Protein AF-A0A1L8RHE0-F1 (afdb_monomer_lite)

Sequence (710 aa):
MKDEKCKYLRGGEMRKLKYPYFLNMERLIELADSINLETDYNLIDILEFHNILKFFINKNYPQELSEQQVKDAKAKICQIVPPFFKNETKEDIINDFKYILDPKNIESLEEIDKKIKGGSLNHDSEKNYILQYREDYLECFEKYNLAERLDEDSLGEVFQDIELPIHILLETNYFIKNYPQLMEKLFLKNPNNIELLLNNYTSDFTGNKRKYYIPENITKGEMYQLCLDYIDNDFSNGNYPKLIEQGIQGIKELNIDGKLKLKAKKKNEEIEKKLFYSEDGTFINSGFSQKIVVHTQKKDYDNEISKVKSLIETDWLIENNEPETLLNYLMHLEGFFTSNWISNLCSFPNYEASVLERFLGVKSQKHYETSYSFSIKNSLLLLSFQAFENFLKKELNTRIEDLINYFFTKYSEENFQVNWLSLDFTKQDEKINIQTKNLFTVEEHIRKQWNLLVEEKEVDKDLFMLENTPRINALKSFLDKKYIYANQHNSDIQTILNLLFSDQSGITYINESLSEENFVMLMLKNRINKSDIINFHHQDIDLLIDKDVISIDENGFLSVTTKQLARVAILSNIYKFGVIHYYHALDNSMILKIQQSEINEMITEDILTFENTLLSKPEADFFNYILNNSEYDNALGLRNEYLHGSVVDDNYRDYLYSLIILVVYVIKINDELTLNEEIQETNDEHTVNKDYRKKKKFKEFQEKNVEKSL

Foldseek 3Di:
DDPVLPPLPPDDDDDPDDDDCVPCLVVLVVLLVPQDLPDDDDPLNLLVLVVSLVCLVVVNHDPPDDPVSSVVSNVRSSNPNLVVLVVDAQVNVLVLCCCQQAPVLADDPVVVVVCVVVVNDPVDDVSVVSPRCLLSVVVSCQSNVVLVRDALVRVLVSCVVRVGDLQSVQLDCRCLVSRVVSSLCNCLVALLSLVLLVQQFFDDPPVPRGNGHHRPPQAQVSSAVSLLVLLVDPPHDLQVLVCLLLDGPPRDSYDSDPVSNVSSVVSNVVVCCVVQADPVGDGDPPVLDADAEEEADPVVVVVDPGPRYFYNPLVVCLVVVPLVSLLVCLLVGPQCAALQGAGSLFDFPLAQHAPVQQPPGTHGPLARDDGPSSVSSNVNSLVNLVVSQVSCCPSVVDGLVVSLQCLQPPVCCPPQVAHADGQDADDPPDFLLVRLLSLVVSVQSLQLQQQCCQPVVHRDPVVSVVDDRDAQQRAFAPDPQQKKAFQPVDPVLVLLLCQFQPQPHPQQCLDPVQHDSGPVCSLVVDWDALVSHDPVCNVSVVSCVVVLLWDADPRRTIGADPLSVLVSLVSNCCSRHRMGGLQRASHPVGDSVSNNVSSVVCVVVSRMDGGRHLHDPSRSSSCCLAQCCPRHSNRVNLNVCSPVPDPDDNDVSSSSVSSSNSSVSSSSVVVRSVVSVVVVVVVCVVPDDDDPDDPCPVVCVVVVVVVVPD

Radius of gyration: 32.58 Å; chains: 1; bounding box: 88×68×97 Å

Structure (mmCIF, N/CA/C/O backbone):
data_AF-A0A1L8RHE0-F1
#
_entry.id   AF-A0A1L8RHE0-F1
#
loop_
_atom_site.group_PDB
_atom_site.id
_atom_site.type_symbol
_atom_site.label_atom_id
_atom_site.label_alt_id
_atom_site.label_comp_id
_atom_site.label_asym_id
_atom_site.label_entity_id
_atom_site.label_seq_id
_atom_site.pdbx_PDB_ins_code
_atom_site.Cartn_x
_atom_site.Cartn_y
_atom_site.Cartn_z
_atom_site.occupancy
_atom_site.B_iso_or_equiv
_atom_site.auth_seq_id
_atom_site.auth_comp_id
_atom_site.auth_asym_id
_atom_site.auth_atom_id
_atom_site.pdbx_PDB_model_num
ATOM 1 N N . MET A 1 1 ? 3.285 -0.759 -59.230 1.00 24.33 1 MET A N 1
ATOM 2 C CA . MET A 1 1 ? 4.338 -1.741 -58.870 1.00 24.33 1 MET A CA 1
ATOM 3 C C . MET A 1 1 ? 5.440 -0.978 -58.155 1.00 24.33 1 MET A C 1
ATOM 5 O O . MET A 1 1 ? 5.969 -0.069 -58.761 1.00 24.33 1 MET A O 1
ATOM 9 N N . LYS A 1 2 ? 5.834 -1.200 -56.909 1.00 26.48 2 LYS A N 1
ATOM 10 C CA . LYS A 1 2 ? 5.413 -2.099 -55.839 1.00 26.48 2 LYS A CA 1
ATOM 11 C C . LYS A 1 2 ? 5.779 -1.346 -54.550 1.00 26.48 2 LYS A C 1
ATOM 13 O O . LYS A 1 2 ? 6.963 -1.206 -54.266 1.00 26.48 2 LYS A O 1
ATOM 18 N N . ASP A 1 3 ? 4.786 -0.965 -53.753 1.00 27.05 3 ASP A N 1
ATOM 19 C CA . ASP A 1 3 ? 4.945 -0.636 -52.321 1.00 27.05 3 ASP A CA 1
ATOM 20 C C . ASP A 1 3 ? 5.309 -1.885 -51.477 1.00 27.05 3 ASP A C 1
ATOM 22 O O . ASP A 1 3 ? 5.293 -1.877 -50.250 1.00 27.05 3 ASP A O 1
ATOM 26 N N . GLU A 1 4 ? 5.664 -3.001 -52.127 1.00 29.69 4 GLU A N 1
ATOM 27 C CA . GLU A 1 4 ? 6.039 -4.257 -51.473 1.00 29.69 4 GLU A CA 1
ATOM 28 C C . GLU A 1 4 ? 7.461 -4.257 -50.887 1.00 29.69 4 GLU A C 1
ATOM 30 O O . GLU A 1 4 ? 7.776 -5.158 -50.116 1.00 29.69 4 GLU A O 1
ATOM 35 N N . LYS A 1 5 ? 8.327 -3.274 -51.191 1.00 33.47 5 LYS A N 1
ATOM 36 C CA . LYS A 1 5 ? 9.724 -3.277 -50.699 1.00 33.47 5 LYS A CA 1
ATOM 37 C C . LYS A 1 5 ? 9.896 -2.817 -49.239 1.00 33.47 5 LYS A C 1
ATOM 39 O O . LYS A 1 5 ? 10.960 -3.029 -48.675 1.00 33.47 5 LYS A O 1
ATOM 44 N N . CYS A 1 6 ? 8.864 -2.255 -48.604 1.00 31.08 6 CYS A N 1
ATOM 45 C CA . CYS A 1 6 ? 8.900 -1.751 -47.219 1.00 31.08 6 CYS A CA 1
ATOM 46 C C . CYS A 1 6 ? 7.942 -2.503 -46.268 1.00 31.08 6 CYS A C 1
ATOM 48 O O . CYS A 1 6 ? 7.431 -1.929 -45.309 1.00 31.08 6 CYS A O 1
ATOM 50 N N . LYS A 1 7 ? 7.661 -3.791 -46.518 1.00 32.25 7 LYS A N 1
ATOM 51 C CA . LYS A 1 7 ? 6.795 -4.610 -45.640 1.00 32.25 7 LYS A CA 1
ATOM 52 C C . LYS A 1 7 ? 7.471 -5.083 -44.339 1.00 32.25 7 LYS A C 1
ATOM 54 O O . LYS A 1 7 ? 6.776 -5.549 -43.447 1.00 32.25 7 LYS A O 1
ATOM 59 N N . TYR A 1 8 ? 8.787 -4.919 -44.204 1.00 39.31 8 TYR A N 1
ATOM 60 C CA . TYR A 1 8 ? 9.615 -5.545 -43.160 1.00 39.31 8 TYR A CA 1
ATOM 61 C C . TYR A 1 8 ? 9.529 -4.924 -41.752 1.00 39.31 8 TYR A C 1
ATOM 63 O O . TYR A 1 8 ? 10.257 -5.349 -40.866 1.00 39.31 8 TYR A O 1
ATOM 71 N N . LEU A 1 9 ? 8.681 -3.912 -41.539 1.00 39.62 9 LEU A N 1
ATOM 72 C CA . LEU A 1 9 ? 8.539 -3.210 -40.250 1.00 39.62 9 LEU A CA 1
ATOM 73 C C . LEU A 1 9 ? 7.104 -3.241 -39.697 1.00 39.62 9 LEU A C 1
ATOM 75 O O . LEU A 1 9 ? 6.818 -2.626 -38.677 1.00 39.62 9 LEU A O 1
ATOM 79 N N . ARG A 1 10 ? 6.182 -3.960 -40.355 1.00 31.17 10 ARG A N 1
ATOM 80 C CA . ARG A 1 10 ? 4.794 -4.123 -39.892 1.00 31.17 10 ARG A CA 1
ATOM 81 C C . ARG A 1 10 ? 4.627 -5.482 -39.215 1.00 31.17 10 ARG A C 1
ATOM 83 O O . ARG A 1 10 ? 4.137 -6.414 -39.843 1.00 31.17 10 ARG A O 1
ATOM 90 N N . GLY A 1 11 ? 5.056 -5.608 -37.963 1.00 29.23 11 GLY A N 1
ATOM 91 C CA . GLY A 1 11 ? 4.859 -6.849 -37.211 1.00 29.23 11 GLY A CA 1
ATOM 92 C C . GLY A 1 11 ? 5.732 -6.977 -35.971 1.00 29.23 11 GLY A C 1
ATOM 93 O O . GLY A 1 11 ? 6.521 -7.906 -35.887 1.00 29.23 11 GLY A O 1
ATOM 94 N N . GLY A 1 12 ? 5.601 -6.053 -35.024 1.00 29.67 12 GLY A N 1
ATOM 95 C CA . GLY A 1 12 ? 6.196 -6.167 -33.694 1.00 29.67 12 GLY A CA 1
ATOM 96 C C . GLY A 1 12 ? 5.556 -5.138 -32.771 1.00 29.67 12 GLY A C 1
ATOM 97 O O . GLY A 1 12 ? 5.401 -3.983 -33.168 1.00 29.67 12 GLY A O 1
ATOM 98 N N . GLU A 1 13 ? 5.119 -5.556 -31.584 1.00 27.78 13 GLU A N 1
ATOM 99 C CA . GLU A 1 13 ? 4.679 -4.631 -30.536 1.00 27.78 13 GLU A CA 1
ATOM 100 C C . GLU A 1 13 ? 5.803 -3.629 -30.232 1.00 27.78 13 GLU A C 1
ATOM 102 O O . GLU A 1 13 ? 6.969 -4.001 -30.089 1.00 27.78 13 GLU A O 1
ATOM 107 N N . MET A 1 14 ? 5.449 -2.342 -30.187 1.00 32.75 14 MET A N 1
ATOM 108 C CA . MET A 1 14 ? 6.379 -1.228 -30.002 1.00 32.75 14 MET A CA 1
ATOM 109 C C . MET A 1 14 ? 7.181 -1.368 -28.701 1.00 32.75 14 MET A C 1
ATOM 111 O O . MET A 1 14 ? 6.630 -1.230 -27.609 1.00 32.75 14 MET A O 1
ATOM 115 N N . ARG A 1 15 ? 8.506 -1.513 -28.803 1.00 35.94 15 ARG A N 1
ATOM 116 C CA . ARG A 1 15 ? 9.408 -1.053 -27.739 1.00 35.94 15 ARG A CA 1
ATOM 117 C C . ARG A 1 15 ? 9.482 0.472 -27.823 1.00 35.94 15 ARG A C 1
ATOM 119 O O . ARG A 1 15 ? 9.688 1.010 -28.910 1.00 35.94 15 ARG A O 1
ATOM 126 N N . LYS A 1 16 ? 9.271 1.166 -26.696 1.00 36.31 16 LYS A N 1
ATOM 127 C CA . LYS A 1 16 ? 9.472 2.623 -26.567 1.00 36.31 16 LYS A CA 1
ATOM 128 C C . LYS A 1 16 ? 10.800 3.001 -27.240 1.00 36.31 16 LYS A C 1
ATOM 130 O O . LYS A 1 16 ? 11.808 2.371 -26.937 1.00 36.31 16 LYS A O 1
ATOM 135 N N . LEU A 1 17 ? 10.794 4.007 -28.120 1.00 39.38 17 LEU A N 1
ATOM 136 C CA . LEU A 1 17 ? 12.014 4.626 -28.653 1.00 39.38 17 LEU A CA 1
ATOM 137 C C . LEU A 1 17 ? 12.870 5.076 -27.456 1.00 39.38 17 LEU A C 1
ATOM 139 O O . LEU A 1 17 ? 12.534 6.048 -26.785 1.00 39.38 17 LEU A O 1
ATOM 143 N N . LYS A 1 18 ? 13.921 4.321 -27.139 1.00 40.81 18 LYS A N 1
ATOM 144 C CA . LYS A 1 18 ? 14.964 4.697 -26.182 1.00 40.81 18 LYS A CA 1
ATOM 145 C C . LYS A 1 18 ? 16.167 5.185 -27.001 1.00 40.81 18 LYS A C 1
ATOM 147 O O . LYS A 1 18 ? 16.342 4.698 -28.110 1.00 40.81 18 LYS A O 1
ATOM 152 N N . TYR A 1 19 ? 16.965 6.097 -26.438 1.00 49.84 19 TYR A N 1
ATOM 153 C CA . TYR A 1 19 ? 18.285 6.598 -26.895 1.00 49.84 19 TYR A CA 1
ATOM 154 C C . TYR A 1 19 ? 18.368 8.042 -27.461 1.00 49.84 19 TYR A C 1
ATOM 156 O O . TYR A 1 19 ? 17.397 8.572 -28.003 1.00 49.84 19 TYR A O 1
ATOM 164 N N . PRO A 1 20 ? 19.514 8.734 -27.226 1.00 39.88 20 PRO A N 1
ATOM 165 C CA . PRO A 1 20 ? 19.632 10.163 -26.916 1.00 39.88 20 PRO A CA 1
ATOM 166 C C . PRO A 1 20 ? 19.876 11.067 -28.133 1.00 39.88 20 PRO A C 1
ATOM 168 O O . PRO A 1 20 ? 20.165 12.252 -27.977 1.00 39.88 20 PRO A O 1
ATOM 171 N N . TYR A 1 21 ? 19.682 10.558 -29.352 1.00 45.72 21 TYR A N 1
ATOM 172 C CA . TYR A 1 21 ? 19.789 11.355 -30.584 1.00 45.72 21 TYR A CA 1
ATOM 173 C C . TYR A 1 21 ? 18.675 12.395 -30.755 1.00 45.72 21 TYR A C 1
ATOM 175 O O . TYR A 1 21 ? 18.727 13.197 -31.683 1.00 45.72 21 TYR A O 1
ATOM 183 N N . PHE A 1 22 ? 17.722 12.454 -29.818 1.00 45.88 22 PHE A N 1
ATOM 184 C CA . PHE A 1 22 ? 16.782 13.569 -29.680 1.00 45.88 22 PHE A CA 1
ATOM 185 C C . PHE A 1 22 ? 17.467 14.947 -29.642 1.00 45.88 22 PHE A C 1
ATOM 187 O O . PHE A 1 22 ? 16.815 15.945 -29.933 1.00 45.88 22 PHE A O 1
ATOM 194 N N . LEU A 1 23 ? 18.760 15.018 -29.300 1.00 45.78 23 LEU A N 1
ATOM 195 C CA . LEU A 1 23 ? 19.479 16.281 -29.129 1.00 45.78 23 LEU A CA 1
ATOM 196 C C . LEU A 1 23 ? 20.265 16.766 -30.357 1.00 45.78 23 LEU A C 1
ATOM 198 O O . LEU A 1 23 ? 20.752 17.891 -30.314 1.00 45.78 23 LEU A O 1
ATOM 202 N N . ASN A 1 24 ? 20.376 15.992 -31.448 1.00 56.81 24 ASN A N 1
ATOM 203 C CA . ASN A 1 24 ? 21.128 16.437 -32.629 1.00 56.81 24 ASN A CA 1
ATOM 204 C C . ASN A 1 24 ? 20.329 16.301 -33.934 1.00 56.81 24 ASN A C 1
ATOM 206 O O . ASN A 1 24 ? 20.645 15.507 -34.820 1.00 56.81 24 ASN A O 1
ATOM 210 N N . MET A 1 25 ? 19.264 17.100 -34.041 1.00 62.22 25 MET A N 1
ATOM 211 C CA . MET A 1 25 ? 18.423 17.198 -35.242 1.00 62.22 25 MET A CA 1
ATOM 212 C C . MET A 1 25 ? 19.225 17.578 -36.499 1.00 62.22 25 MET A C 1
ATOM 214 O O . MET A 1 25 ? 18.862 17.165 -37.599 1.00 62.22 25 MET A O 1
ATOM 218 N N . GLU A 1 26 ? 20.344 18.293 -36.344 1.00 65.44 26 GLU A N 1
ATOM 219 C CA . GLU A 1 26 ? 21.255 18.637 -37.443 1.00 65.44 26 GLU A CA 1
ATOM 220 C C . GLU A 1 26 ? 21.932 17.395 -38.037 1.00 65.44 26 GLU A C 1
ATOM 222 O O . GLU A 1 26 ? 21.985 17.251 -39.258 1.00 65.44 26 GLU A O 1
ATOM 227 N N . ARG A 1 27 ? 22.358 16.442 -37.195 1.00 69.94 27 ARG A N 1
ATOM 228 C CA . ARG A 1 27 ? 22.966 15.179 -37.644 1.00 69.94 27 ARG A CA 1
ATOM 229 C C . ARG A 1 27 ? 21.994 14.319 -38.453 1.00 69.94 27 ARG A C 1
ATOM 231 O O . ARG A 1 27 ? 22.391 13.677 -39.421 1.00 69.94 27 ARG A O 1
ATOM 238 N N . LEU A 1 28 ? 20.712 14.317 -38.084 1.00 70.00 28 LEU A N 1
ATOM 239 C CA . LEU A 1 28 ? 19.677 13.583 -38.817 1.00 70.00 28 LEU A CA 1
ATOM 240 C C . LEU A 1 28 ? 19.489 14.153 -40.231 1.00 70.00 28 LEU A C 1
ATOM 242 O O . LEU A 1 28 ? 19.372 13.388 -41.189 1.00 70.00 28 LEU A O 1
ATOM 246 N N . ILE A 1 29 ? 19.507 15.483 -40.367 1.00 70.69 29 ILE A N 1
ATOM 247 C CA . ILE A 1 29 ? 19.434 16.178 -41.660 1.00 70.69 29 ILE A CA 1
ATOM 248 C C . ILE A 1 29 ? 20.692 15.890 -42.494 1.00 70.69 29 ILE A C 1
ATOM 250 O O . ILE A 1 29 ? 20.580 15.481 -43.649 1.00 70.69 29 ILE A O 1
ATOM 254 N N . GLU A 1 30 ? 21.880 16.016 -41.894 1.00 76.44 30 GLU A N 1
ATOM 255 C CA . GLU A 1 30 ? 23.167 15.737 -42.545 1.00 76.44 30 GLU A CA 1
ATOM 256 C C . GLU A 1 30 ? 23.229 14.309 -43.109 1.00 76.44 30 GLU A C 1
ATOM 258 O O . GLU A 1 30 ? 23.607 14.091 -44.264 1.00 76.44 30 GLU A O 1
ATOM 263 N N . LEU A 1 31 ? 22.822 13.319 -42.313 1.00 73.25 31 LEU A N 1
ATOM 264 C CA . LEU A 1 31 ? 22.807 11.922 -42.734 1.00 73.25 31 LEU A CA 1
ATOM 265 C C . LEU A 1 31 ? 21.763 11.667 -43.824 1.00 73.25 31 LEU A C 1
ATOM 267 O O . LEU A 1 31 ? 22.050 10.951 -44.779 1.00 73.25 31 LEU A O 1
ATOM 271 N N . ALA A 1 32 ? 20.576 12.276 -43.741 1.00 74.50 32 ALA A N 1
ATOM 272 C CA . ALA A 1 32 ? 19.542 12.121 -44.765 1.00 74.50 32 ALA A CA 1
ATOM 273 C C . ALA A 1 32 ? 20.016 12.585 -46.157 1.00 74.50 32 ALA A C 1
ATOM 275 O O . ALA A 1 32 ? 19.705 11.937 -47.162 1.00 74.50 32 ALA A O 1
ATOM 276 N N . ASP A 1 33 ? 20.801 13.664 -46.210 1.00 78.81 33 ASP A N 1
ATOM 277 C CA . ASP A 1 33 ? 21.312 14.236 -47.457 1.00 78.81 33 ASP A CA 1
ATOM 278 C C . ASP A 1 33 ? 22.594 13.539 -47.964 1.00 78.81 33 ASP A C 1
ATOM 280 O O . ASP A 1 33 ? 22.835 13.496 -49.175 1.00 78.81 33 ASP A O 1
ATOM 284 N N . SER A 1 34 ? 23.396 12.939 -47.076 1.00 79.19 34 SER A N 1
ATOM 285 C CA . SER A 1 34 ? 24.711 12.357 -47.405 1.00 79.19 34 SER A CA 1
ATOM 286 C C . SER A 1 34 ? 24.711 10.866 -47.788 1.00 79.19 34 SER A C 1
ATOM 288 O O . SER A 1 34 ? 25.748 10.347 -48.209 1.00 79.19 34 SER A O 1
ATOM 290 N N . ILE A 1 35 ? 23.571 10.159 -47.722 1.00 83.06 35 ILE A N 1
ATOM 291 C CA . ILE A 1 35 ? 23.499 8.729 -48.091 1.00 83.06 35 ILE A CA 1
ATOM 292 C C . ILE A 1 35 ? 23.816 8.513 -49.583 1.00 83.06 35 ILE A C 1
ATOM 294 O O . ILE A 1 35 ? 23.108 9.007 -50.477 1.00 83.06 35 ILE A O 1
ATOM 298 N N . ASN A 1 36 ? 24.821 7.675 -49.852 1.00 81.62 36 ASN A N 1
ATOM 299 C CA . ASN A 1 36 ? 25.304 7.296 -51.177 1.00 81.62 36 ASN A CA 1
ATOM 300 C C . ASN A 1 36 ? 25.357 5.764 -51.325 1.00 81.62 36 ASN A C 1
ATOM 302 O O . ASN A 1 36 ? 25.903 5.075 -50.478 1.00 81.62 36 ASN A O 1
ATOM 306 N N . LEU A 1 37 ? 24.808 5.223 -52.416 1.00 83.56 37 LEU A N 1
ATOM 307 C CA . LEU A 1 37 ? 24.752 3.773 -52.658 1.00 83.56 37 LEU A CA 1
ATOM 308 C C . LEU A 1 37 ? 26.104 3.157 -53.060 1.00 83.56 37 LEU A C 1
ATOM 310 O O . LEU A 1 37 ? 26.222 1.937 -53.057 1.00 83.56 37 LEU A O 1
ATOM 314 N N . GLU A 1 38 ? 27.085 3.975 -53.444 1.00 79.19 38 GLU A N 1
ATOM 315 C CA . GLU A 1 38 ? 28.410 3.523 -53.903 1.00 79.19 38 GLU A CA 1
ATOM 316 C C . GLU A 1 38 ? 29.474 3.526 -52.791 1.00 79.19 38 GLU A C 1
ATOM 318 O O . GLU A 1 38 ? 30.617 3.148 -53.038 1.00 79.19 38 GLU A O 1
ATOM 323 N N . THR A 1 39 ? 29.119 3.967 -51.582 1.00 83.50 39 THR A N 1
ATOM 324 C CA . THR A 1 39 ? 30.029 4.023 -50.432 1.00 83.50 39 THR A CA 1
ATOM 325 C C . THR A 1 39 ? 29.974 2.720 -49.634 1.00 83.50 39 THR A C 1
ATOM 327 O O . THR A 1 39 ? 28.887 2.229 -49.329 1.00 83.50 39 THR A O 1
ATOM 330 N N . ASP A 1 40 ? 31.139 2.204 -49.237 1.00 79.81 40 ASP A N 1
ATOM 331 C CA . ASP A 1 40 ? 31.239 1.123 -48.253 1.00 79.81 40 ASP A CA 1
ATOM 332 C C . ASP A 1 40 ? 31.102 1.703 -46.839 1.00 79.81 40 ASP A C 1
ATOM 334 O O . ASP A 1 40 ? 31.919 2.515 -46.402 1.00 79.81 40 ASP A O 1
ATOM 338 N N . TYR A 1 41 ? 30.046 1.295 -46.141 1.00 84.38 41 TYR A N 1
ATOM 339 C CA . TYR A 1 41 ? 29.697 1.778 -44.806 1.00 84.38 41 TYR A CA 1
ATOM 340 C C . TYR A 1 41 ? 30.179 0.816 -43.722 1.00 84.38 41 TYR A C 1
ATOM 342 O O . TYR A 1 41 ? 30.102 -0.403 -43.889 1.00 84.38 41 TYR A O 1
ATOM 350 N N . ASN A 1 42 ? 30.657 1.364 -42.603 1.00 85.25 42 ASN A N 1
ATOM 351 C CA . ASN A 1 42 ? 31.010 0.558 -41.436 1.00 85.25 42 ASN A CA 1
ATOM 352 C C . ASN A 1 42 ? 29.751 0.188 -40.625 1.00 85.25 42 ASN A C 1
ATOM 354 O O . ASN A 1 42 ? 28.661 0.708 -40.859 1.00 85.25 42 ASN A O 1
ATOM 358 N N . LEU A 1 43 ? 29.896 -0.702 -39.641 1.00 85.12 43 LEU A N 1
ATOM 359 C CA . LEU A 1 43 ? 28.775 -1.176 -38.828 1.00 85.12 43 LEU A CA 1
ATOM 360 C C . LEU A 1 43 ? 28.009 -0.047 -38.112 1.00 85.12 43 LEU A C 1
ATOM 362 O O . LEU A 1 43 ? 26.784 -0.097 -38.040 1.00 85.12 43 LEU A O 1
ATOM 366 N N . ILE A 1 44 ? 28.697 0.981 -37.607 1.00 83.81 44 ILE A N 1
ATOM 367 C CA . ILE A 1 44 ? 28.050 2.107 -36.919 1.00 83.81 44 ILE A CA 1
ATOM 368 C C . ILE A 1 44 ? 27.201 2.917 -37.898 1.00 83.81 44 ILE A C 1
ATOM 370 O O . ILE A 1 44 ? 26.044 3.196 -37.594 1.00 83.81 44 ILE A O 1
ATOM 374 N N . ASP A 1 45 ? 27.716 3.201 -39.096 1.00 84.69 45 ASP A N 1
ATOM 375 C CA . ASP A 1 45 ? 26.955 3.887 -40.148 1.00 84.69 45 ASP A CA 1
ATOM 376 C C . ASP A 1 45 ? 25.673 3.104 -40.498 1.00 84.69 45 ASP A C 1
ATOM 378 O O . ASP A 1 45 ? 24.588 3.668 -40.657 1.00 84.69 45 ASP A O 1
ATOM 382 N N . ILE A 1 46 ? 25.771 1.771 -40.572 1.00 89.00 46 ILE A N 1
ATOM 383 C CA . ILE A 1 46 ? 24.633 0.887 -40.853 1.00 89.00 46 ILE A CA 1
ATOM 384 C C . ILE A 1 46 ? 23.582 0.944 -39.736 1.00 89.00 46 ILE A C 1
ATOM 386 O O . ILE A 1 46 ? 22.378 0.976 -40.024 1.00 89.00 46 ILE A O 1
ATOM 390 N N . LEU A 1 47 ? 24.009 0.976 -38.471 1.00 87.50 47 LEU A N 1
ATOM 391 C CA . LEU A 1 47 ? 23.111 1.079 -37.319 1.00 87.50 47 LEU A CA 1
ATOM 392 C C . LEU A 1 47 ? 22.475 2.476 -37.213 1.00 87.50 47 LEU A C 1
ATOM 394 O O . LEU A 1 47 ? 21.271 2.573 -36.959 1.00 87.50 47 LEU A O 1
ATOM 398 N N . GLU A 1 48 ? 23.219 3.544 -37.520 1.00 84.50 48 GLU A N 1
ATOM 399 C CA . GLU A 1 48 ? 22.691 4.909 -37.673 1.00 84.50 48 GLU A CA 1
ATOM 400 C C . GLU A 1 48 ? 21.580 4.956 -38.725 1.00 84.50 48 GLU A C 1
ATOM 402 O O . GLU A 1 48 ? 20.480 5.462 -38.472 1.00 84.50 48 GLU A O 1
ATOM 407 N N . PHE A 1 49 ? 21.813 4.352 -39.890 1.00 86.88 49 PHE A N 1
ATOM 408 C CA . PHE A 1 49 ? 20.812 4.280 -40.946 1.00 86.88 49 PHE A CA 1
ATOM 409 C C . PHE A 1 49 ? 19.575 3.467 -40.546 1.00 86.88 49 PHE A C 1
ATOM 411 O O . PHE A 1 49 ? 18.444 3.860 -40.863 1.00 86.88 49 PHE A O 1
ATOM 418 N N . HIS A 1 50 ? 19.750 2.349 -39.835 1.00 86.62 50 HIS A N 1
ATOM 419 C CA . HIS A 1 50 ? 18.625 1.578 -39.294 1.00 86.62 50 HIS A CA 1
ATOM 420 C C . HIS A 1 50 ? 17.793 2.413 -38.314 1.00 86.62 50 HIS A C 1
ATOM 422 O O . HIS A 1 50 ? 16.564 2.398 -38.399 1.00 86.62 50 HIS A O 1
ATOM 428 N N . ASN A 1 51 ? 18.429 3.211 -37.457 1.00 82.31 51 ASN A N 1
ATOM 429 C CA . ASN A 1 51 ? 17.733 4.107 -36.535 1.00 82.31 51 ASN A CA 1
ATOM 430 C C . ASN A 1 51 ? 16.980 5.227 -37.255 1.00 82.31 51 ASN A C 1
ATOM 432 O O . ASN A 1 51 ? 15.797 5.437 -36.979 1.00 82.31 51 ASN A O 1
ATOM 436 N N . ILE A 1 52 ? 17.600 5.878 -38.242 1.00 81.12 52 ILE A N 1
ATOM 437 C CA . ILE A 1 52 ? 16.950 6.898 -39.081 1.00 81.12 52 ILE A CA 1
ATOM 438 C C . ILE A 1 52 ? 15.683 6.347 -39.749 1.00 81.12 52 ILE A C 1
ATOM 440 O O . ILE A 1 52 ? 14.643 7.013 -39.771 1.00 81.12 52 ILE A O 1
ATOM 444 N N . LEU A 1 53 ? 15.715 5.101 -40.238 1.00 82.38 53 LEU A N 1
ATOM 445 C CA . LEU A 1 53 ? 14.521 4.461 -40.796 1.00 82.38 53 LEU A CA 1
ATOM 446 C C . LEU A 1 53 ? 13.367 4.381 -39.789 1.00 82.38 53 LEU A C 1
ATOM 448 O O . LEU A 1 53 ? 12.217 4.586 -40.193 1.00 82.38 53 LEU A O 1
ATOM 452 N N . LYS A 1 54 ? 13.643 4.103 -38.506 1.00 81.00 54 LYS A N 1
ATOM 453 C CA . LYS A 1 54 ? 12.615 4.076 -37.450 1.00 81.00 54 LYS A CA 1
ATOM 454 C C . LYS A 1 54 ? 11.951 5.455 -37.318 1.00 81.00 54 LYS A C 1
ATOM 456 O O . LYS A 1 54 ? 10.722 5.536 -37.306 1.00 81.00 54 LYS A O 1
ATOM 461 N N . PHE A 1 55 ? 12.734 6.538 -37.312 1.00 74.62 55 PHE A N 1
ATOM 462 C CA . PHE A 1 55 ? 12.222 7.916 -37.235 1.00 74.62 55 PHE A CA 1
ATOM 463 C C . PHE A 1 55 ? 11.354 8.296 -38.439 1.00 74.62 55 PHE A C 1
ATOM 465 O O . PHE A 1 55 ? 10.229 8.775 -38.272 1.00 74.62 55 PHE A O 1
ATOM 472 N N . PHE A 1 56 ? 11.828 8.012 -39.655 1.00 79.50 56 PHE A N 1
ATOM 473 C CA . PHE A 1 56 ? 11.088 8.305 -40.886 1.00 79.50 56 PHE A CA 1
ATOM 474 C C . PHE A 1 56 ? 9.766 7.546 -40.988 1.00 79.50 56 PHE A C 1
ATOM 476 O O . PHE A 1 56 ? 8.789 8.059 -41.530 1.00 79.50 56 PHE A O 1
ATOM 483 N N . ILE A 1 57 ? 9.707 6.318 -40.474 1.00 75.56 57 ILE A N 1
ATOM 484 C CA . ILE A 1 57 ? 8.478 5.518 -40.485 1.00 75.56 57 ILE A CA 1
ATOM 485 C C . ILE A 1 57 ? 7.456 6.040 -39.480 1.00 75.56 57 ILE A C 1
ATOM 487 O O . ILE A 1 57 ? 6.265 6.041 -39.788 1.00 75.56 57 ILE A O 1
ATOM 491 N N . ASN A 1 58 ? 7.923 6.532 -38.335 1.00 66.81 58 ASN A N 1
ATOM 492 C CA . ASN A 1 58 ? 7.069 7.044 -37.268 1.00 66.81 58 ASN A CA 1
ATOM 493 C C . ASN A 1 58 ? 6.680 8.519 -37.442 1.00 66.81 58 ASN A C 1
ATOM 495 O O . ASN A 1 58 ? 5.946 9.041 -36.612 1.00 66.81 58 ASN A O 1
ATOM 499 N N . LYS A 1 59 ? 7.132 9.182 -38.518 1.00 70.75 59 LYS A N 1
ATOM 500 C CA . LYS A 1 59 ? 6.915 10.619 -38.778 1.00 70.75 59 LYS A CA 1
ATOM 501 C C . LYS A 1 59 ? 7.436 11.547 -37.670 1.00 70.75 59 LYS A C 1
ATOM 503 O O . LYS A 1 59 ? 6.948 12.660 -37.517 1.00 70.75 59 LYS A O 1
ATOM 508 N N . ASN A 1 60 ? 8.449 11.099 -36.933 1.00 64.31 60 ASN A N 1
ATOM 509 C CA . ASN A 1 60 ? 9.089 11.860 -35.862 1.00 64.31 60 ASN A CA 1
ATOM 510 C C . ASN A 1 60 ? 10.381 12.495 -36.395 1.00 64.31 60 ASN A C 1
ATOM 512 O O . ASN A 1 60 ? 11.470 12.020 -36.084 1.00 64.31 60 ASN A O 1
ATOM 516 N N . TYR A 1 61 ? 10.264 13.508 -37.256 1.00 67.69 61 TYR A N 1
ATOM 517 C CA . TYR A 1 61 ? 11.405 14.222 -37.841 1.00 67.69 61 TYR A CA 1
ATOM 518 C C . TYR A 1 61 ? 11.132 15.738 -37.956 1.00 67.69 61 TYR A C 1
ATOM 520 O O . TYR A 1 61 ? 9.963 16.132 -37.980 1.00 67.69 61 TYR A O 1
ATOM 528 N N . PRO A 1 62 ? 12.185 16.582 -37.989 1.00 65.94 62 PRO A N 1
ATOM 529 C CA . PRO A 1 62 ? 12.065 18.041 -38.066 1.00 65.94 62 PRO A CA 1
ATOM 530 C C . PRO A 1 62 ? 11.236 18.532 -39.268 1.00 65.94 62 PRO A C 1
ATOM 532 O O . PRO A 1 62 ? 11.217 17.880 -40.315 1.00 65.94 62 PRO A O 1
ATOM 535 N N . GLN A 1 63 ? 10.592 19.703 -39.150 1.00 68.44 63 GLN A N 1
ATOM 536 C CA . GLN A 1 63 ? 9.844 20.323 -40.263 1.00 68.44 63 GLN A CA 1
ATOM 537 C C . GLN A 1 63 ? 10.761 20.742 -41.425 1.00 68.44 63 GLN A C 1
ATOM 539 O O . GLN A 1 63 ? 10.302 20.922 -42.551 1.00 68.44 63 GLN A O 1
ATOM 544 N N . GLU A 1 64 ? 12.054 20.877 -41.150 1.00 74.62 64 GLU A N 1
ATOM 545 C CA . GLU A 1 64 ? 13.122 21.231 -42.075 1.00 74.62 64 GLU A CA 1
ATOM 546 C C . GLU A 1 64 ? 13.375 20.144 -43.136 1.00 74.62 64 GLU A C 1
ATOM 548 O O . GLU A 1 64 ? 13.889 20.449 -44.211 1.00 74.62 64 GLU A O 1
ATOM 553 N N . LEU A 1 65 ? 12.986 18.887 -42.878 1.00 74.06 65 LEU A N 1
ATOM 554 C CA . LEU A 1 65 ? 13.087 17.793 -43.847 1.00 74.06 65 LEU A CA 1
ATOM 555 C C . LEU A 1 65 ? 11.838 17.712 -44.726 1.00 74.06 65 LEU A C 1
ATOM 557 O O . LEU A 1 65 ? 10.737 17.422 -44.256 1.00 74.06 65 LEU A O 1
ATOM 561 N N . SER A 1 66 ? 12.015 17.887 -46.038 1.00 80.25 66 SER A N 1
ATOM 562 C CA . SER A 1 66 ? 10.911 17.720 -46.986 1.00 80.25 66 SER A CA 1
ATOM 563 C C . SER A 1 66 ? 10.463 16.256 -47.096 1.00 80.25 66 SER A C 1
ATOM 565 O O . SER A 1 66 ? 11.268 15.324 -47.018 1.00 80.25 66 SER A O 1
ATOM 567 N N . GLU A 1 67 ? 9.173 16.028 -47.374 1.00 80.62 67 GLU A N 1
ATOM 568 C CA . GLU A 1 67 ? 8.637 14.672 -47.591 1.00 80.62 67 GLU A CA 1
ATOM 569 C C . GLU A 1 67 ? 9.378 13.913 -48.706 1.00 80.62 67 GLU A C 1
ATOM 571 O O . GLU A 1 67 ? 9.512 12.688 -48.653 1.00 80.62 67 GLU A O 1
ATOM 576 N N . GLN A 1 68 ? 9.885 14.638 -49.708 1.00 81.62 68 GLN A N 1
ATOM 577 C CA . GLN A 1 68 ? 10.651 14.062 -50.808 1.00 81.62 68 GLN A CA 1
ATOM 578 C C . GLN A 1 68 ? 12.047 13.607 -50.352 1.00 81.62 68 GLN A C 1
ATOM 580 O O . GLN A 1 68 ? 12.426 12.478 -50.661 1.00 81.62 68 GLN A O 1
ATOM 585 N N . GLN A 1 69 ? 12.765 14.413 -49.557 1.00 81.31 69 GLN A N 1
ATOM 586 C CA . GLN A 1 69 ? 14.054 14.015 -48.966 1.00 81.31 69 GLN A CA 1
ATOM 587 C C . GLN A 1 69 ? 13.908 12.767 -48.092 1.00 81.31 69 GLN A C 1
ATOM 589 O O . GLN A 1 69 ? 14.660 11.808 -48.250 1.00 81.31 69 GLN A O 1
ATOM 594 N N . VAL A 1 70 ? 12.883 12.726 -47.235 1.00 83.06 70 VAL A N 1
ATOM 595 C CA . VAL A 1 70 ? 12.596 11.559 -46.383 1.00 83.06 70 VAL A CA 1
ATOM 596 C C . VAL A 1 70 ? 12.329 10.311 -47.225 1.00 83.06 70 VAL A C 1
ATOM 598 O O . VAL A 1 70 ? 12.827 9.222 -46.925 1.00 83.06 70 VAL A O 1
ATOM 601 N N . LYS A 1 71 ? 11.554 10.448 -48.306 1.00 85.50 71 LYS A N 1
ATOM 602 C CA . LYS A 1 71 ? 11.235 9.339 -49.210 1.00 85.50 71 LYS A CA 1
ATOM 603 C C . LYS A 1 71 ? 12.475 8.808 -49.933 1.00 85.50 71 LYS A C 1
ATOM 605 O O . LYS A 1 71 ? 12.635 7.588 -50.024 1.00 85.50 71 LYS A O 1
ATOM 610 N N . ASP A 1 72 ? 13.342 9.696 -50.411 1.00 86.19 72 ASP A N 1
ATOM 611 C CA . ASP A 1 72 ? 14.562 9.331 -51.133 1.00 86.19 72 ASP A CA 1
ATOM 612 C C . ASP A 1 72 ? 15.601 8.699 -50.198 1.00 86.19 72 ASP A C 1
ATOM 614 O O . ASP A 1 72 ? 16.115 7.617 -50.499 1.00 86.19 72 ASP A O 1
ATOM 618 N N . ALA A 1 73 ? 15.840 9.293 -49.025 1.00 85.75 73 ALA A N 1
ATOM 619 C CA . ALA A 1 73 ? 16.720 8.737 -47.998 1.00 85.75 73 ALA A CA 1
ATOM 620 C C . ALA A 1 73 ? 16.247 7.342 -47.559 1.00 85.75 73 ALA A C 1
ATOM 622 O O . ALA A 1 73 ? 17.017 6.381 -47.585 1.00 85.75 73 ALA A O 1
ATOM 623 N N . LYS A 1 74 ? 14.948 7.174 -47.280 1.00 86.81 74 LYS A N 1
ATOM 624 C CA . LYS A 1 74 ? 14.357 5.867 -46.953 1.00 86.81 74 LYS A CA 1
ATOM 625 C C . LYS A 1 74 ? 14.589 4.828 -48.054 1.00 86.81 74 LYS A C 1
ATOM 627 O O . LYS A 1 74 ? 14.940 3.685 -47.758 1.00 86.81 74 LYS A O 1
ATOM 632 N N . ALA A 1 75 ? 14.402 5.204 -49.320 1.00 87.06 75 ALA A N 1
ATOM 633 C CA . ALA A 1 75 ? 14.605 4.302 -50.451 1.00 87.06 75 ALA A CA 1
ATOM 634 C C . ALA A 1 75 ? 16.070 3.863 -50.602 1.00 87.06 75 ALA A C 1
ATOM 636 O O . ALA A 1 75 ? 16.315 2.705 -50.957 1.00 87.06 75 ALA A O 1
ATOM 637 N N . LYS A 1 76 ? 17.027 4.758 -50.328 1.00 88.94 76 LYS A N 1
ATOM 638 C CA . LYS A 1 76 ? 18.460 4.440 -50.334 1.00 88.94 76 LYS A CA 1
ATOM 639 C C . LYS A 1 76 ? 18.845 3.542 -49.159 1.00 88.94 76 LYS A C 1
ATOM 641 O O . LYS A 1 76 ? 19.440 2.494 -49.379 1.00 88.94 76 LYS A O 1
ATOM 646 N N . ILE A 1 77 ? 18.422 3.869 -47.936 1.00 88.12 77 ILE A N 1
ATOM 647 C CA . ILE A 1 77 ? 18.753 3.062 -46.752 1.00 88.12 77 ILE A CA 1
ATOM 648 C C . ILE A 1 77 ? 18.218 1.627 -46.887 1.00 88.12 77 ILE A C 1
ATOM 650 O O . ILE A 1 77 ? 18.920 0.664 -46.580 1.00 88.12 77 ILE A O 1
ATOM 654 N N . CYS A 1 78 ? 17.002 1.445 -47.418 1.00 88.06 78 CYS A N 1
ATOM 655 C CA . CYS A 1 78 ? 16.442 0.112 -47.677 1.00 88.06 78 CYS A CA 1
ATOM 656 C C . CYS A 1 78 ? 17.225 -0.715 -48.716 1.00 88.06 78 CYS A C 1
ATOM 658 O O . CYS A 1 78 ? 16.970 -1.914 -48.841 1.00 88.06 78 CYS A O 1
ATOM 660 N N . GLN A 1 79 ? 18.139 -0.101 -49.470 1.00 88.94 79 GLN A N 1
ATOM 661 C CA . GLN A 1 79 ? 19.056 -0.786 -50.382 1.00 88.94 79 GLN A CA 1
ATOM 662 C C . GLN A 1 79 ? 20.426 -1.065 -49.752 1.00 88.94 79 GLN A C 1
ATOM 664 O O . GLN A 1 79 ? 21.135 -1.910 -50.280 1.00 88.94 79 GLN A O 1
ATOM 669 N N . ILE A 1 80 ? 20.774 -0.413 -48.638 1.00 89.50 80 ILE A N 1
ATOM 670 C CA . ILE A 1 80 ? 22.080 -0.539 -47.970 1.00 89.50 80 ILE A CA 1
ATOM 671 C C . ILE A 1 80 ? 22.005 -1.515 -46.789 1.00 89.50 80 ILE A C 1
ATOM 673 O O . ILE A 1 80 ? 22.728 -2.508 -46.753 1.00 89.50 80 ILE A O 1
ATOM 677 N N . VAL A 1 81 ? 21.090 -1.274 -45.843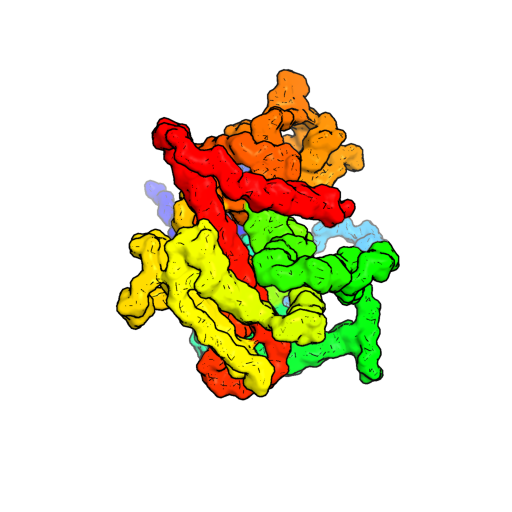 1.00 90.12 81 VAL A N 1
ATOM 678 C CA . VAL A 1 81 ? 21.072 -1.992 -44.554 1.00 90.12 81 VAL A CA 1
ATOM 679 C C . VAL A 1 81 ? 20.764 -3.489 -44.721 1.00 90.12 81 VAL A C 1
ATOM 681 O O . VAL A 1 81 ? 21.484 -4.303 -44.149 1.00 90.12 81 VAL A O 1
ATOM 684 N N . PRO A 1 82 ? 19.745 -3.923 -45.499 1.00 91.12 82 PRO A N 1
ATOM 685 C CA . PRO A 1 82 ? 19.457 -5.352 -45.602 1.00 91.12 82 PRO A CA 1
ATOM 686 C C . PRO A 1 82 ? 20.564 -6.175 -46.283 1.00 91.12 82 PRO A C 1
ATOM 688 O O . PRO A 1 82 ? 20.823 -7.277 -45.805 1.00 91.12 82 PRO A O 1
ATOM 691 N N . PRO A 1 83 ? 21.200 -5.725 -47.387 1.00 90.00 83 PRO A N 1
ATOM 692 C CA . PRO A 1 83 ? 22.328 -6.449 -47.971 1.00 90.00 83 PRO A CA 1
ATOM 693 C C . PRO A 1 83 ? 23.539 -6.577 -47.052 1.00 90.00 83 PRO A C 1
ATOM 695 O O . PRO A 1 83 ? 24.151 -7.638 -47.078 1.00 90.00 83 PRO A O 1
ATOM 698 N N . PHE A 1 84 ? 23.845 -5.558 -46.239 1.00 92.25 84 PHE A N 1
ATOM 699 C CA . PHE A 1 84 ? 24.948 -5.598 -45.274 1.00 92.25 84 PHE A CA 1
ATOM 700 C C . PHE A 1 84 ? 24.839 -6.832 -44.362 1.00 92.25 84 PHE A C 1
ATOM 702 O O . PHE A 1 84 ? 25.596 -7.787 -44.523 1.00 92.25 84 PHE A O 1
ATOM 709 N N . PHE A 1 85 ? 23.783 -6.905 -43.545 1.00 92.06 85 PHE A N 1
ATOM 710 C CA . PHE A 1 85 ? 23.564 -8.032 -42.627 1.00 92.06 85 PHE A CA 1
ATOM 711 C C . PHE A 1 85 ? 23.345 -9.369 -43.356 1.00 92.06 85 PHE A C 1
ATOM 713 O O . PHE A 1 85 ? 23.740 -10.442 -42.899 1.00 92.06 85 PHE A O 1
ATOM 720 N N . LYS A 1 86 ? 22.733 -9.358 -44.549 1.00 88.69 86 LYS A N 1
ATOM 721 C CA . LYS A 1 86 ? 22.551 -10.596 -45.327 1.00 88.69 86 LYS A CA 1
ATOM 722 C C . LYS A 1 86 ? 23.852 -11.171 -45.877 1.00 88.69 86 LYS A C 1
ATOM 724 O O . LYS A 1 86 ? 23.855 -12.368 -46.156 1.00 88.69 86 LYS A O 1
ATOM 729 N N . ASN A 1 87 ? 24.899 -10.372 -46.030 1.00 89.94 87 ASN A N 1
ATOM 730 C CA . ASN A 1 87 ? 26.179 -10.821 -46.568 1.00 89.94 87 ASN A CA 1
ATOM 731 C C . ASN A 1 87 ? 27.217 -11.130 -45.480 1.00 89.94 87 ASN A C 1
ATOM 733 O O . ASN A 1 87 ? 28.235 -11.731 -45.809 1.00 89.94 87 ASN A O 1
ATOM 737 N N . GLU A 1 88 ? 26.952 -10.779 -44.218 1.00 91.38 88 GLU A N 1
ATOM 738 C CA . GLU A 1 88 ? 27.844 -11.082 -43.093 1.00 91.38 88 GLU A CA 1
ATOM 739 C C . GLU A 1 88 ? 28.148 -12.578 -42.968 1.00 91.38 88 GLU A C 1
ATOM 741 O O . GLU A 1 88 ? 27.255 -13.438 -42.937 1.00 91.38 88 GLU A O 1
ATOM 746 N N . THR A 1 89 ? 29.434 -12.885 -42.859 1.00 92.25 89 THR A N 1
ATOM 747 C CA . THR A 1 89 ? 29.933 -14.220 -42.551 1.00 92.25 89 THR A CA 1
ATOM 748 C C . THR A 1 89 ? 29.905 -14.481 -41.044 1.00 92.25 89 THR A C 1
ATOM 750 O O . THR A 1 89 ? 29.691 -13.586 -40.229 1.00 92.25 89 THR A O 1
ATOM 753 N N . LYS A 1 90 ? 30.161 -15.733 -40.648 1.00 90.56 90 LYS A N 1
ATOM 754 C CA . LYS A 1 90 ? 30.330 -16.101 -39.235 1.00 90.56 90 LYS A CA 1
ATOM 755 C C . LYS A 1 90 ? 31.427 -15.273 -38.547 1.00 90.56 90 LYS A C 1
ATOM 757 O O . LYS A 1 90 ? 31.274 -14.915 -37.385 1.00 90.56 90 LYS A O 1
ATOM 762 N N . GLU A 1 91 ? 32.525 -14.994 -39.250 1.00 90.94 91 GLU A N 1
ATOM 763 C CA . GLU A 1 91 ? 33.653 -14.228 -38.710 1.00 90.94 91 GLU A CA 1
ATOM 764 C C . GLU A 1 91 ? 33.299 -12.746 -38.543 1.00 90.94 91 GLU A C 1
ATOM 766 O O . GLU A 1 91 ? 33.622 -12.168 -37.508 1.00 90.94 91 GLU A O 1
ATOM 771 N N . ASP A 1 92 ? 32.556 -12.172 -39.496 1.00 91.31 92 ASP A N 1
ATOM 772 C CA . ASP A 1 92 ? 32.057 -10.792 -39.404 1.00 91.31 92 ASP A CA 1
ATOM 773 C C . ASP A 1 92 ? 31.158 -10.624 -38.173 1.00 91.31 92 ASP A C 1
ATOM 775 O O . ASP A 1 92 ? 31.437 -9.789 -37.320 1.00 91.31 92 ASP A O 1
ATOM 779 N N . ILE A 1 93 ? 30.178 -11.519 -37.995 1.00 90.81 93 ILE A N 1
ATOM 780 C CA . ILE A 1 93 ? 29.271 -11.512 -36.836 1.00 90.81 93 ILE A CA 1
ATOM 781 C C . ILE A 1 93 ? 30.052 -11.581 -35.512 1.00 90.81 93 ILE A C 1
ATOM 783 O O . ILE A 1 93 ? 29.756 -10.853 -34.566 1.00 90.81 93 ILE A O 1
ATOM 787 N N . ILE A 1 94 ? 31.059 -12.457 -35.417 1.00 89.69 94 ILE A N 1
ATOM 788 C CA . ILE A 1 94 ? 31.895 -12.581 -34.212 1.00 89.69 94 ILE A CA 1
ATOM 789 C C . ILE A 1 94 ? 32.669 -11.285 -33.941 1.00 89.69 94 ILE A C 1
ATOM 791 O O . ILE A 1 94 ? 32.756 -10.847 -32.788 1.00 89.69 94 ILE A O 1
ATOM 795 N N . ASN A 1 95 ? 33.232 -10.675 -34.983 1.00 88.94 95 ASN A N 1
ATOM 796 C CA . ASN A 1 95 ? 33.960 -9.417 -34.867 1.00 88.94 95 ASN A CA 1
ATOM 797 C C . ASN A 1 95 ? 33.033 -8.276 -34.442 1.00 88.94 95 ASN A C 1
ATOM 799 O O . ASN A 1 95 ? 33.407 -7.501 -33.564 1.00 88.94 95 ASN A O 1
ATOM 803 N N . ASP A 1 96 ? 31.813 -8.228 -34.968 1.00 89.25 96 ASP A N 1
ATOM 804 C CA . ASP A 1 96 ? 30.799 -7.243 -34.597 1.00 89.25 96 ASP A CA 1
ATOM 805 C C . ASP A 1 96 ? 30.378 -7.384 -33.132 1.00 89.25 96 ASP A C 1
ATOM 807 O O . ASP A 1 96 ? 30.322 -6.391 -32.404 1.00 89.25 96 ASP A O 1
ATOM 811 N N . PHE A 1 97 ? 30.165 -8.617 -32.654 1.00 87.31 97 PHE A N 1
ATOM 812 C CA . PHE A 1 97 ? 29.915 -8.889 -31.237 1.00 87.31 97 PHE A CA 1
ATOM 813 C C . PHE A 1 97 ? 31.050 -8.362 -30.355 1.00 87.31 97 PHE A C 1
ATOM 815 O O . PHE A 1 97 ? 30.794 -7.671 -29.368 1.00 87.31 97 PHE A O 1
ATOM 822 N N . LYS A 1 98 ? 32.308 -8.649 -30.711 1.00 86.31 98 LYS A N 1
ATOM 823 C CA . LYS A 1 98 ? 33.477 -8.153 -29.969 1.00 86.31 98 LYS A CA 1
ATOM 824 C C . LYS A 1 98 ? 33.600 -6.634 -30.052 1.00 86.31 98 LYS A C 1
ATOM 826 O O . LYS A 1 98 ? 33.949 -6.002 -29.063 1.00 86.31 98 LYS A O 1
ATOM 831 N N . TYR A 1 99 ? 33.286 -6.033 -31.193 1.00 84.56 99 TYR A N 1
ATOM 832 C CA . TYR A 1 99 ? 33.369 -4.591 -31.389 1.00 84.56 99 TYR A CA 1
ATOM 833 C C . TYR A 1 99 ? 32.302 -3.839 -30.578 1.00 84.56 99 TYR A C 1
ATOM 835 O O . TYR A 1 99 ? 32.630 -2.912 -29.837 1.00 84.56 99 TYR A O 1
ATOM 843 N N . ILE A 1 100 ? 31.041 -4.276 -30.649 1.00 83.94 100 ILE A N 1
ATOM 844 C CA . ILE A 1 100 ? 29.897 -3.578 -30.046 1.00 83.94 100 ILE A CA 1
ATOM 845 C C . ILE A 1 100 ? 29.690 -3.938 -28.570 1.00 83.94 100 ILE A C 1
ATOM 847 O O . ILE A 1 100 ? 29.340 -3.072 -27.758 1.00 83.94 100 ILE A O 1
ATOM 851 N N . LEU A 1 101 ? 29.890 -5.203 -28.188 1.00 81.50 101 LEU A N 1
ATOM 852 C CA . LEU A 1 101 ? 29.515 -5.699 -26.861 1.00 81.50 101 LEU A CA 1
ATOM 853 C C . LEU A 1 101 ? 30.674 -5.818 -25.862 1.00 81.50 101 LEU A C 1
ATOM 855 O O . LEU A 1 101 ? 30.387 -5.903 -24.667 1.00 81.50 101 LEU A O 1
ATOM 859 N N . ASP A 1 102 ? 31.944 -5.751 -26.279 1.00 80.88 102 ASP A N 1
ATOM 860 C CA . ASP A 1 102 ? 33.074 -5.838 -25.340 1.00 80.88 102 ASP A CA 1
ATOM 861 C C . ASP A 1 102 ? 33.184 -4.569 -24.466 1.00 80.88 102 ASP A C 1
ATOM 863 O O . ASP A 1 102 ? 33.371 -3.463 -24.989 1.00 80.88 102 ASP A O 1
ATOM 867 N N . PRO A 1 103 ? 33.075 -4.679 -23.127 1.00 68.94 103 PRO A N 1
ATOM 868 C CA . PRO A 1 103 ? 33.286 -3.557 -22.215 1.00 68.94 103 PRO A CA 1
ATOM 869 C C . PRO A 1 103 ? 34.703 -2.965 -22.277 1.00 68.94 103 PRO A C 1
ATOM 871 O O . PRO A 1 103 ? 34.894 -1.815 -21.896 1.00 68.94 103 PRO A O 1
ATOM 874 N N . LYS A 1 104 ? 35.710 -3.704 -22.760 1.00 70.00 104 LYS A N 1
ATOM 875 C CA . LYS A 1 104 ? 37.094 -3.213 -22.916 1.00 70.00 104 LYS A CA 1
ATOM 876 C C . LYS A 1 104 ? 37.240 -2.187 -24.038 1.00 70.00 104 LYS A C 1
ATOM 878 O O . LYS A 1 104 ? 38.227 -1.454 -24.067 1.00 70.00 104 LYS A O 1
ATOM 883 N N . ASN A 1 105 ? 36.255 -2.087 -24.930 1.00 65.62 105 ASN A N 1
ATOM 884 C CA . ASN A 1 105 ? 36.214 -1.034 -25.945 1.00 65.62 105 ASN A CA 1
ATOM 885 C C . ASN A 1 105 ? 35.793 0.331 -25.362 1.00 65.62 105 ASN A C 1
ATOM 887 O O . ASN A 1 105 ? 35.726 1.312 -26.100 1.00 65.62 105 ASN A O 1
ATOM 891 N N . ILE A 1 106 ? 35.570 0.415 -24.044 1.00 58.09 106 ILE A N 1
ATOM 892 C CA . ILE A 1 106 ? 35.240 1.625 -23.281 1.00 58.09 106 ILE A CA 1
ATOM 893 C C . ILE A 1 106 ? 36.526 2.241 -22.698 1.00 58.09 106 ILE A C 1
ATOM 895 O O . ILE A 1 106 ? 37.439 1.531 -22.282 1.00 58.09 106 ILE A O 1
ATOM 899 N N . GLU A 1 107 ? 36.620 3.573 -22.653 1.00 55.72 107 GLU A N 1
ATOM 900 C CA . GLU A 1 107 ? 37.675 4.263 -21.891 1.00 55.72 107 GLU A CA 1
ATOM 901 C C . GLU A 1 107 ? 37.426 4.133 -20.380 1.00 55.72 107 GLU A C 1
ATOM 903 O O . GLU A 1 107 ? 36.297 4.298 -19.917 1.00 55.72 107 GLU A O 1
ATOM 908 N N . SER A 1 108 ? 38.462 3.839 -19.590 1.00 55.81 108 SER A N 1
ATOM 909 C CA . SER A 1 108 ? 38.288 3.648 -18.144 1.00 55.81 108 SER A CA 1
ATOM 910 C C . SER A 1 108 ? 37.851 4.946 -17.445 1.00 55.81 108 SER A C 1
ATOM 912 O O . SER A 1 108 ? 38.232 6.048 -17.847 1.00 55.81 108 SER A O 1
ATOM 914 N N . LEU A 1 109 ? 37.086 4.841 -16.350 1.00 48.25 109 LEU A N 1
ATOM 915 C CA . LEU A 1 109 ? 36.649 6.010 -15.565 1.00 48.25 109 LEU A CA 1
ATOM 916 C C . LEU A 1 109 ? 37.831 6.862 -15.058 1.00 48.25 109 LEU A C 1
ATOM 918 O O . LEU A 1 109 ? 37.709 8.080 -14.966 1.00 48.25 109 LEU A O 1
ATOM 922 N N . GLU A 1 110 ? 38.991 6.251 -14.790 1.00 50.56 110 GLU A N 1
ATOM 923 C CA . GLU A 1 110 ? 40.224 6.964 -14.419 1.00 50.56 110 GLU A CA 1
ATOM 924 C C . GLU A 1 110 ? 40.830 7.771 -15.579 1.00 50.56 110 GLU A C 1
ATOM 926 O O . GLU A 1 110 ? 41.407 8.839 -15.362 1.00 50.56 110 GLU A O 1
ATOM 931 N N . GLU A 1 111 ? 40.716 7.285 -16.816 1.00 56.12 111 GLU A N 1
ATOM 932 C CA . GLU A 1 111 ? 41.164 8.007 -18.012 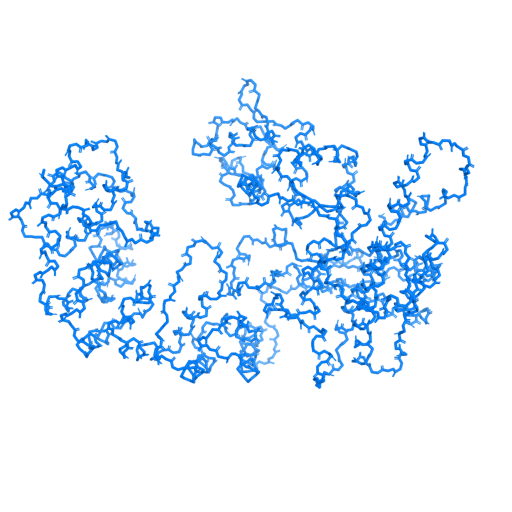1.00 56.12 111 GLU A CA 1
ATOM 933 C C . GLU A 1 111 ? 40.229 9.168 -18.344 1.00 56.12 111 GLU A C 1
ATOM 935 O O . GLU A 1 111 ? 40.702 10.249 -18.703 1.00 56.12 111 GLU A O 1
ATOM 940 N N . ILE A 1 112 ? 38.922 8.977 -18.145 1.00 53.50 112 ILE A N 1
ATOM 941 C CA . ILE A 1 112 ? 37.925 10.044 -18.247 1.00 53.50 112 ILE A CA 1
ATOM 942 C C . ILE A 1 112 ? 38.226 11.123 -17.198 1.00 53.50 112 ILE A C 1
ATOM 944 O O . ILE A 1 112 ? 38.410 12.278 -17.573 1.00 53.50 112 ILE A O 1
ATOM 948 N N . ASP A 1 113 ? 38.391 10.762 -15.918 1.00 49.81 113 ASP A N 1
ATOM 949 C CA . ASP A 1 113 ? 38.710 11.694 -14.820 1.00 49.81 113 ASP A CA 1
ATOM 950 C C . ASP A 1 113 ? 40.030 12.458 -15.051 1.00 49.81 113 ASP A C 1
ATOM 952 O O . ASP A 1 113 ? 40.102 13.673 -14.844 1.00 49.81 113 ASP A O 1
ATOM 956 N N . LYS A 1 114 ? 41.067 11.794 -15.585 1.00 57.34 114 LYS A N 1
ATOM 957 C CA . LYS A 1 114 ? 42.313 12.459 -16.013 1.00 57.34 114 LYS A CA 1
ATOM 958 C C . LYS A 1 114 ? 42.093 13.466 -17.142 1.00 57.34 114 LYS A C 1
ATOM 960 O O . LYS A 1 114 ? 42.706 14.533 -17.114 1.00 57.34 114 LYS A O 1
ATOM 965 N N . LYS A 1 115 ? 41.235 13.165 -18.122 1.00 56.34 115 LYS A N 1
ATOM 966 C CA . LYS A 1 115 ? 40.903 14.087 -19.223 1.00 56.34 115 LYS A CA 1
ATOM 967 C C . LYS A 1 115 ? 40.031 15.259 -18.765 1.00 56.34 115 LYS A C 1
ATOM 969 O O . LYS A 1 115 ? 40.247 16.371 -19.249 1.00 56.34 115 LYS A O 1
ATOM 974 N N . ILE A 1 116 ? 39.131 15.043 -17.796 1.00 52.44 116 ILE A N 1
ATOM 975 C CA . ILE A 1 116 ? 38.351 16.109 -17.139 1.00 52.44 116 ILE A CA 1
ATOM 976 C C . ILE A 1 116 ? 39.307 17.071 -16.428 1.00 52.44 116 ILE A C 1
ATOM 978 O O . ILE A 1 116 ? 39.283 18.276 -16.667 1.00 52.44 116 ILE A O 1
ATOM 982 N N . LYS A 1 117 ? 40.211 16.530 -15.602 1.00 57.69 117 LYS A N 1
ATOM 983 C CA . LYS A 1 117 ? 41.201 17.313 -14.845 1.00 57.69 117 LYS A CA 1
ATOM 984 C C . LYS A 1 117 ? 42.254 17.981 -15.736 1.00 57.69 117 LYS A C 1
ATOM 986 O O . LYS A 1 117 ? 42.817 18.999 -15.346 1.00 57.69 117 LYS A O 1
ATOM 991 N N . GLY A 1 118 ? 42.507 17.430 -16.923 1.00 57.59 118 GLY A N 1
ATOM 992 C CA . GLY A 1 118 ? 43.412 17.978 -17.936 1.00 57.59 118 GLY A CA 1
ATOM 993 C C . GLY A 1 118 ? 42.791 19.014 -18.883 1.00 57.59 118 GLY A C 1
ATOM 994 O O . GLY A 1 118 ? 43.500 19.508 -19.754 1.00 57.59 118 GLY A O 1
ATOM 995 N N . GLY A 1 119 ? 41.496 19.334 -18.751 1.00 45.00 119 GLY A N 1
ATOM 996 C CA . GLY A 1 119 ? 40.807 20.323 -19.593 1.00 45.00 119 GLY A CA 1
ATOM 997 C C . GLY A 1 119 ? 40.630 19.911 -21.061 1.00 45.00 119 GLY A C 1
ATOM 998 O O . GLY A 1 119 ? 40.464 20.777 -21.912 1.00 45.00 119 GLY A O 1
ATOM 999 N N . SER A 1 120 ? 40.680 18.608 -21.368 1.00 48.53 120 SER A N 1
ATOM 1000 C CA . SER A 1 120 ? 40.663 18.072 -22.742 1.00 48.53 120 SER A CA 1
ATOM 1001 C C . SER A 1 120 ? 39.422 17.222 -23.052 1.00 48.53 120 SER A C 1
ATOM 1003 O O . SER A 1 120 ? 39.477 16.328 -23.900 1.00 48.53 120 SER A O 1
ATOM 1005 N N . LEU A 1 121 ? 38.296 17.463 -22.379 1.00 40.94 121 LEU A N 1
ATOM 1006 C CA . LEU A 1 121 ? 37.022 16.873 -22.785 1.00 40.94 121 LEU A CA 1
ATOM 1007 C C . LEU A 1 121 ? 36.406 17.717 -23.908 1.00 40.94 121 LEU A C 1
ATOM 1009 O O . LEU A 1 121 ? 35.643 18.643 -23.651 1.00 40.94 121 LEU A O 1
ATOM 1013 N N . ASN A 1 122 ? 36.709 17.363 -25.155 1.00 42.53 122 ASN A N 1
ATOM 1014 C CA . ASN A 1 122 ? 35.676 17.454 -26.183 1.00 42.53 122 ASN A CA 1
ATOM 1015 C C . ASN A 1 122 ? 34.721 16.282 -25.930 1.00 42.53 122 ASN A C 1
ATOM 1017 O O . ASN A 1 122 ? 35.167 15.187 -25.588 1.00 42.53 122 ASN A O 1
ATOM 1021 N N . HIS A 1 123 ? 33.420 16.510 -26.065 1.00 42.59 123 HIS A N 1
ATOM 1022 C CA . HIS A 1 123 ? 32.364 15.554 -25.719 1.00 42.59 123 HIS A CA 1
ATOM 1023 C C . HIS A 1 123 ? 32.326 14.289 -26.619 1.00 42.59 123 HIS A C 1
ATOM 1025 O O . HIS A 1 123 ? 31.456 13.439 -26.435 1.00 42.59 123 HIS A O 1
ATOM 1031 N N . ASP A 1 124 ? 33.296 14.142 -27.529 1.00 44.72 124 ASP A N 1
ATOM 1032 C CA . ASP A 1 124 ? 33.398 13.117 -28.571 1.00 44.72 124 ASP A CA 1
ATOM 1033 C C . ASP A 1 124 ? 34.524 12.110 -28.281 1.00 44.72 124 ASP A C 1
ATOM 1035 O O . ASP A 1 124 ? 35.548 12.073 -28.967 1.00 44.72 124 ASP A O 1
ATOM 1039 N N . SER A 1 125 ? 34.375 11.261 -27.261 1.00 46.72 125 SER A N 1
ATOM 1040 C CA . SER A 1 125 ? 35.134 10.006 -27.260 1.00 46.72 125 SER A CA 1
ATOM 1041 C C . SER A 1 125 ? 34.339 8.958 -28.048 1.00 46.72 125 SER A C 1
ATOM 1043 O O . SER A 1 125 ? 33.320 8.460 -27.571 1.00 46.72 125 SER A O 1
ATOM 1045 N N . GLU A 1 126 ? 34.810 8.591 -29.250 1.00 48.09 126 GLU A N 1
ATOM 1046 C CA . GLU A 1 126 ? 34.226 7.541 -30.121 1.00 48.09 126 GLU A CA 1
ATOM 1047 C C . GLU A 1 126 ? 33.867 6.248 -29.354 1.00 48.09 126 GLU A C 1
ATOM 1049 O O . GLU A 1 126 ? 32.924 5.539 -29.694 1.00 48.09 126 GLU A O 1
ATOM 1054 N N . LYS A 1 127 ? 34.574 5.957 -28.258 1.00 46.66 127 LYS A N 1
ATOM 1055 C CA . LYS A 1 127 ? 34.374 4.770 -27.414 1.00 46.66 127 LYS A CA 1
ATOM 1056 C C . LYS A 1 127 ? 33.086 4.774 -26.578 1.00 46.66 127 LYS A C 1
ATOM 1058 O O . LYS A 1 127 ? 32.519 3.710 -26.351 1.00 46.66 127 LYS A O 1
ATOM 1063 N N . ASN A 1 128 ? 32.585 5.938 -26.149 1.00 51.09 128 ASN A N 1
ATOM 1064 C CA . ASN A 1 128 ? 31.282 6.033 -25.467 1.00 51.09 128 ASN A CA 1
ATOM 1065 C C . ASN A 1 128 ? 30.101 5.976 -26.456 1.00 51.09 128 ASN A C 1
ATOM 1067 O O . ASN A 1 128 ? 28.970 5.706 -26.049 1.00 51.09 128 ASN A O 1
ATOM 1071 N N . TYR A 1 129 ? 30.365 6.203 -27.747 1.00 60.59 129 TYR A N 1
ATOM 1072 C CA . TYR A 1 129 ? 29.379 6.193 -28.830 1.00 60.59 129 TYR A CA 1
ATOM 1073 C C . TYR A 1 129 ? 28.937 4.765 -29.192 1.00 60.59 129 TYR A C 1
ATOM 1075 O O . TYR A 1 129 ? 27.745 4.497 -29.320 1.00 60.59 129 TYR A O 1
ATOM 1083 N N . ILE A 1 130 ? 29.881 3.817 -29.253 1.00 65.50 130 ILE A N 1
ATOM 1084 C CA . ILE A 1 130 ? 29.643 2.423 -29.678 1.00 65.50 130 ILE A CA 1
ATOM 1085 C C . ILE A 1 130 ? 28.626 1.702 -28.774 1.00 65.50 130 ILE A C 1
ATOM 1087 O O . ILE A 1 130 ? 27.771 0.961 -29.256 1.00 65.50 130 ILE A O 1
ATOM 1091 N N . LEU A 1 131 ? 28.657 1.955 -27.460 1.00 64.25 131 LEU A N 1
ATOM 1092 C CA . LEU A 1 131 ? 27.745 1.319 -26.499 1.00 64.25 131 LEU A CA 1
ATOM 1093 C C . LEU A 1 131 ? 26.274 1.685 -26.713 1.00 64.25 131 LEU A C 1
ATOM 1095 O O . LEU A 1 131 ? 25.388 0.919 -26.335 1.00 64.25 131 LEU A O 1
ATOM 1099 N N . GLN A 1 132 ? 26.013 2.860 -27.288 1.00 69.75 132 GLN A N 1
ATOM 1100 C CA . GLN A 1 132 ? 24.652 3.334 -27.525 1.00 69.75 132 GLN A CA 1
ATOM 1101 C C . GLN A 1 132 ? 23.956 2.513 -28.616 1.00 69.75 132 GLN A C 1
ATOM 1103 O O . GLN A 1 132 ? 22.736 2.411 -28.601 1.00 69.75 132 GLN A O 1
ATOM 1108 N N . TYR A 1 133 ? 24.729 1.859 -29.489 1.00 78.38 133 TYR A N 1
ATOM 1109 C CA . TYR A 1 133 ? 24.233 1.025 -30.583 1.00 78.38 133 TYR A CA 1
ATOM 1110 C C . TYR A 1 133 ? 24.087 -0.456 -30.225 1.00 78.38 133 TYR A C 1
ATOM 1112 O O . TYR A 1 133 ? 23.716 -1.261 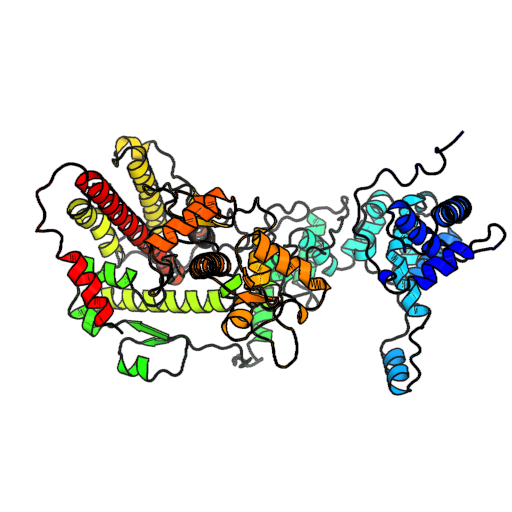-31.077 1.00 78.38 133 TYR A O 1
ATOM 1120 N N . ARG A 1 134 ? 24.360 -0.852 -28.974 1.00 81.75 134 ARG A N 1
ATOM 1121 C CA . ARG A 1 134 ? 24.266 -2.260 -28.550 1.00 81.75 134 ARG A CA 1
ATOM 1122 C C . ARG A 1 134 ? 22.873 -2.831 -28.762 1.00 81.75 134 ARG A C 1
ATOM 1124 O O . ARG A 1 134 ? 22.729 -3.905 -29.338 1.00 81.75 134 ARG A O 1
ATOM 1131 N N . GLU A 1 135 ? 21.855 -2.105 -28.313 1.00 82.56 135 GLU A N 1
ATOM 1132 C CA . GLU A 1 135 ? 20.464 -2.529 -28.479 1.00 82.56 135 GLU A CA 1
ATOM 1133 C C . GLU A 1 135 ? 20.060 -2.554 -29.958 1.00 82.56 135 GLU A C 1
ATOM 1135 O O . GLU A 1 135 ? 19.374 -3.480 -30.387 1.00 82.56 135 GLU A O 1
ATOM 1140 N N . ASP A 1 136 ? 20.547 -1.597 -30.753 1.00 86.56 136 ASP A N 1
ATOM 1141 C CA . ASP A 1 136 ? 20.265 -1.525 -32.188 1.00 86.56 136 ASP A CA 1
ATOM 1142 C C . ASP A 1 136 ? 20.904 -2.671 -32.970 1.00 86.56 136 ASP A C 1
ATOM 1144 O O . ASP A 1 136 ? 20.277 -3.224 -33.878 1.00 86.56 136 ASP A O 1
ATOM 1148 N N . TYR A 1 137 ? 22.128 -3.061 -32.604 1.00 90.62 137 TYR A N 1
ATOM 1149 C CA . TYR A 1 137 ? 22.787 -4.222 -33.185 1.00 90.62 137 TYR A CA 1
ATOM 1150 C C . TYR A 1 137 ? 22.026 -5.503 -32.863 1.00 90.62 137 TYR A C 1
ATOM 1152 O O . TYR A 1 137 ? 21.735 -6.274 -33.771 1.00 90.62 137 TYR A O 1
ATOM 1160 N N . LEU A 1 138 ? 21.633 -5.714 -31.602 1.00 90.06 138 LEU A N 1
ATOM 1161 C CA . LEU A 1 138 ? 20.859 -6.897 -31.212 1.00 90.06 138 LEU A CA 1
ATOM 1162 C C . LEU A 1 138 ? 19.487 -6.940 -31.899 1.00 90.06 138 LEU A C 1
ATOM 1164 O O . LEU A 1 138 ? 19.033 -8.012 -32.299 1.00 90.06 138 LEU A O 1
ATOM 1168 N N . GLU A 1 139 ? 18.847 -5.784 -32.099 1.00 89.31 139 GLU A N 1
ATOM 1169 C CA . GLU A 1 139 ? 17.621 -5.683 -32.895 1.00 89.31 139 GLU A CA 1
ATOM 1170 C C . GLU A 1 139 ? 17.865 -6.085 -34.357 1.00 89.31 139 GLU A C 1
ATOM 1172 O O . GLU A 1 139 ? 17.078 -6.843 -34.926 1.00 89.31 139 GLU A O 1
ATOM 1177 N N . CYS A 1 140 ? 18.954 -5.615 -34.976 1.00 91.06 140 CYS A N 1
ATOM 1178 C CA . CYS A 1 140 ? 19.322 -6.009 -36.337 1.00 91.06 140 CYS A CA 1
ATOM 1179 C C . CYS A 1 140 ? 19.661 -7.502 -36.426 1.00 91.06 140 CYS A C 1
ATOM 1181 O O . CYS A 1 140 ? 19.202 -8.177 -37.349 1.00 91.06 140 CYS A O 1
ATOM 1183 N N . PHE A 1 141 ? 20.386 -8.030 -35.442 1.00 92.12 141 PHE A N 1
ATOM 1184 C CA . PHE A 1 141 ? 20.754 -9.438 -35.338 1.00 92.12 141 PHE A CA 1
ATOM 1185 C C . PHE A 1 141 ? 19.523 -10.351 -35.359 1.00 92.12 141 PHE A C 1
ATOM 1187 O O . PHE A 1 141 ? 19.469 -11.318 -36.123 1.00 92.12 141 PHE A O 1
ATOM 1194 N N . GLU A 1 142 ? 18.501 -10.000 -34.574 1.00 91.94 142 GLU A N 1
ATOM 1195 C CA . GLU A 1 142 ? 17.203 -10.678 -34.564 1.00 91.94 142 GLU A CA 1
ATOM 1196 C C . GLU A 1 142 ? 16.446 -10.476 -35.886 1.00 91.94 142 GLU A C 1
ATOM 1198 O O . GLU A 1 142 ? 16.003 -11.437 -36.518 1.00 91.94 142 GLU A O 1
ATOM 1203 N N . LYS A 1 143 ? 16.339 -9.231 -36.361 1.00 90.25 143 LYS A N 1
ATOM 1204 C CA . LYS A 1 143 ? 15.580 -8.865 -37.567 1.00 90.25 143 LYS A CA 1
ATOM 1205 C C . LYS A 1 143 ? 16.084 -9.546 -38.841 1.00 90.25 143 LYS A C 1
ATOM 1207 O O . LYS A 1 143 ? 15.280 -9.849 -39.726 1.00 90.25 143 LYS A O 1
ATOM 1212 N N . TYR A 1 144 ? 17.394 -9.750 -38.959 1.00 91.38 144 TYR A N 1
ATOM 1213 C CA . TYR A 1 144 ? 18.026 -10.386 -40.119 1.00 91.38 144 TYR A CA 1
ATOM 1214 C C . TYR A 1 144 ? 18.342 -11.870 -39.907 1.00 91.38 144 TYR A C 1
ATOM 1216 O O . TYR A 1 144 ? 18.923 -12.492 -40.794 1.00 91.38 144 TYR A O 1
ATOM 1224 N N . ASN A 1 145 ? 17.888 -12.444 -38.789 1.00 90.38 145 ASN A N 1
ATOM 1225 C CA . ASN A 1 145 ? 18.010 -13.858 -38.449 1.00 90.38 145 ASN A CA 1
ATOM 1226 C C . ASN A 1 145 ? 19.456 -14.383 -38.496 1.00 90.38 145 ASN A C 1
ATOM 1228 O O . ASN A 1 145 ? 19.726 -15.486 -38.972 1.00 90.38 145 ASN A O 1
ATOM 1232 N N . LEU A 1 146 ? 20.408 -13.579 -38.010 1.00 92.00 146 LEU A N 1
ATOM 1233 C CA . LEU A 1 146 ? 21.840 -13.895 -38.090 1.00 92.00 146 LEU A CA 1
ATOM 1234 C C . LEU A 1 146 ? 22.238 -15.129 -37.268 1.00 92.00 146 LEU A C 1
ATOM 1236 O O . LEU A 1 146 ? 23.323 -15.678 -37.456 1.00 92.00 146 LEU A O 1
ATOM 1240 N N . ALA A 1 147 ? 21.338 -15.612 -36.407 1.00 89.75 147 ALA A N 1
ATOM 1241 C CA . ALA A 1 147 ? 21.570 -16.801 -35.602 1.00 89.75 147 ALA A CA 1
ATOM 1242 C C . ALA A 1 147 ? 21.720 -18.084 -36.434 1.00 89.75 147 ALA A C 1
ATOM 1244 O O . ALA A 1 147 ? 22.380 -19.015 -35.997 1.00 89.75 147 ALA A O 1
ATOM 1245 N N . GLU A 1 148 ? 21.197 -18.132 -37.664 1.00 89.31 148 GLU A N 1
ATOM 1246 C CA . GLU A 1 148 ? 21.366 -19.298 -38.548 1.00 89.31 148 GLU A CA 1
ATOM 1247 C C . GLU A 1 148 ? 22.826 -19.551 -38.966 1.00 89.31 148 GLU A C 1
ATOM 1249 O O . GLU A 1 148 ? 23.144 -20.615 -39.498 1.00 89.31 148 GLU A O 1
ATOM 1254 N N . ARG A 1 149 ? 23.718 -18.571 -38.772 1.00 90.50 149 ARG A N 1
ATOM 1255 C CA . ARG A 1 149 ? 25.116 -18.609 -39.235 1.00 90.50 149 ARG A CA 1
ATOM 1256 C C . ARG A 1 149 ? 26.126 -18.862 -38.123 1.00 90.50 149 ARG A C 1
ATOM 1258 O O . ARG A 1 149 ? 27.320 -18.965 -38.408 1.00 90.50 149 ARG A O 1
ATOM 1265 N N . LEU A 1 150 ? 25.667 -18.939 -36.879 1.00 90.25 150 LEU A N 1
ATOM 1266 C CA . LEU A 1 150 ? 26.520 -19.040 -35.708 1.00 90.25 150 LEU A CA 1
ATOM 1267 C C . LEU A 1 150 ? 26.006 -20.161 -34.807 1.00 90.25 150 LEU A C 1
ATOM 1269 O O . LEU A 1 150 ? 24.822 -20.236 -34.517 1.00 90.25 150 LEU A O 1
ATOM 1273 N N . ASP A 1 151 ? 26.894 -21.061 -34.399 1.00 90.00 151 ASP A N 1
ATOM 1274 C CA . ASP A 1 151 ? 26.579 -22.131 -33.451 1.00 90.00 151 ASP A CA 1
ATOM 1275 C C . ASP A 1 151 ? 26.775 -21.681 -31.992 1.00 90.00 151 ASP A C 1
ATOM 1277 O O . ASP A 1 151 ? 27.472 -20.700 -31.712 1.00 90.00 151 ASP A O 1
ATOM 1281 N N . GLU A 1 152 ? 26.158 -22.417 -31.061 1.00 92.56 152 GLU A N 1
ATOM 1282 C CA . GLU A 1 152 ? 26.201 -22.122 -29.621 1.00 92.56 152 GLU A CA 1
ATOM 1283 C C . GLU A 1 152 ? 27.622 -22.104 -29.049 1.00 92.56 152 GLU A C 1
ATOM 1285 O O . GLU A 1 152 ? 27.931 -21.239 -28.230 1.00 92.56 152 GLU A O 1
ATOM 1290 N N . ASP A 1 153 ? 28.490 -23.021 -29.487 1.00 89.69 153 ASP A N 1
ATOM 1291 C CA . ASP A 1 153 ? 29.865 -23.116 -28.986 1.00 89.69 153 ASP A CA 1
ATOM 1292 C C . ASP A 1 153 ? 30.661 -21.862 -29.360 1.00 89.69 153 ASP A C 1
ATOM 1294 O O . ASP A 1 153 ? 31.271 -21.221 -28.502 1.00 89.69 153 ASP A O 1
ATOM 1298 N N . SER A 1 154 ? 30.576 -21.450 -30.626 1.00 88.75 154 SER A N 1
ATOM 1299 C CA . SER A 1 154 ? 31.282 -20.272 -31.135 1.00 88.75 154 SER A CA 1
ATOM 1300 C C . SER A 1 154 ? 30.812 -18.983 -30.467 1.00 88.75 154 SER A C 1
ATOM 1302 O O . SER A 1 154 ? 31.626 -18.133 -30.115 1.00 88.75 154 SER A O 1
ATOM 1304 N N . LEU A 1 155 ? 29.501 -18.827 -30.264 1.00 88.38 155 LEU A N 1
ATOM 1305 C CA . LEU A 1 155 ? 28.964 -17.668 -29.552 1.00 88.38 155 LEU A CA 1
ATOM 1306 C C . LEU A 1 155 ? 29.333 -17.703 -28.058 1.00 88.38 155 LEU A C 1
ATOM 1308 O O . LEU A 1 155 ? 29.619 -16.664 -27.460 1.00 88.38 155 LEU A O 1
ATOM 1312 N N . GLY A 1 156 ? 29.374 -18.896 -27.462 1.00 87.19 156 GLY A N 1
ATOM 1313 C CA . GLY A 1 156 ? 29.777 -19.101 -26.076 1.00 87.19 156 GLY A CA 1
ATOM 1314 C C . GLY A 1 156 ? 31.223 -18.702 -25.796 1.00 87.19 156 GLY A C 1
ATOM 1315 O O . GLY A 1 156 ? 31.477 -18.065 -24.772 1.00 87.19 156 GLY A O 1
ATOM 1316 N N . GLU A 1 157 ? 32.151 -19.009 -26.707 1.00 86.81 157 GLU A N 1
ATOM 1317 C CA . GLU A 1 157 ? 33.544 -18.546 -26.630 1.00 86.81 157 GLU A CA 1
ATOM 1318 C C . GLU A 1 157 ? 33.621 -17.014 -26.640 1.00 86.81 157 GLU A C 1
ATOM 1320 O O . GLU A 1 157 ? 34.253 -16.418 -25.768 1.00 86.81 157 GLU A O 1
ATOM 1325 N N . VAL A 1 158 ? 32.891 -16.362 -27.553 1.00 87.12 158 VAL A N 1
ATOM 1326 C CA . VAL A 1 158 ? 32.853 -14.894 -27.638 1.00 87.12 158 VAL A CA 1
ATOM 1327 C C . VAL A 1 158 ? 32.345 -14.271 -26.341 1.00 87.12 158 VAL A C 1
ATOM 1329 O O . VAL A 1 158 ? 32.969 -13.351 -25.817 1.00 87.12 158 VAL A O 1
ATOM 1332 N N . PHE A 1 159 ? 31.237 -14.771 -25.791 1.00 85.56 159 PHE A N 1
ATOM 1333 C CA . PHE A 1 159 ? 30.664 -14.233 -24.555 1.00 85.56 159 PHE A CA 1
ATOM 1334 C C . PHE A 1 159 ? 31.531 -14.484 -23.322 1.00 85.56 159 PHE A C 1
ATOM 1336 O O . PHE A 1 159 ? 31.524 -13.672 -22.394 1.00 85.56 159 PHE A O 1
ATOM 1343 N N . GLN A 1 160 ? 32.291 -15.580 -23.306 1.00 82.62 160 GLN A N 1
ATOM 1344 C CA . GLN A 1 160 ? 33.266 -15.841 -22.256 1.00 82.62 160 GLN A CA 1
ATOM 1345 C C . GLN A 1 160 ? 34.458 -14.876 -22.334 1.00 82.62 160 GLN A C 1
ATOM 1347 O O . GLN A 1 160 ? 34.890 -14.398 -21.286 1.00 82.62 160 GLN A O 1
ATOM 1352 N N . ASP A 1 161 ? 34.943 -14.556 -23.536 1.00 83.75 161 ASP A N 1
ATOM 1353 C CA . ASP A 1 161 ? 36.074 -13.644 -23.757 1.00 83.75 161 ASP A CA 1
ATOM 1354 C C . ASP A 1 161 ? 35.773 -12.192 -23.341 1.00 83.75 161 ASP A C 1
ATOM 1356 O O . ASP A 1 161 ? 36.636 -11.501 -22.782 1.00 83.75 161 ASP A O 1
ATOM 1360 N N . ILE A 1 162 ? 34.554 -11.722 -23.631 1.00 82.81 162 ILE A N 1
ATOM 1361 C CA . ILE A 1 162 ? 34.144 -10.325 -23.409 1.00 82.81 162 ILE A CA 1
ATOM 1362 C C . ILE A 1 162 ? 33.443 -10.088 -22.062 1.00 82.81 162 ILE A C 1
ATOM 1364 O O . ILE A 1 162 ? 33.107 -8.952 -21.745 1.00 82.81 162 ILE A O 1
ATOM 1368 N N . GLU A 1 163 ? 33.193 -11.143 -21.278 1.00 80.25 163 GLU A N 1
ATOM 1369 C CA . GLU A 1 163 ? 32.471 -11.081 -19.994 1.00 80.25 163 GLU A CA 1
ATOM 1370 C C . GLU A 1 163 ? 31.110 -10.357 -20.085 1.00 80.25 163 GLU A C 1
ATOM 1372 O O . GLU A 1 163 ? 30.741 -9.557 -19.223 1.00 80.25 163 GLU A O 1
ATOM 1377 N N . LEU A 1 164 ? 30.342 -10.638 -21.145 1.00 79.62 164 LEU A N 1
ATOM 1378 C CA . LEU A 1 164 ? 29.081 -9.943 -21.410 1.00 79.62 164 LEU A CA 1
ATOM 1379 C C . LEU A 1 164 ? 28.055 -10.179 -20.286 1.00 79.62 164 LEU A C 1
ATOM 1381 O O . LEU A 1 164 ? 27.708 -11.333 -20.007 1.00 79.62 164 LEU A O 1
ATOM 1385 N N . PRO A 1 165 ? 27.478 -9.120 -19.687 1.00 82.19 165 PRO A N 1
ATOM 1386 C CA . PRO A 1 165 ? 26.360 -9.280 -18.770 1.00 82.19 165 PRO A CA 1
ATOM 1387 C C . PRO A 1 165 ? 25.139 -9.882 -19.478 1.00 82.19 165 PRO A C 1
ATOM 1389 O O . PRO A 1 165 ? 24.610 -9.301 -20.426 1.00 82.19 165 PRO A O 1
ATOM 1392 N N . ILE A 1 166 ? 24.645 -11.019 -18.980 1.00 89.75 166 ILE A N 1
ATOM 1393 C CA . ILE A 1 166 ? 23.564 -11.771 -19.638 1.00 89.75 166 ILE A CA 1
ATOM 1394 C C . ILE A 1 166 ? 22.264 -10.970 -19.787 1.00 89.75 166 ILE A C 1
ATOM 1396 O O . ILE A 1 166 ? 21.520 -11.203 -20.733 1.00 89.75 166 ILE A O 1
ATOM 1400 N N . HIS A 1 167 ? 21.993 -10.004 -18.898 1.00 88.19 167 HIS A N 1
ATOM 1401 C CA . HIS A 1 167 ? 20.750 -9.223 -18.919 1.00 88.19 167 HIS A CA 1
ATOM 1402 C C . HIS A 1 167 ? 20.485 -8.551 -20.273 1.00 88.19 167 HIS A C 1
ATOM 1404 O O . HIS A 1 167 ? 19.330 -8.465 -20.673 1.00 88.19 167 HIS A O 1
ATOM 1410 N N . ILE A 1 168 ? 21.545 -8.166 -20.997 1.00 86.06 168 ILE A N 1
ATOM 1411 C CA . ILE A 1 168 ? 21.480 -7.572 -22.339 1.00 86.06 168 ILE A CA 1
ATOM 1412 C C . ILE A 1 168 ? 20.806 -8.533 -23.336 1.00 86.06 168 ILE A C 1
ATOM 1414 O O . ILE A 1 168 ? 20.022 -8.119 -24.185 1.00 86.06 168 ILE A O 1
ATOM 1418 N N . LEU A 1 169 ? 21.083 -9.833 -23.215 1.00 89.69 169 LEU A N 1
ATOM 1419 C CA . LEU A 1 169 ? 20.552 -10.876 -24.095 1.00 89.69 169 LEU A CA 1
ATOM 1420 C C . LEU A 1 169 ? 19.148 -11.337 -23.687 1.00 89.69 169 LEU A C 1
ATOM 1422 O O . LEU A 1 169 ? 18.418 -11.883 -24.510 1.00 89.69 169 LEU A O 1
ATOM 1426 N N . LEU A 1 170 ? 18.760 -11.124 -22.425 1.00 91.88 170 LEU A N 1
ATOM 1427 C CA . LEU A 1 170 ? 17.457 -11.537 -21.895 1.00 91.88 170 LEU A CA 1
ATOM 1428 C C . LEU A 1 170 ? 16.338 -10.539 -22.204 1.00 91.88 170 LEU A C 1
ATOM 1430 O O . LEU A 1 170 ? 15.196 -10.771 -21.825 1.00 91.88 170 LEU A O 1
ATOM 1434 N N . GLU A 1 171 ? 16.609 -9.425 -22.878 1.00 86.62 171 GLU A N 1
ATOM 1435 C CA . GLU A 1 171 ? 15.563 -8.459 -23.237 1.00 86.62 171 GLU A CA 1
ATOM 1436 C C . GLU A 1 171 ? 14.681 -8.936 -24.394 1.00 86.62 171 GLU A C 1
ATOM 1438 O O . GLU A 1 171 ? 13.575 -8.429 -24.594 1.00 86.62 171 GLU A O 1
ATOM 1443 N N . THR A 1 172 ? 15.144 -9.923 -25.165 1.00 86.19 172 THR A N 1
ATOM 1444 C CA . THR A 1 172 ? 14.387 -10.588 -26.230 1.00 86.19 172 THR A CA 1
ATOM 1445 C C . THR A 1 172 ? 14.309 -12.087 -25.938 1.00 86.19 172 THR A C 1
ATOM 1447 O O . THR A 1 172 ? 15.171 -12.658 -25.275 1.00 86.19 172 THR A O 1
ATOM 1450 N N . ASN A 1 173 ? 13.281 -12.762 -26.457 1.00 89.94 173 ASN A N 1
ATOM 1451 C CA . ASN A 1 173 ? 13.210 -14.227 -26.388 1.00 89.94 173 ASN A CA 1
ATOM 1452 C C . ASN A 1 173 ? 14.023 -14.900 -27.517 1.00 89.94 173 ASN A C 1
ATOM 1454 O O . ASN A 1 173 ? 13.971 -16.113 -27.701 1.00 89.94 173 ASN A O 1
ATOM 1458 N N . TYR A 1 174 ? 14.723 -14.116 -28.340 1.00 93.12 174 TYR A N 1
ATOM 1459 C CA . TYR A 1 174 ? 15.361 -14.606 -29.556 1.00 93.12 174 TYR A CA 1
ATOM 1460 C C . TYR A 1 174 ? 16.596 -15.460 -29.251 1.00 93.12 174 TYR A C 1
ATOM 1462 O O . TYR A 1 174 ? 16.728 -16.557 -29.794 1.00 93.12 174 TYR A O 1
ATOM 1470 N N . PHE A 1 175 ? 17.460 -15.015 -28.332 1.00 92.25 175 PHE A N 1
ATOM 1471 C CA . PHE A 1 175 ? 18.643 -15.784 -27.929 1.00 92.25 175 PHE A CA 1
ATOM 1472 C C . PHE A 1 175 ? 18.273 -17.065 -27.176 1.00 92.25 175 PHE A C 1
ATOM 1474 O O . PHE A 1 175 ? 18.893 -18.096 -27.396 1.00 92.25 175 PHE A O 1
ATOM 1481 N N . ILE A 1 176 ? 17.218 -17.038 -26.357 1.00 92.62 176 ILE A N 1
ATOM 1482 C CA . ILE A 1 176 ? 16.734 -18.222 -25.627 1.00 92.62 176 ILE A CA 1
ATOM 1483 C C . ILE A 1 176 ? 16.231 -19.302 -26.589 1.00 92.62 176 ILE A C 1
ATOM 1485 O O . ILE A 1 176 ? 16.491 -20.482 -26.381 1.00 92.62 176 ILE A O 1
ATOM 1489 N N . LYS A 1 177 ? 15.531 -18.909 -27.659 1.00 93.44 177 LYS A N 1
ATOM 1490 C CA . LYS A 1 177 ? 15.013 -19.854 -28.656 1.00 93.44 177 LYS A CA 1
ATOM 1491 C C . LYS A 1 177 ? 16.097 -20.445 -29.551 1.00 93.44 177 LYS A C 1
ATOM 1493 O O . LYS A 1 177 ? 16.014 -21.624 -29.878 1.00 93.44 177 LYS A O 1
ATOM 1498 N N . ASN A 1 178 ? 17.057 -19.627 -29.982 1.00 94.00 178 ASN A N 1
ATOM 1499 C CA . ASN A 1 178 ? 18.084 -20.055 -30.934 1.00 94.00 178 ASN A CA 1
ATOM 1500 C C . ASN A 1 178 ? 19.307 -20.692 -30.261 1.00 94.00 178 ASN A C 1
ATOM 1502 O O . ASN A 1 178 ? 19.971 -21.504 -30.896 1.00 94.00 178 ASN A O 1
ATOM 1506 N N . TYR A 1 179 ? 19.584 -20.351 -28.998 1.00 94.38 179 TYR A N 1
ATOM 1507 C CA . TYR A 1 179 ? 20.758 -20.813 -28.250 1.00 94.38 179 TYR A CA 1
ATOM 1508 C C . TYR A 1 179 ? 20.412 -21.279 -26.822 1.00 94.38 179 TYR A C 1
ATOM 1510 O O . TYR A 1 179 ? 20.965 -20.760 -25.844 1.00 94.38 179 TYR A O 1
ATOM 1518 N N . PRO A 1 180 ? 19.455 -22.207 -26.647 1.00 94.69 180 PRO A N 1
ATOM 1519 C CA . PRO A 1 180 ? 18.928 -22.560 -25.332 1.00 94.69 180 PRO A CA 1
ATOM 1520 C C . PRO A 1 180 ? 19.995 -23.066 -24.349 1.00 94.69 180 PRO A C 1
ATOM 1522 O O . PRO A 1 180 ? 19.960 -22.666 -23.182 1.00 94.69 180 PRO A O 1
ATOM 1525 N N . GLN A 1 181 ? 20.951 -23.903 -24.775 1.00 94.94 181 GLN A N 1
ATOM 1526 C CA . GLN A 1 181 ? 21.924 -24.497 -23.840 1.00 94.94 181 GLN A CA 1
ATOM 1527 C C . GLN A 1 181 ? 22.946 -23.454 -23.377 1.00 94.94 181 GLN A C 1
ATOM 1529 O O . GLN A 1 181 ? 23.276 -23.375 -22.191 1.00 94.94 181 GLN A O 1
ATOM 1534 N N . LEU A 1 182 ? 23.398 -22.595 -24.292 1.00 94.00 182 LEU A N 1
ATOM 1535 C CA . LEU A 1 182 ? 24.250 -21.454 -23.986 1.00 94.00 182 LEU A CA 1
ATOM 1536 C C . LEU A 1 182 ? 23.566 -20.500 -23.001 1.00 94.00 182 LEU A C 1
ATOM 1538 O O . LEU A 1 182 ? 24.176 -20.115 -22.003 1.00 94.00 182 LEU A O 1
ATOM 1542 N N . MET A 1 183 ? 22.304 -20.137 -23.246 1.00 95.06 183 MET A N 1
ATOM 1543 C CA . MET A 1 183 ? 21.575 -19.204 -22.381 1.00 95.06 183 MET A CA 1
ATOM 1544 C C . MET A 1 183 ? 21.333 -19.773 -20.979 1.00 95.06 183 MET A C 1
ATOM 1546 O O . MET A 1 183 ? 21.510 -19.050 -19.999 1.00 95.06 183 MET A O 1
ATOM 1550 N N . GLU A 1 184 ? 21.006 -21.062 -20.862 1.00 95.56 184 GLU A N 1
ATOM 1551 C CA . GLU A 1 184 ? 20.939 -21.775 -19.579 1.00 95.56 184 GLU A CA 1
ATOM 1552 C C . GLU A 1 184 ? 22.280 -21.716 -18.837 1.00 95.56 184 GLU A C 1
ATOM 1554 O O . GLU A 1 184 ? 22.343 -21.257 -17.692 1.00 95.56 184 GLU A O 1
ATOM 1559 N N . LYS A 1 185 ? 23.373 -22.104 -19.506 1.00 93.69 185 LYS A N 1
ATOM 1560 C CA . LYS A 1 185 ? 24.722 -22.115 -18.926 1.00 93.69 185 LYS A CA 1
ATOM 1561 C C . LYS A 1 185 ? 25.141 -20.730 -18.437 1.00 93.69 185 LYS A C 1
ATOM 1563 O O . LYS A 1 185 ? 25.686 -20.605 -17.342 1.00 93.69 185 LYS A O 1
ATOM 1568 N N . LEU A 1 186 ? 24.905 -19.687 -19.234 1.00 93.31 186 LEU A N 1
ATOM 1569 C CA . LEU A 1 186 ? 25.236 -18.312 -18.862 1.00 93.31 186 LEU A CA 1
ATOM 1570 C C . LEU A 1 186 ? 24.385 -17.821 -17.689 1.00 93.31 186 LEU A C 1
ATOM 1572 O O . LEU A 1 186 ? 24.906 -17.124 -16.816 1.00 93.31 186 LEU A O 1
ATOM 1576 N N . PHE A 1 187 ? 23.099 -18.184 -17.649 1.00 95.25 187 PHE A N 1
ATOM 1577 C CA . PHE A 1 187 ? 22.197 -17.760 -16.582 1.00 95.25 187 PHE A CA 1
ATOM 1578 C C . PHE A 1 187 ? 22.594 -18.399 -15.249 1.00 95.25 187 PHE A C 1
ATOM 1580 O O . PHE A 1 187 ? 22.721 -17.696 -14.248 1.00 95.25 187 PHE A O 1
ATOM 1587 N N . LEU A 1 188 ? 22.882 -19.703 -15.242 1.00 95.38 188 LEU A N 1
ATOM 1588 C CA . LEU A 1 188 ? 23.270 -20.440 -14.037 1.00 95.38 188 LEU A CA 1
ATOM 1589 C C . LEU A 1 188 ? 24.703 -20.135 -13.558 1.00 95.38 188 LEU A C 1
ATOM 1591 O O . LEU A 1 188 ? 25.033 -20.412 -12.408 1.00 95.38 188 LEU A O 1
ATOM 1595 N N . LYS A 1 189 ? 25.559 -19.540 -14.403 1.00 92.44 189 LYS A N 1
ATOM 1596 C CA . LYS A 1 189 ? 26.963 -19.222 -14.070 1.00 92.44 189 LYS A CA 1
ATOM 1597 C C . LYS A 1 189 ? 27.110 -18.220 -12.919 1.00 92.44 189 LYS A C 1
ATOM 1599 O O . LYS A 1 189 ? 28.114 -18.262 -12.211 1.00 92.44 189 LYS A O 1
ATOM 1604 N N . ASN A 1 190 ? 26.166 -17.290 -12.766 1.00 91.69 190 ASN A N 1
ATOM 1605 C CA . ASN A 1 190 ? 26.224 -16.239 -11.751 1.00 91.69 190 ASN A CA 1
ATOM 1606 C C . ASN A 1 190 ? 24.937 -16.238 -10.909 1.00 91.69 190 ASN A C 1
ATOM 1608 O O . ASN A 1 190 ? 23.877 -15.927 -11.457 1.00 91.69 190 ASN A O 1
ATOM 1612 N N . PRO A 1 191 ? 25.015 -16.499 -9.589 1.00 94.31 191 PRO A N 1
ATOM 1613 C CA . PRO A 1 191 ? 23.856 -16.452 -8.699 1.00 94.31 191 PRO A CA 1
ATOM 1614 C C . PRO A 1 191 ? 23.074 -15.135 -8.758 1.00 94.31 191 PRO A C 1
ATOM 1616 O O . PRO A 1 191 ? 21.851 -15.148 -8.646 1.00 94.31 191 PRO A O 1
ATOM 1619 N N . ASN A 1 192 ? 23.742 -14.004 -9.019 1.00 93.81 192 ASN A N 1
ATOM 1620 C CA . ASN A 1 192 ? 23.096 -12.688 -9.112 1.00 93.81 192 ASN A CA 1
ATOM 1621 C C . ASN A 1 192 ? 22.101 -12.588 -10.278 1.00 93.81 192 ASN A C 1
ATOM 1623 O O . ASN A 1 192 ? 21.237 -11.716 -10.277 1.00 93.81 192 ASN A O 1
ATOM 1627 N N . ASN A 1 193 ? 22.156 -13.497 -11.256 1.00 94.19 193 ASN A N 1
ATOM 1628 C CA . ASN A 1 193 ? 21.177 -13.536 -12.341 1.00 94.19 193 ASN A CA 1
ATOM 1629 C C . ASN A 1 193 ? 19.759 -13.863 -11.844 1.00 94.19 193 ASN A C 1
ATOM 1631 O O . ASN A 1 193 ? 18.792 -13.535 -12.534 1.00 94.19 193 ASN A O 1
ATOM 1635 N N . ILE A 1 194 ? 19.603 -14.428 -10.637 1.00 94.69 194 ILE A N 1
ATOM 1636 C CA . ILE A 1 194 ? 18.280 -14.619 -10.027 1.00 94.69 194 ILE A CA 1
ATOM 1637 C C . ILE A 1 194 ? 17.537 -13.287 -9.861 1.00 94.69 194 ILE A C 1
ATOM 1639 O O . ILE A 1 194 ? 16.314 -13.250 -9.980 1.00 94.69 194 ILE A O 1
ATOM 1643 N N . GLU A 1 195 ? 18.259 -12.178 -9.664 1.00 94.44 195 GLU A N 1
ATOM 1644 C CA . GLU A 1 195 ? 17.673 -10.840 -9.562 1.00 94.44 195 GLU A CA 1
ATOM 1645 C C . GLU A 1 195 ? 16.892 -10.478 -10.829 1.00 94.44 195 GLU A C 1
ATOM 1647 O O . GLU A 1 195 ? 15.844 -9.851 -10.737 1.00 94.44 195 GLU A O 1
ATOM 1652 N N . LEU A 1 196 ? 17.333 -10.932 -12.008 1.00 93.94 196 LEU A N 1
ATOM 1653 C CA . LEU A 1 196 ? 16.650 -10.689 -13.283 1.00 93.94 196 LEU A CA 1
ATOM 1654 C C . LEU A 1 196 ? 15.291 -11.401 -13.336 1.00 93.94 196 LEU A C 1
ATOM 1656 O O . LEU A 1 196 ? 14.305 -10.812 -13.784 1.00 93.94 196 LEU A O 1
ATOM 1660 N N . LEU A 1 197 ? 15.223 -12.638 -12.826 1.00 94.56 197 LEU A N 1
ATOM 1661 C CA . LEU A 1 197 ? 13.967 -13.375 -12.668 1.00 94.56 197 LEU A CA 1
ATOM 1662 C C . LEU A 1 197 ? 13.054 -12.667 -11.667 1.00 94.56 197 LEU A C 1
ATOM 1664 O O . LEU A 1 197 ? 11.902 -12.381 -11.986 1.00 94.56 197 LEU A O 1
ATOM 1668 N N . LEU A 1 198 ? 13.557 -12.382 -10.465 1.00 93.31 198 LEU A N 1
ATOM 1669 C CA . LEU A 1 198 ? 12.763 -11.776 -9.396 1.00 93.31 198 LEU A CA 1
ATOM 1670 C C . LEU A 1 198 ? 12.263 -10.390 -9.798 1.00 93.31 198 LEU A C 1
ATOM 1672 O O . LEU A 1 198 ? 11.109 -10.056 -9.535 1.00 93.31 198 LEU A O 1
ATOM 1676 N N . ASN A 1 199 ? 13.083 -9.622 -10.519 1.00 91.00 199 ASN A N 1
ATOM 1677 C CA . ASN A 1 199 ? 12.696 -8.331 -11.051 1.00 91.00 199 ASN A CA 1
ATOM 1678 C C . ASN A 1 199 ? 11.467 -8.451 -11.955 1.00 91.00 199 ASN A C 1
ATOM 1680 O O . ASN A 1 199 ? 10.636 -7.570 -11.902 1.00 91.00 199 ASN A O 1
ATOM 1684 N N . ASN A 1 200 ? 11.216 -9.531 -12.698 1.00 91.75 200 ASN A N 1
ATOM 1685 C CA . ASN A 1 200 ? 9.964 -9.639 -13.470 1.00 91.75 200 ASN A CA 1
ATOM 1686 C C . ASN A 1 200 ? 8.685 -9.588 -12.611 1.00 91.75 200 ASN A C 1
ATOM 1688 O O . ASN A 1 200 ? 7.629 -9.207 -13.116 1.00 91.75 200 ASN A O 1
ATOM 1692 N N . TYR A 1 201 ? 8.787 -9.916 -11.322 1.00 91.19 201 TYR A N 1
ATOM 1693 C CA . TYR A 1 201 ? 7.672 -9.991 -10.376 1.00 91.19 201 TYR A CA 1
ATOM 1694 C C . TYR A 1 201 ? 7.587 -8.795 -9.413 1.00 91.19 201 TYR A C 1
ATOM 1696 O O . TYR A 1 201 ? 6.756 -8.782 -8.504 1.00 91.19 201 TYR A O 1
ATOM 1704 N N . THR A 1 202 ? 8.424 -7.775 -9.604 1.00 89.50 202 THR A N 1
ATOM 1705 C CA . THR A 1 202 ? 8.400 -6.544 -8.795 1.00 89.50 202 THR A CA 1
ATOM 1706 C C . THR A 1 202 ? 7.467 -5.483 -9.392 1.00 89.50 202 THR A C 1
ATOM 1708 O O . THR A 1 202 ? 7.005 -5.615 -10.531 1.00 89.50 202 THR A O 1
ATOM 1711 N N . SER A 1 203 ? 7.174 -4.415 -8.660 1.00 82.19 203 SER A N 1
ATOM 1712 C CA . SER A 1 203 ? 6.431 -3.265 -9.195 1.00 82.19 203 SER A CA 1
ATOM 1713 C C . SER A 1 203 ? 7.289 -2.436 -10.166 1.00 82.19 203 SER A C 1
ATOM 1715 O O . SER A 1 203 ? 8.505 -2.340 -9.999 1.00 82.19 203 SER A O 1
ATOM 1717 N N . ASP A 1 204 ? 6.682 -1.871 -11.218 1.00 76.56 204 ASP A N 1
ATOM 1718 C CA . ASP A 1 204 ? 7.343 -0.917 -12.129 1.00 76.56 204 ASP A CA 1
ATOM 1719 C C . ASP A 1 204 ? 6.992 0.518 -11.744 1.00 76.56 204 ASP A C 1
ATOM 1721 O O . ASP A 1 204 ? 6.075 1.129 -12.285 1.00 76.56 204 ASP A O 1
ATOM 1725 N N . PHE A 1 205 ? 7.745 1.055 -10.794 1.00 61.84 205 PHE A N 1
ATOM 1726 C CA . PHE A 1 205 ? 7.502 2.392 -10.272 1.00 61.84 205 PHE A CA 1
ATOM 1727 C C . PHE A 1 205 ? 7.864 3.528 -11.239 1.00 61.84 205 PHE A C 1
ATOM 1729 O O . PHE A 1 205 ? 7.334 4.627 -11.121 1.00 61.84 205 PHE A O 1
ATOM 1736 N N . THR A 1 206 ? 8.767 3.278 -12.191 1.00 58.72 206 THR A N 1
ATOM 1737 C CA . THR A 1 206 ? 9.275 4.310 -13.117 1.00 58.72 206 THR A CA 1
ATOM 1738 C C . THR A 1 206 ? 8.624 4.241 -14.498 1.00 58.72 206 THR A C 1
ATOM 1740 O O . THR A 1 206 ? 8.909 5.072 -15.359 1.00 58.72 206 THR A O 1
ATOM 1743 N N . GLY A 1 207 ? 7.790 3.224 -14.749 1.00 63.12 207 GLY A N 1
ATOM 1744 C CA . GLY A 1 207 ? 7.214 2.931 -16.065 1.00 63.12 207 GLY A CA 1
ATOM 1745 C C . GLY A 1 207 ? 8.254 2.548 -17.129 1.00 63.12 207 GLY A C 1
ATOM 1746 O O . GLY A 1 207 ? 7.949 2.549 -18.330 1.00 63.12 207 GLY A O 1
ATOM 1747 N N . ASN A 1 208 ? 9.497 2.297 -16.708 1.00 63.12 208 ASN A N 1
ATOM 1748 C CA . ASN A 1 208 ? 10.662 2.058 -17.562 1.00 63.12 208 ASN A CA 1
ATOM 1749 C C . ASN A 1 208 ? 11.319 0.704 -17.299 1.00 63.12 208 ASN A C 1
ATOM 1751 O O . ASN A 1 208 ? 12.366 0.398 -17.890 1.00 63.12 208 ASN A O 1
ATOM 1755 N N . LYS A 1 209 ? 10.717 -0.112 -16.434 1.00 76.62 209 LYS A N 1
ATOM 1756 C CA . LYS A 1 209 ? 11.251 -1.413 -16.076 1.00 76.62 209 LYS A CA 1
ATOM 1757 C C . LYS A 1 209 ? 11.349 -2.325 -17.289 1.00 76.62 209 LYS A C 1
ATOM 1759 O O . LYS A 1 209 ? 10.436 -2.446 -18.105 1.00 76.62 209 LYS A O 1
ATOM 1764 N N . ARG A 1 210 ? 12.494 -2.997 -17.387 1.00 75.75 210 ARG A N 1
ATOM 1765 C CA . ARG A 1 210 ? 12.754 -3.999 -18.417 1.00 75.75 210 ARG A CA 1
ATOM 1766 C C . ARG A 1 210 ? 12.216 -5.346 -17.943 1.00 75.75 210 ARG A C 1
ATOM 1768 O O . ARG A 1 210 ? 12.489 -5.763 -16.818 1.00 75.75 210 ARG A O 1
ATOM 1775 N N . LYS A 1 211 ? 11.439 -6.003 -18.804 1.00 85.75 211 LYS A N 1
ATOM 1776 C CA . LYS A 1 211 ? 11.046 -7.400 -18.622 1.00 85.75 211 LYS A CA 1
ATOM 1777 C C . LYS A 1 211 ? 12.129 -8.279 -19.234 1.00 85.75 211 LYS A C 1
ATOM 1779 O O . LYS A 1 211 ? 12.471 -8.089 -20.398 1.00 85.75 211 LYS A O 1
ATOM 1784 N N . TYR A 1 212 ? 12.613 -9.241 -18.463 1.00 92.44 212 TYR A N 1
ATOM 1785 C CA . TYR A 1 212 ? 13.599 -10.214 -18.913 1.00 92.44 212 TYR A CA 1
ATOM 1786 C C . TYR A 1 212 ? 12.912 -11.535 -19.266 1.00 92.44 212 TYR A C 1
ATOM 1788 O O . TYR A 1 212 ? 12.032 -12.006 -18.547 1.00 92.44 212 TYR A O 1
ATOM 1796 N N . TYR A 1 213 ? 13.298 -12.149 -20.373 1.00 93.62 213 TYR A N 1
ATOM 1797 C CA . TYR A 1 213 ? 12.925 -13.516 -20.705 1.00 93.62 213 TYR A CA 1
ATOM 1798 C C . TYR A 1 213 ? 13.873 -14.467 -19.974 1.00 93.62 213 TYR A C 1
ATOM 1800 O O . TYR A 1 213 ? 15.071 -14.218 -19.913 1.00 93.62 213 TYR A O 1
ATOM 1808 N N . ILE A 1 214 ? 13.339 -15.535 -19.386 1.00 95.00 214 ILE A N 1
ATOM 1809 C CA . ILE A 1 214 ? 14.117 -16.501 -18.600 1.00 95.00 214 ILE A CA 1
ATOM 1810 C C . ILE A 1 214 ? 14.204 -17.809 -19.397 1.00 95.00 214 ILE A C 1
ATOM 1812 O O . ILE A 1 214 ? 13.176 -18.213 -19.947 1.00 95.00 214 ILE A O 1
ATOM 1816 N N . PRO A 1 215 ? 15.382 -18.460 -19.501 1.00 95.06 215 PRO A N 1
ATOM 1817 C CA . PRO A 1 215 ? 15.525 -19.687 -20.283 1.00 95.06 215 PRO A CA 1
ATOM 1818 C C . PRO A 1 215 ? 14.575 -20.802 -19.816 1.00 95.06 215 PRO A C 1
ATOM 1820 O O . PRO A 1 215 ? 14.582 -21.189 -18.648 1.00 95.06 215 PRO A O 1
ATOM 1823 N N . GLU A 1 216 ? 13.751 -21.318 -20.734 1.00 92.44 216 GLU A N 1
ATOM 1824 C CA . GLU A 1 216 ? 12.685 -22.291 -20.428 1.00 92.44 216 GLU A CA 1
ATOM 1825 C C . GLU A 1 216 ? 13.214 -23.705 -20.127 1.00 92.44 216 GLU A C 1
ATOM 1827 O O . GLU A 1 216 ? 12.507 -24.522 -19.539 1.00 92.44 216 GLU A O 1
ATOM 1832 N N . ASN A 1 217 ? 14.455 -23.996 -20.523 1.00 95.06 217 ASN A N 1
ATOM 1833 C CA . ASN A 1 217 ? 15.149 -25.255 -20.264 1.00 95.06 217 ASN A CA 1
ATOM 1834 C C . ASN A 1 217 ? 15.740 -25.363 -18.851 1.00 95.06 217 ASN A C 1
ATOM 1836 O O . ASN A 1 217 ? 16.081 -26.473 -18.451 1.00 95.06 217 ASN A O 1
ATOM 1840 N N . ILE A 1 218 ? 15.796 -24.272 -18.073 1.00 96.81 218 ILE A N 1
ATOM 1841 C CA . ILE A 1 218 ? 16.212 -24.336 -16.666 1.00 96.81 218 ILE A CA 1
ATOM 1842 C C . ILE A 1 218 ? 15.111 -25.013 -15.848 1.00 96.81 218 ILE A C 1
ATOM 1844 O O . ILE A 1 218 ? 13.965 -24.557 -15.786 1.00 96.81 218 ILE A O 1
ATOM 1848 N N . THR A 1 219 ? 15.457 -26.096 -15.161 1.00 96.19 219 THR A N 1
ATOM 1849 C CA . THR A 1 219 ? 14.514 -26.791 -14.290 1.00 96.19 219 THR A CA 1
ATOM 1850 C C . THR A 1 219 ? 14.243 -25.997 -13.012 1.00 96.19 219 THR A C 1
ATOM 1852 O O . THR A 1 219 ? 15.075 -25.236 -12.514 1.00 96.19 219 THR A O 1
ATOM 1855 N N . LYS A 1 220 ? 13.089 -26.246 -12.378 1.00 95.38 220 LYS A N 1
ATOM 1856 C CA . LYS A 1 220 ? 12.784 -25.654 -11.063 1.00 95.38 220 LYS A CA 1
ATOM 1857 C C . LYS A 1 220 ? 13.824 -26.008 -9.996 1.00 95.38 220 LYS A C 1
ATOM 1859 O O . LYS A 1 220 ? 14.006 -25.233 -9.065 1.00 95.38 220 LYS A O 1
ATOM 1864 N N . GLY A 1 221 ? 14.469 -27.173 -10.106 1.00 96.75 221 GLY A N 1
ATOM 1865 C CA . GLY A 1 221 ? 15.519 -27.606 -9.182 1.00 96.75 221 GLY A CA 1
ATOM 1866 C C . GLY A 1 221 ? 16.799 -26.787 -9.338 1.00 96.75 221 GLY A C 1
ATOM 1867 O O . GLY A 1 221 ? 17.348 -26.328 -8.340 1.00 96.75 221 GLY A O 1
ATOM 1868 N N . GLU A 1 222 ? 17.227 -26.537 -10.575 1.00 97.50 222 GLU A N 1
ATOM 1869 C CA . GLU A 1 222 ? 18.378 -25.673 -10.872 1.00 97.50 222 GLU A CA 1
ATOM 1870 C C . GLU A 1 222 ? 18.109 -24.228 -10.461 1.00 97.50 222 GLU A C 1
ATOM 1872 O O . GLU A 1 222 ? 18.945 -23.615 -9.803 1.00 97.50 222 GLU A O 1
ATOM 1877 N N . MET A 1 223 ? 16.910 -23.710 -10.747 1.00 97.25 223 MET A N 1
ATOM 1878 C CA . MET A 1 223 ? 16.510 -22.369 -10.311 1.00 97.25 223 MET A CA 1
ATOM 1879 C C . MET A 1 223 ? 16.477 -22.249 -8.781 1.00 97.25 223 MET A C 1
ATOM 1881 O O . MET A 1 223 ? 16.877 -21.232 -8.213 1.00 97.25 223 MET A O 1
ATOM 1885 N N . TYR A 1 224 ? 16.021 -23.302 -8.096 1.00 97.56 224 TYR A N 1
ATOM 1886 C CA . TYR A 1 224 ? 16.026 -23.368 -6.637 1.00 97.56 224 TYR A CA 1
ATOM 1887 C C . TYR A 1 224 ? 17.451 -23.360 -6.077 1.00 97.56 224 TYR A C 1
ATOM 1889 O O . TYR A 1 224 ? 17.723 -22.622 -5.131 1.00 97.56 224 TYR A O 1
ATOM 1897 N N . GLN A 1 225 ? 18.372 -24.119 -6.678 1.00 97.31 225 GLN A N 1
ATOM 1898 C CA . GLN A 1 225 ? 19.778 -24.116 -6.275 1.00 97.31 225 GLN A CA 1
ATOM 1899 C C . GLN A 1 225 ? 20.443 -22.757 -6.532 1.00 97.31 225 GLN A C 1
ATOM 1901 O O . GLN A 1 225 ? 21.082 -22.228 -5.629 1.00 97.31 225 GLN A O 1
ATOM 1906 N N . LEU A 1 226 ? 20.208 -22.138 -7.694 1.00 97.19 226 LEU A N 1
ATOM 1907 C CA . LEU A 1 226 ? 20.717 -20.798 -8.005 1.00 97.19 226 LEU A CA 1
ATOM 1908 C C . LEU A 1 226 ? 20.267 -19.764 -6.961 1.00 97.19 226 LEU A C 1
ATOM 1910 O O . LEU A 1 226 ? 21.052 -18.932 -6.513 1.00 97.19 226 LEU A O 1
ATOM 1914 N N . CYS A 1 227 ? 19.003 -19.839 -6.537 1.00 97.06 227 CYS A N 1
ATOM 1915 C CA . CYS A 1 227 ? 18.461 -18.968 -5.498 1.00 97.06 227 CYS A CA 1
ATOM 1916 C C . CYS A 1 227 ? 19.097 -19.236 -4.120 1.00 97.06 227 CYS A C 1
ATOM 1918 O O . CYS A 1 227 ? 19.379 -18.298 -3.374 1.00 97.06 227 CYS A O 1
ATOM 1920 N N . LEU A 1 228 ? 19.378 -20.499 -3.777 1.00 96.75 228 LEU A N 1
ATOM 1921 C CA . LEU A 1 228 ? 20.115 -20.833 -2.554 1.00 96.75 228 LEU A CA 1
ATOM 1922 C C . LEU A 1 228 ? 21.533 -20.258 -2.560 1.00 96.75 228 LEU A C 1
ATOM 1924 O O . LEU A 1 228 ? 21.951 -19.733 -1.525 1.00 96.75 228 LEU A O 1
ATOM 1928 N N . ASP A 1 229 ? 22.233 -20.371 -3.689 1.00 96.19 229 ASP A N 1
ATOM 1929 C CA . ASP A 1 229 ? 23.595 -19.864 -3.872 1.00 96.19 229 ASP A CA 1
ATOM 1930 C C . ASP A 1 229 ? 23.611 -18.330 -3.805 1.00 96.19 229 ASP A C 1
ATOM 1932 O O . ASP A 1 229 ? 24.511 -17.731 -3.218 1.00 96.19 229 ASP A O 1
ATOM 1936 N N . TYR A 1 230 ? 22.568 -17.685 -4.334 1.00 96.00 230 TYR A N 1
ATOM 1937 C CA . TYR A 1 230 ? 22.384 -16.239 -4.251 1.00 96.00 230 TYR A CA 1
ATOM 1938 C C . TYR A 1 230 ? 22.215 -15.744 -2.811 1.00 96.00 230 TYR A C 1
ATOM 1940 O O . TYR A 1 230 ? 22.830 -14.748 -2.434 1.00 96.00 230 TYR A O 1
ATOM 1948 N N . ILE A 1 231 ? 21.408 -16.436 -1.998 1.00 95.06 231 ILE A N 1
ATOM 1949 C CA . ILE A 1 231 ? 21.195 -16.075 -0.587 1.00 95.06 231 ILE A CA 1
ATOM 1950 C C . ILE A 1 231 ? 22.495 -16.221 0.221 1.00 95.06 231 ILE A C 1
ATOM 1952 O O . ILE A 1 231 ? 22.758 -15.408 1.107 1.00 95.06 231 ILE A O 1
ATOM 1956 N N . ASP A 1 232 ? 23.313 -17.234 -0.076 1.00 93.19 232 ASP A N 1
ATOM 1957 C CA . ASP A 1 232 ? 24.584 -17.453 0.629 1.00 93.19 232 ASP A CA 1
ATOM 1958 C C . ASP A 1 232 ? 25.670 -16.452 0.218 1.00 93.19 232 ASP A C 1
ATOM 1960 O O . ASP A 1 232 ? 26.550 -16.141 1.020 1.00 93.19 232 ASP A O 1
ATOM 1964 N N . ASN A 1 233 ? 25.601 -15.911 -0.997 1.00 90.69 233 ASN A N 1
ATOM 1965 C CA . ASN A 1 233 ? 26.590 -14.977 -1.519 1.00 90.69 233 ASN A CA 1
ATOM 1966 C C . ASN A 1 233 ? 26.564 -13.624 -0.773 1.00 90.69 233 ASN A C 1
ATOM 1968 O O . ASN A 1 233 ? 25.545 -12.940 -0.691 1.00 90.69 233 ASN A O 1
ATOM 1972 N N . ASP A 1 234 ? 27.717 -13.215 -0.238 1.00 84.31 234 ASP A N 1
ATOM 1973 C CA . ASP A 1 234 ? 27.884 -11.954 0.498 1.00 84.31 234 ASP A CA 1
ATOM 1974 C C . ASP A 1 234 ? 27.905 -10.705 -0.397 1.00 84.31 234 ASP A C 1
ATOM 1976 O O . ASP A 1 234 ? 27.713 -9.599 0.102 1.00 84.31 234 ASP A O 1
ATOM 1980 N N . PHE A 1 235 ? 28.106 -10.868 -1.707 1.00 83.00 235 PHE A N 1
ATOM 1981 C CA . PHE A 1 235 ? 28.093 -9.772 -2.684 1.00 83.00 235 PHE A CA 1
ATOM 1982 C C . PHE A 1 235 ? 26.719 -9.555 -3.340 1.00 83.00 235 PHE A C 1
ATOM 1984 O O . PHE A 1 235 ? 26.594 -8.734 -4.250 1.00 83.00 235 PHE A O 1
ATOM 1991 N N . SER A 1 236 ? 25.699 -10.303 -2.916 1.00 84.69 236 SER A N 1
ATOM 1992 C CA . SER A 1 236 ? 24.329 -10.188 -3.419 1.00 84.69 236 SER A CA 1
ATOM 1993 C C . SER A 1 236 ? 23.641 -8.911 -2.934 1.00 84.69 236 SER A C 1
ATOM 1995 O O . SER A 1 236 ? 23.895 -8.419 -1.832 1.00 84.69 236 SER A O 1
ATOM 1997 N N . ASN A 1 237 ? 22.706 -8.387 -3.727 1.00 86.19 237 ASN A N 1
ATOM 1998 C CA . ASN A 1 237 ? 21.881 -7.254 -3.321 1.00 86.19 237 ASN A CA 1
ATOM 1999 C C . ASN A 1 237 ? 20.933 -7.643 -2.170 1.00 86.19 237 ASN A C 1
ATOM 2001 O O . ASN A 1 237 ? 20.016 -8.441 -2.348 1.00 86.19 237 ASN A O 1
ATOM 2005 N N . GLY A 1 238 ? 21.101 -7.020 -1.000 1.00 82.88 238 GLY A N 1
ATOM 2006 C CA . GLY A 1 238 ? 20.324 -7.326 0.209 1.00 82.88 238 GLY A CA 1
ATOM 2007 C C . GLY A 1 238 ? 18.807 -7.105 0.109 1.00 82.88 238 GLY A C 1
ATOM 2008 O O . GLY A 1 238 ? 18.069 -7.586 0.964 1.00 82.88 238 GLY A O 1
ATOM 2009 N N . ASN A 1 239 ? 18.307 -6.443 -0.940 1.00 86.06 239 ASN A N 1
ATOM 2010 C CA . ASN A 1 239 ? 16.871 -6.206 -1.107 1.00 86.06 239 ASN A CA 1
ATOM 2011 C C . ASN A 1 239 ? 16.095 -7.443 -1.599 1.00 86.06 239 ASN A C 1
ATOM 2013 O O . ASN A 1 239 ? 14.951 -7.655 -1.197 1.00 86.06 239 ASN A O 1
ATOM 2017 N N . TYR A 1 240 ? 16.690 -8.283 -2.452 1.00 91.12 240 TYR A N 1
ATOM 2018 C CA . TYR A 1 240 ? 15.999 -9.461 -2.993 1.00 91.12 240 TYR A CA 1
ATOM 2019 C C . TYR A 1 240 ? 15.832 -10.606 -1.983 1.00 91.12 240 TYR A C 1
ATOM 2021 O O . TYR A 1 240 ? 14.783 -11.250 -2.014 1.00 91.12 240 TYR A O 1
ATOM 2029 N N . PRO A 1 241 ? 16.767 -10.861 -1.044 1.00 92.50 241 PRO A N 1
ATOM 2030 C CA . PRO A 1 241 ? 16.510 -11.767 0.068 1.00 92.50 241 PRO A CA 1
ATOM 2031 C C . PRO A 1 241 ? 15.253 -11.389 0.860 1.00 92.50 241 PRO A C 1
ATOM 2033 O O . PRO A 1 241 ? 14.498 -12.276 1.251 1.00 92.50 241 PRO A O 1
ATOM 2036 N N . LYS A 1 242 ? 14.942 -10.096 1.043 1.00 89.94 242 LYS A N 1
ATOM 2037 C CA . LYS A 1 242 ? 13.680 -9.685 1.685 1.00 89.94 242 LYS A CA 1
ATOM 2038 C C . LYS A 1 242 ? 12.444 -10.059 0.869 1.00 89.94 242 LYS A C 1
ATOM 2040 O O . LYS A 1 242 ? 11.467 -10.548 1.434 1.00 89.94 242 LYS A O 1
ATOM 2045 N N . LEU A 1 243 ? 12.516 -9.915 -0.451 1.00 91.94 243 LEU A N 1
ATOM 2046 C CA . LEU A 1 243 ? 11.465 -10.357 -1.368 1.00 91.94 243 LEU A CA 1
ATOM 2047 C C . LEU A 1 243 ? 11.255 -11.884 -1.303 1.00 91.94 243 LEU A C 1
ATOM 2049 O O . LEU A 1 243 ? 10.123 -12.362 -1.286 1.00 91.94 243 LEU A O 1
ATOM 2053 N N . ILE A 1 244 ? 12.342 -12.659 -1.216 1.00 94.31 244 ILE A N 1
ATOM 2054 C CA . ILE A 1 244 ? 12.287 -14.124 -1.089 1.00 94.31 244 ILE A CA 1
ATOM 2055 C C . ILE A 1 244 ? 11.697 -14.541 0.266 1.00 94.31 244 ILE A C 1
ATOM 2057 O O . ILE A 1 244 ? 10.884 -15.462 0.307 1.00 94.31 244 ILE A O 1
ATOM 2061 N N . GLU A 1 245 ? 12.077 -13.873 1.360 1.00 93.06 245 GLU A N 1
ATOM 2062 C CA . GLU A 1 245 ? 11.534 -14.105 2.708 1.00 93.06 245 GLU A CA 1
ATOM 2063 C C . GLU A 1 245 ? 10.006 -13.947 2.734 1.00 93.06 245 GLU A C 1
ATOM 2065 O O . GLU A 1 245 ? 9.302 -14.835 3.220 1.00 93.06 245 GLU A O 1
ATOM 2070 N N . GLN A 1 246 ? 9.498 -12.843 2.179 1.00 89.94 246 GLN A N 1
ATOM 2071 C CA . GLN A 1 246 ? 8.061 -12.567 2.064 1.00 89.94 246 GLN A CA 1
ATOM 2072 C C . GLN A 1 246 ? 7.379 -13.616 1.172 1.00 89.94 246 GLN A C 1
ATOM 2074 O O . GLN A 1 246 ? 6.342 -14.195 1.513 1.00 89.94 246 GLN A O 1
ATOM 2079 N N . GLY A 1 247 ? 8.049 -13.987 0.084 1.00 90.69 247 GLY A N 1
ATOM 2080 C CA . GLY A 1 247 ? 7.512 -14.828 -0.971 1.00 90.69 247 GLY A CA 1
ATOM 2081 C C . GLY A 1 247 ? 6.907 -13.987 -2.086 1.00 90.69 247 GLY A C 1
ATOM 2082 O O . GLY A 1 247 ? 6.716 -12.786 -1.956 1.00 90.69 247 GLY A O 1
ATOM 2083 N N . ILE A 1 248 ? 6.642 -14.636 -3.216 1.00 92.25 248 ILE A N 1
ATOM 2084 C CA . ILE A 1 248 ? 6.140 -13.975 -4.419 1.00 92.25 248 ILE A CA 1
ATOM 2085 C C . ILE A 1 248 ? 5.020 -14.839 -4.975 1.00 92.25 248 ILE A C 1
ATOM 2087 O O . ILE A 1 248 ? 5.265 -15.950 -5.454 1.00 92.25 248 ILE A O 1
ATOM 2091 N N . GLN A 1 249 ? 3.780 -14.368 -4.905 1.00 87.75 249 GLN A N 1
ATOM 2092 C CA . GLN A 1 249 ? 2.665 -15.093 -5.497 1.00 87.75 249 GLN A CA 1
ATOM 2093 C C . GLN A 1 249 ? 2.749 -15.102 -7.029 1.00 87.75 249 GLN A C 1
ATOM 2095 O O . GLN A 1 249 ? 3.000 -14.089 -7.675 1.00 87.75 249 GLN A O 1
ATOM 2100 N N . GLY A 1 250 ? 2.471 -16.261 -7.630 1.00 88.00 250 GLY A N 1
ATOM 2101 C CA . GLY A 1 250 ? 2.383 -16.412 -9.086 1.00 88.00 250 GLY A CA 1
ATOM 2102 C C . GLY A 1 250 ? 3.710 -16.668 -9.806 1.00 88.00 250 GLY A C 1
ATOM 2103 O O . GLY A 1 250 ? 3.678 -16.870 -11.021 1.00 88.00 250 GLY A O 1
ATOM 2104 N N . ILE A 1 251 ? 4.842 -16.727 -9.092 1.00 92.31 251 ILE A N 1
ATOM 2105 C CA . ILE A 1 251 ? 6.128 -17.130 -9.675 1.00 92.31 251 ILE A CA 1
ATOM 2106 C C . ILE A 1 251 ? 6.068 -18.575 -10.186 1.00 92.31 251 ILE A C 1
ATOM 2108 O O . ILE A 1 251 ? 5.630 -19.489 -9.482 1.00 92.31 251 ILE A O 1
ATOM 2112 N N . LYS A 1 252 ? 6.463 -18.788 -11.446 1.00 92.75 252 LYS A N 1
ATOM 2113 C CA . LYS A 1 252 ? 6.322 -20.090 -12.122 1.00 92.75 252 LYS A CA 1
ATOM 2114 C C . LYS A 1 252 ? 7.629 -20.872 -12.161 1.00 92.75 252 LYS A C 1
ATOM 2116 O O . LYS A 1 252 ? 7.603 -22.101 -12.050 1.00 92.75 252 LYS A O 1
ATOM 2121 N N . GLU A 1 253 ? 8.736 -20.157 -12.311 1.00 94.62 253 GLU A N 1
ATOM 2122 C CA . GLU A 1 253 ? 10.090 -20.662 -12.546 1.00 94.62 253 GLU A CA 1
ATOM 2123 C C . GLU A 1 253 ? 10.741 -21.204 -11.265 1.00 94.62 253 GLU A C 1
ATOM 2125 O O . GLU A 1 253 ? 11.560 -22.117 -11.320 1.00 94.62 253 GLU A O 1
ATOM 2130 N N . LEU A 1 254 ? 10.339 -20.688 -10.101 1.00 94.44 254 LEU A N 1
ATOM 2131 C CA . LEU A 1 254 ? 10.915 -21.013 -8.797 1.00 94.44 254 LEU A CA 1
ATOM 2132 C C . LEU A 1 254 ? 9.812 -21.396 -7.804 1.00 94.44 254 LEU A C 1
ATOM 2134 O O . LEU A 1 254 ? 8.767 -20.757 -7.758 1.00 94.44 254 LEU A O 1
ATOM 2138 N N . ASN A 1 255 ? 10.044 -22.420 -6.981 1.00 93.25 255 ASN A N 1
ATOM 2139 C CA . ASN A 1 255 ? 9.177 -22.717 -5.841 1.00 93.25 255 ASN A CA 1
ATOM 2140 C C . ASN A 1 255 ? 9.749 -22.075 -4.570 1.00 93.25 255 ASN A C 1
ATOM 2142 O O . ASN A 1 255 ? 10.754 -22.552 -4.047 1.00 93.25 255 ASN A O 1
ATOM 2146 N N . ILE A 1 256 ? 9.115 -21.012 -4.073 1.00 93.44 256 ILE A N 1
ATOM 2147 C CA . ILE A 1 256 ? 9.520 -20.352 -2.825 1.00 93.44 256 ILE A CA 1
ATOM 2148 C C . ILE A 1 256 ? 8.809 -21.031 -1.650 1.00 93.44 256 ILE A C 1
ATOM 2150 O O . ILE A 1 256 ? 7.717 -20.636 -1.241 1.00 93.44 256 ILE A O 1
ATOM 2154 N N . ASP A 1 257 ? 9.429 -22.088 -1.129 1.00 93.12 257 ASP A N 1
ATOM 2155 C CA . ASP A 1 257 ? 8.914 -22.856 0.003 1.00 93.12 257 ASP A CA 1
ATOM 2156 C C . ASP A 1 257 ? 9.398 -22.313 1.364 1.00 93.12 257 ASP A C 1
ATOM 2158 O O . ASP A 1 257 ? 10.192 -21.373 1.457 1.00 93.12 257 ASP A O 1
ATOM 2162 N N . GLY A 1 258 ? 8.927 -22.924 2.455 1.00 91.44 258 GLY A N 1
ATOM 2163 C CA . GLY A 1 258 ? 9.314 -22.522 3.810 1.00 91.44 258 GLY A CA 1
ATOM 2164 C C . GLY A 1 258 ? 10.816 -22.649 4.106 1.00 91.44 258 GLY A C 1
ATOM 2165 O O . GLY A 1 258 ? 11.328 -21.896 4.932 1.00 91.44 258 GLY A O 1
ATOM 2166 N N . LYS A 1 259 ? 11.547 -23.552 3.432 1.00 94.44 259 LYS A N 1
ATOM 2167 C CA . LYS A 1 259 ? 13.000 -23.695 3.627 1.00 94.44 259 LYS A CA 1
ATOM 2168 C C . LYS A 1 259 ? 13.733 -22.508 3.020 1.00 94.44 259 LYS A C 1
ATOM 2170 O O . LYS A 1 259 ? 14.614 -21.946 3.671 1.00 94.44 259 LYS A O 1
ATOM 2175 N N . LEU A 1 260 ? 13.351 -22.119 1.805 1.00 95.50 260 LEU A N 1
ATOM 2176 C CA . LEU A 1 260 ? 13.935 -20.972 1.122 1.00 95.50 260 LEU A CA 1
ATOM 2177 C C . LEU A 1 260 ? 13.630 -19.667 1.871 1.00 95.50 260 LEU A C 1
ATOM 2179 O O . LEU A 1 260 ? 14.550 -18.894 2.139 1.00 95.50 260 LEU A O 1
ATOM 2183 N N . LYS A 1 261 ? 12.377 -19.479 2.314 1.00 94.81 261 LYS A N 1
ATOM 2184 C CA . LYS A 1 261 ? 11.974 -18.328 3.142 1.00 94.81 261 LYS A CA 1
ATOM 2185 C C . LYS A 1 261 ? 12.773 -18.236 4.440 1.00 94.81 261 LYS A C 1
ATOM 2187 O O . LYS A 1 261 ? 13.272 -17.168 4.776 1.00 94.81 261 LYS A O 1
ATOM 2192 N N . LEU A 1 262 ? 12.945 -19.354 5.152 1.00 94.56 262 LEU A N 1
ATOM 2193 C CA . LEU A 1 262 ? 13.720 -19.385 6.396 1.00 94.56 262 LEU A CA 1
ATOM 2194 C C . LEU A 1 262 ? 15.192 -19.023 6.165 1.00 94.56 262 LEU A C 1
ATOM 2196 O O . LEU A 1 262 ? 15.791 -18.329 6.986 1.00 94.56 262 LEU A O 1
ATOM 2200 N N . LYS A 1 263 ? 15.785 -19.490 5.062 1.00 95.81 263 LYS A N 1
ATOM 2201 C CA . LYS A 1 263 ? 17.171 -19.166 4.714 1.00 95.81 263 LYS A CA 1
ATOM 2202 C C . LYS A 1 263 ? 17.330 -17.677 4.397 1.00 95.81 263 LYS A C 1
ATOM 2204 O O . LYS A 1 263 ? 18.228 -17.036 4.934 1.00 95.81 263 LYS A O 1
ATOM 2209 N N . ALA A 1 264 ? 16.416 -17.126 3.601 1.00 95.38 264 ALA A N 1
ATOM 2210 C CA . ALA A 1 264 ? 16.380 -15.703 3.284 1.00 95.38 264 ALA A CA 1
ATOM 2211 C C . ALA A 1 264 ? 16.178 -14.834 4.539 1.00 95.38 264 ALA A C 1
ATOM 2213 O O . ALA A 1 264 ? 16.911 -13.867 4.730 1.00 95.38 264 ALA A O 1
ATOM 2214 N N . LYS A 1 265 ? 15.275 -15.236 5.449 1.00 94.06 265 LYS A N 1
ATOM 2215 C CA . LYS A 1 265 ? 15.066 -14.578 6.749 1.00 94.06 265 LYS A CA 1
ATOM 2216 C C . LYS A 1 265 ? 16.363 -14.476 7.553 1.00 94.06 265 LYS A C 1
ATOM 2218 O O . LYS A 1 265 ? 16.729 -13.393 7.992 1.00 94.06 265 LYS A O 1
ATOM 2223 N N . LYS A 1 266 ? 17.086 -15.591 7.708 1.00 94.62 266 LYS A N 1
ATOM 2224 C CA . LYS A 1 266 ? 18.365 -15.613 8.438 1.00 94.62 266 LYS A CA 1
ATOM 2225 C C . LYS A 1 266 ? 19.402 -14.689 7.800 1.00 94.62 266 LYS A C 1
ATOM 2227 O O . LYS A 1 266 ? 20.066 -13.949 8.517 1.00 94.62 266 LYS A O 1
ATOM 2232 N N . LYS A 1 267 ? 19.496 -14.677 6.465 1.00 93.88 267 LYS A N 1
ATOM 2233 C CA . LYS A 1 267 ? 20.393 -13.761 5.746 1.00 93.88 267 LYS A CA 1
ATOM 2234 C C . LYS A 1 267 ? 20.024 -12.294 5.988 1.00 93.88 267 LYS A C 1
ATOM 2236 O O . LYS A 1 267 ? 20.913 -11.481 6.216 1.00 93.88 267 LYS A O 1
ATOM 2241 N N . ASN A 1 268 ? 18.734 -11.954 5.995 1.00 90.88 268 ASN A N 1
ATOM 2242 C CA . ASN A 1 268 ? 18.279 -10.595 6.305 1.00 90.88 268 ASN A CA 1
ATOM 2243 C C . ASN A 1 268 ? 18.622 -10.184 7.739 1.00 90.88 268 ASN A C 1
ATOM 2245 O O . ASN A 1 268 ? 19.142 -9.092 7.937 1.00 90.88 268 ASN A O 1
ATOM 2249 N N . GLU A 1 269 ? 18.409 -11.063 8.722 1.00 90.88 269 GLU A N 1
ATOM 2250 C CA . GLU A 1 269 ? 18.797 -10.811 10.118 1.00 90.88 269 GLU A CA 1
ATOM 2251 C C . GLU A 1 269 ? 20.316 -10.601 10.264 1.00 90.88 269 GLU A C 1
ATOM 2253 O O . GLU A 1 269 ? 20.762 -9.783 11.067 1.00 90.88 269 GLU A O 1
ATOM 2258 N N . GLU A 1 270 ? 21.134 -11.322 9.490 1.00 89.69 270 GLU A N 1
ATOM 2259 C CA . GLU A 1 270 ? 22.586 -11.118 9.442 1.00 89.69 270 GLU A CA 1
ATOM 2260 C C . GLU A 1 270 ? 22.966 -9.766 8.824 1.00 89.69 270 GLU A C 1
ATOM 2262 O O . GLU A 1 270 ? 23.840 -9.078 9.357 1.00 89.69 270 GLU A O 1
ATOM 2267 N N . ILE A 1 271 ? 22.318 -9.373 7.722 1.00 87.00 271 ILE A N 1
ATOM 2268 C CA . ILE A 1 271 ? 22.519 -8.068 7.073 1.00 87.00 271 ILE A CA 1
ATOM 2269 C C . ILE A 1 271 ? 22.128 -6.938 8.034 1.00 87.00 271 ILE A C 1
ATOM 2271 O O . ILE A 1 271 ? 22.911 -6.015 8.243 1.00 87.00 271 ILE A O 1
ATOM 2275 N N . GLU A 1 272 ? 20.958 -7.034 8.666 1.00 84.25 272 GLU A N 1
ATOM 2276 C CA . GLU A 1 272 ? 20.461 -6.053 9.633 1.00 84.25 272 GLU A CA 1
ATOM 2277 C C . GLU A 1 272 ? 21.421 -5.906 10.819 1.00 84.25 272 GLU A C 1
ATOM 2279 O O . GLU A 1 272 ? 21.809 -4.792 11.173 1.00 84.25 272 GLU A O 1
ATOM 2284 N N . LYS A 1 273 ? 21.897 -7.026 11.379 1.00 85.38 273 LYS A N 1
ATOM 2285 C CA . LYS A 1 273 ? 22.890 -7.003 12.460 1.00 85.38 273 LYS A CA 1
ATOM 2286 C C . LYS A 1 273 ? 24.163 -6.268 12.057 1.00 85.38 273 LYS A C 1
ATOM 2288 O O . LYS A 1 273 ? 24.625 -5.434 12.822 1.00 85.38 273 LYS A O 1
ATOM 2293 N N . LYS A 1 274 ? 24.698 -6.525 10.860 1.00 84.38 274 LYS A N 1
ATOM 2294 C CA . LYS A 1 274 ? 25.905 -5.845 10.354 1.00 84.38 274 LYS A CA 1
ATOM 2295 C C . LYS A 1 274 ? 25.694 -4.346 10.108 1.00 84.38 274 LYS A C 1
ATOM 2297 O O . LYS A 1 274 ? 26.651 -3.585 10.201 1.00 84.38 274 LYS A O 1
ATOM 2302 N N . LEU A 1 275 ? 24.476 -3.928 9.759 1.00 82.25 275 LEU A N 1
ATOM 2303 C CA . LEU A 1 275 ? 24.151 -2.526 9.472 1.00 82.25 275 LEU A CA 1
ATOM 2304 C C . LEU A 1 275 ? 23.906 -1.701 10.738 1.00 82.25 275 LEU A C 1
ATOM 2306 O O . LEU A 1 275 ? 24.312 -0.542 10.800 1.00 82.25 275 LEU A O 1
ATOM 2310 N N . PHE A 1 276 ? 23.230 -2.282 11.730 1.00 80.50 276 PHE A N 1
ATOM 2311 C CA . PHE A 1 276 ? 22.742 -1.545 12.899 1.00 80.50 276 PHE A CA 1
ATOM 2312 C C . PHE A 1 276 ? 23.487 -1.853 14.193 1.00 80.50 276 PHE A C 1
ATOM 2314 O O . PHE A 1 276 ? 23.278 -1.153 15.182 1.00 80.50 276 PHE A O 1
ATOM 2321 N N . TYR A 1 277 ? 24.360 -2.858 14.210 1.00 82.88 277 TYR A N 1
ATOM 2322 C CA . TYR A 1 277 ? 25.121 -3.231 15.394 1.00 82.88 277 TYR A CA 1
ATOM 2323 C C . TYR A 1 277 ? 26.604 -3.380 15.063 1.00 82.88 277 TYR A C 1
ATOM 2325 O O . TYR A 1 277 ? 26.986 -3.916 14.025 1.00 82.88 277 TYR A O 1
ATOM 2333 N N . SER A 1 278 ? 27.458 -2.905 15.963 1.00 78.38 278 SER A N 1
ATOM 2334 C CA . SER A 1 278 ? 28.893 -3.177 15.909 1.00 78.38 278 SER A CA 1
ATOM 2335 C C . SER A 1 278 ? 29.200 -4.607 16.360 1.00 78.38 278 SER A C 1
ATOM 2337 O O . SER A 1 278 ? 28.348 -5.308 16.907 1.00 78.38 278 SER A O 1
ATOM 2339 N N . GLU A 1 279 ? 30.445 -5.049 16.156 1.00 78.62 279 GLU A N 1
ATOM 2340 C CA . GLU A 1 279 ? 30.893 -6.406 16.513 1.00 78.62 279 GLU A CA 1
ATOM 2341 C C . GLU A 1 279 ? 30.716 -6.746 18.005 1.00 78.62 279 GLU A C 1
ATOM 2343 O O . GLU A 1 279 ? 30.557 -7.913 18.357 1.00 78.62 279 GLU A O 1
ATOM 2348 N N . ASP A 1 280 ? 30.702 -5.741 18.885 1.00 82.12 280 ASP A N 1
ATOM 2349 C CA . ASP A 1 280 ? 30.453 -5.882 20.326 1.00 82.12 280 ASP A CA 1
ATOM 2350 C C . ASP A 1 280 ? 28.957 -5.854 20.708 1.00 82.12 280 ASP A C 1
ATOM 2352 O O . ASP A 1 280 ? 28.612 -5.936 21.887 1.00 82.12 280 ASP A O 1
ATOM 2356 N N . GLY A 1 281 ? 28.063 -5.761 19.719 1.00 76.75 281 GLY A N 1
ATOM 2357 C CA . GLY A 1 281 ? 26.614 -5.745 19.899 1.00 76.75 281 GLY A CA 1
ATOM 2358 C C . GLY A 1 281 ? 26.038 -4.385 20.292 1.00 76.75 281 GLY A C 1
ATOM 2359 O O . GLY A 1 281 ? 24.851 -4.315 20.618 1.00 76.75 281 GLY A O 1
ATOM 2360 N N . THR A 1 282 ? 26.827 -3.303 20.275 1.00 77.69 282 THR A N 1
ATOM 2361 C CA . THR A 1 282 ? 26.283 -1.961 20.525 1.00 77.69 282 THR A CA 1
ATOM 2362 C C . THR A 1 282 ? 25.543 -1.430 19.298 1.00 77.69 282 THR A C 1
ATOM 2364 O O . THR A 1 282 ? 25.965 -1.619 18.159 1.00 77.69 282 THR A O 1
ATOM 2367 N N . PHE A 1 283 ? 24.384 -0.801 19.522 1.00 76.00 283 PHE A N 1
ATOM 2368 C CA . PHE A 1 283 ? 23.590 -0.223 18.440 1.00 76.00 283 PHE A CA 1
ATOM 2369 C C . PHE A 1 283 ? 24.326 0.980 17.846 1.00 76.00 283 PHE A C 1
ATOM 2371 O O . PHE A 1 283 ? 24.638 1.947 18.549 1.00 76.00 283 PHE A O 1
ATOM 2378 N N . ILE A 1 284 ? 24.576 0.934 16.543 1.00 73.94 284 ILE A N 1
ATOM 2379 C CA . ILE A 1 284 ? 25.185 2.027 15.799 1.00 73.94 284 ILE A CA 1
ATOM 2380 C C . ILE A 1 284 ? 24.101 3.081 15.599 1.00 73.94 284 ILE A C 1
ATOM 2382 O O . ILE A 1 284 ? 23.151 2.882 14.844 1.00 73.94 284 ILE A O 1
ATOM 2386 N N . ASN A 1 285 ? 24.234 4.220 16.282 1.00 62.44 285 ASN A N 1
ATOM 2387 C CA . ASN A 1 285 ? 23.319 5.338 16.088 1.00 62.44 285 ASN A CA 1
ATOM 2388 C C . ASN A 1 285 ? 23.474 5.891 14.663 1.00 62.44 285 ASN A C 1
ATOM 2390 O O . ASN A 1 285 ? 24.359 6.697 14.387 1.00 62.44 285 ASN A O 1
ATOM 2394 N N . SER A 1 286 ? 22.609 5.440 13.760 1.00 57.44 286 SER A N 1
ATOM 2395 C CA . SER A 1 286 ? 22.646 5.753 12.331 1.00 57.44 286 SER A CA 1
ATOM 2396 C C . SER A 1 286 ? 21.912 7.050 11.967 1.00 57.44 286 SER A C 1
ATOM 2398 O O . SER A 1 286 ? 21.753 7.350 10.790 1.00 57.44 286 SER A O 1
ATOM 2400 N N . GLY A 1 287 ? 21.432 7.822 12.952 1.00 60.06 287 GLY A N 1
ATOM 2401 C CA . GLY A 1 287 ? 20.607 9.014 12.716 1.00 60.06 287 GLY A CA 1
ATOM 2402 C C . GLY A 1 287 ? 19.150 8.715 12.329 1.00 60.06 287 GLY A C 1
ATOM 2403 O O . GLY A 1 287 ? 18.344 9.637 12.280 1.00 60.06 287 GLY A O 1
ATOM 2404 N N . PHE A 1 288 ? 18.790 7.440 12.135 1.00 59.84 288 PHE A N 1
ATOM 2405 C CA . PHE A 1 288 ? 17.430 6.972 11.824 1.00 59.84 288 PHE A CA 1
ATOM 2406 C C . PHE A 1 288 ? 16.646 6.475 13.053 1.00 59.84 288 PHE A C 1
ATOM 2408 O O . PHE A 1 288 ? 15.586 5.874 12.910 1.00 59.84 288 PHE A O 1
ATOM 2415 N N . SER A 1 289 ? 17.155 6.680 14.273 1.00 67.06 289 SER A N 1
ATOM 2416 C CA . SER A 1 289 ? 16.467 6.241 15.493 1.00 67.06 289 SER A CA 1
ATOM 2417 C C . SER A 1 289 ? 15.459 7.289 15.975 1.00 67.06 289 SER A C 1
ATOM 2419 O O . SER A 1 289 ? 15.775 8.475 16.081 1.00 67.06 289 SER A O 1
ATOM 2421 N N . GLN A 1 290 ? 14.238 6.854 16.298 1.00 74.06 290 GLN A N 1
ATOM 2422 C CA . GLN A 1 290 ? 13.191 7.727 16.827 1.00 74.06 290 GLN A CA 1
ATOM 2423 C C . GLN A 1 290 ? 12.612 7.171 18.126 1.00 74.06 290 GLN A C 1
ATOM 2425 O O . GLN A 1 290 ? 12.202 6.016 18.210 1.00 74.06 290 GLN A O 1
ATOM 2430 N N . LYS A 1 291 ? 12.587 8.014 19.162 1.00 84.06 291 LYS A N 1
ATOM 2431 C CA . LYS A 1 291 ? 12.027 7.679 20.474 1.00 84.06 291 LYS A CA 1
ATOM 2432 C C . LYS A 1 291 ? 10.503 7.802 20.424 1.00 84.06 291 LYS A C 1
ATOM 2434 O O . LYS A 1 291 ? 9.995 8.906 20.237 1.00 84.06 291 LYS A O 1
ATOM 2439 N N . ILE A 1 292 ? 9.794 6.698 20.637 1.00 85.94 292 ILE A N 1
ATOM 2440 C CA . ILE A 1 292 ? 8.330 6.661 20.772 1.00 85.94 292 ILE A CA 1
ATOM 2441 C C . ILE A 1 292 ? 7.988 6.570 22.258 1.00 85.94 292 ILE A C 1
ATOM 2443 O O . ILE A 1 292 ? 8.558 5.732 22.959 1.00 85.94 292 ILE A O 1
ATOM 2447 N N . VAL A 1 293 ? 7.102 7.437 22.756 1.00 88.12 293 VAL A N 1
ATOM 2448 C CA . VAL A 1 293 ? 6.769 7.482 24.190 1.00 88.12 293 VAL A CA 1
ATOM 2449 C C . VAL A 1 293 ? 5.276 7.652 24.410 1.00 88.12 293 VAL A C 1
ATOM 2451 O O . VAL A 1 293 ? 4.652 8.524 23.817 1.00 88.12 293 VAL A O 1
ATOM 2454 N N . VAL A 1 294 ? 4.714 6.864 25.320 1.00 89.38 294 VAL A N 1
ATOM 2455 C CA . VAL A 1 294 ? 3.351 7.062 25.812 1.00 89.38 294 VAL A CA 1
ATOM 2456 C C . VAL A 1 294 ? 3.438 7.448 27.277 1.00 89.38 294 VAL A C 1
ATOM 2458 O O . VAL A 1 294 ? 4.026 6.723 28.079 1.00 89.38 294 VAL A O 1
ATOM 2461 N N . HIS A 1 295 ? 2.881 8.605 27.608 1.00 91.19 295 HIS A N 1
ATOM 2462 C CA . HIS A 1 295 ? 2.821 9.117 28.972 1.00 91.19 295 HIS A CA 1
ATOM 2463 C C . HIS A 1 295 ? 1.432 8.884 29.551 1.00 91.19 295 HIS A C 1
ATOM 2465 O O . HIS A 1 295 ? 0.449 8.873 28.816 1.00 91.19 295 HIS A O 1
ATOM 2471 N N . THR A 1 296 ? 1.341 8.719 30.869 1.00 88.50 296 THR A N 1
ATOM 2472 C CA . THR A 1 296 ? 0.051 8.665 31.580 1.00 88.50 296 THR A CA 1
ATOM 2473 C C . THR A 1 296 ? -0.245 9.930 32.382 1.00 88.50 296 THR A C 1
ATOM 2475 O O . THR A 1 296 ? -1.370 10.155 32.816 1.00 88.50 296 THR A O 1
ATOM 2478 N N . GLN A 1 297 ? 0.764 10.787 32.564 1.00 87.62 297 GLN A N 1
ATOM 2479 C CA . GLN A 1 297 ? 0.643 12.067 33.252 1.00 87.62 297 GLN A CA 1
ATOM 2480 C C . GLN A 1 297 ? 0.840 13.214 32.265 1.00 87.62 297 GLN A C 1
ATOM 2482 O O . GLN A 1 297 ? 1.853 13.279 31.564 1.00 87.62 297 GLN A O 1
ATOM 2487 N N . LYS A 1 298 ? -0.094 14.174 32.269 1.00 88.31 298 LYS A N 1
ATOM 2488 C CA . LYS A 1 298 ? -0.059 15.344 31.378 1.00 88.31 298 LYS A CA 1
ATOM 2489 C C . LYS A 1 298 ? 1.248 16.133 31.493 1.00 88.31 298 LYS A C 1
ATOM 2491 O O . LYS A 1 298 ? 1.838 16.509 30.489 1.00 88.31 298 LYS A O 1
ATOM 2496 N N . LYS A 1 299 ? 1.757 16.301 32.717 1.00 90.06 299 LYS A N 1
ATOM 2497 C CA . LYS A 1 299 ? 3.014 17.016 32.977 1.00 90.06 299 LYS A CA 1
ATOM 2498 C C . LYS A 1 299 ? 4.214 16.387 32.262 1.00 90.06 299 LYS A C 1
ATOM 2500 O O . LYS A 1 299 ? 5.067 17.114 31.759 1.00 90.06 299 LYS A O 1
ATOM 2505 N N . ASP A 1 300 ? 4.305 15.062 32.231 1.00 89.69 300 ASP A N 1
ATOM 2506 C CA . ASP A 1 300 ? 5.426 14.371 31.587 1.00 89.69 300 ASP A CA 1
ATOM 2507 C C . ASP A 1 300 ? 5.288 14.406 30.063 1.00 89.69 300 ASP A C 1
ATOM 2509 O O . ASP A 1 300 ? 6.270 14.641 29.360 1.00 89.69 300 ASP A O 1
ATOM 2513 N N . TYR A 1 301 ? 4.053 14.296 29.564 1.00 89.44 301 TYR A N 1
ATOM 2514 C CA . TYR A 1 301 ? 3.736 14.511 28.155 1.00 89.44 301 TYR A CA 1
ATOM 2515 C C . TYR A 1 301 ? 4.137 15.913 27.682 1.00 89.44 301 TYR A C 1
ATOM 2517 O O . TYR A 1 301 ? 4.815 16.043 26.662 1.00 89.44 301 TYR A O 1
ATOM 2525 N N . ASP A 1 302 ? 3.783 16.962 28.426 1.00 89.75 302 ASP A N 1
ATOM 2526 C CA . ASP A 1 302 ? 4.090 18.349 28.057 1.00 89.75 302 ASP A CA 1
ATOM 2527 C C . ASP A 1 302 ? 5.605 18.621 28.059 1.00 89.75 302 ASP A C 1
ATOM 2529 O O . ASP A 1 302 ? 6.105 19.358 27.208 1.00 89.75 302 ASP A O 1
ATOM 2533 N N . ASN A 1 303 ? 6.353 17.972 28.961 1.00 91.19 303 ASN A N 1
ATOM 2534 C CA . ASN A 1 303 ? 7.814 18.080 29.047 1.00 91.19 303 ASN A CA 1
ATOM 2535 C C . ASN A 1 303 ? 8.570 17.194 28.036 1.00 91.19 303 ASN A C 1
ATOM 2537 O O . ASN A 1 303 ? 9.789 17.323 27.900 1.00 91.19 303 ASN A O 1
ATOM 2541 N N . GLU A 1 304 ? 7.893 16.280 27.336 1.00 90.31 304 GLU A N 1
ATOM 2542 C CA . GLU A 1 304 ? 8.536 15.373 26.385 1.00 90.31 304 GLU A CA 1
ATOM 2543 C C . GLU A 1 304 ? 8.923 16.099 25.090 1.00 90.31 304 GLU A C 1
ATOM 2545 O O . GLU A 1 304 ? 8.085 16.685 24.398 1.00 90.31 304 GLU A O 1
ATOM 2550 N N . ILE A 1 305 ? 10.210 16.005 24.744 1.00 87.81 305 ILE A N 1
ATOM 2551 C CA . ILE A 1 305 ? 10.805 16.638 23.560 1.00 87.81 305 ILE A CA 1
ATOM 2552 C C . ILE A 1 305 ? 10.495 15.834 22.291 1.00 87.81 305 ILE A C 1
ATOM 2554 O O . ILE A 1 305 ? 10.438 16.406 21.199 1.00 87.81 305 ILE A O 1
ATOM 2558 N N . SER A 1 306 ? 10.302 14.511 22.405 1.00 84.56 306 SER A N 1
ATOM 2559 C CA . SER A 1 306 ? 9.949 13.692 21.245 1.00 84.56 306 SER A CA 1
ATOM 2560 C C . SER A 1 306 ? 8.641 14.163 20.612 1.00 84.56 306 SER A C 1
ATOM 2562 O O . SER A 1 306 ? 7.641 14.378 21.294 1.00 84.56 306 SER A O 1
ATOM 2564 N N . LYS A 1 307 ? 8.641 14.268 19.280 1.00 83.56 307 LYS A N 1
ATOM 2565 C CA . LYS A 1 307 ? 7.432 14.550 18.496 1.00 83.56 307 LYS A CA 1
ATOM 2566 C C . LYS A 1 307 ? 6.513 13.334 18.371 1.00 83.56 307 LYS A C 1
ATOM 2568 O O . LYS A 1 307 ? 5.347 13.499 18.047 1.00 83.56 307 LYS A O 1
ATOM 2573 N N . VAL A 1 308 ? 7.034 12.129 18.605 1.00 88.19 308 VAL A N 1
ATOM 2574 C CA . VAL A 1 308 ? 6.259 10.886 18.537 1.00 88.19 308 VAL A CA 1
ATOM 2575 C C . VAL A 1 308 ? 5.893 10.488 19.956 1.00 88.19 308 VAL A C 1
ATOM 2577 O O . VAL A 1 308 ? 6.565 9.673 20.597 1.00 88.19 308 VAL A O 1
ATOM 2580 N N . LYS A 1 309 ? 4.853 11.142 20.464 1.00 91.25 309 LYS A N 1
ATOM 2581 C CA . LYS A 1 309 ? 4.348 10.937 21.814 1.00 91.25 309 LYS A CA 1
ATOM 2582 C C . LYS A 1 309 ? 2.828 10.875 21.829 1.00 91.25 309 LYS A C 1
ATOM 2584 O O . LYS A 1 309 ? 2.188 11.435 20.951 1.00 91.25 309 LYS A O 1
ATOM 2589 N N . SER A 1 310 ? 2.276 10.204 22.830 1.00 91.50 310 SER A N 1
ATOM 2590 C CA . SER A 1 310 ? 0.833 10.127 23.083 1.00 91.50 310 SER A CA 1
ATOM 2591 C C . SER A 1 310 ? 0.579 10.166 24.590 1.00 91.50 310 SER A C 1
ATOM 2593 O O . SER A 1 310 ? 1.481 9.868 25.383 1.00 91.50 310 SER A O 1
ATOM 2595 N N . LEU A 1 311 ? -0.625 10.570 24.987 1.00 91.56 311 LEU A N 1
ATOM 2596 C CA . LEU A 1 311 ? -1.055 10.656 26.378 1.00 91.56 311 LEU A CA 1
ATOM 2597 C C . LEU A 1 311 ? -2.263 9.749 26.624 1.00 91.56 311 LEU A C 1
ATOM 2599 O O . LEU A 1 311 ? -3.266 9.850 25.924 1.00 91.56 311 LEU A O 1
ATOM 2603 N N . ILE A 1 312 ? -2.180 8.921 27.666 1.00 92.94 312 ILE A N 1
ATOM 2604 C CA . ILE A 1 312 ? -3.323 8.202 28.234 1.00 92.94 312 ILE A CA 1
ATOM 2605 C C . ILE A 1 312 ? -3.683 8.842 29.573 1.00 92.94 312 ILE A C 1
ATOM 2607 O O . ILE A 1 312 ? -2.973 8.655 30.556 1.00 92.94 312 ILE A O 1
ATOM 2611 N N . GLU A 1 313 ? -4.770 9.606 29.630 1.00 88.94 313 GLU A N 1
ATOM 2612 C CA . GLU A 1 313 ? -5.163 10.364 30.828 1.00 88.94 313 GLU A CA 1
ATOM 2613 C C . GLU A 1 313 ? -5.814 9.461 31.885 1.00 88.94 313 GLU A C 1
ATOM 2615 O O . GLU A 1 313 ? -7.031 9.440 32.063 1.00 88.94 313 GLU A O 1
ATOM 2620 N N . THR A 1 314 ? -4.992 8.693 32.601 1.00 89.06 314 THR A N 1
ATOM 2621 C CA . THR A 1 314 ? -5.469 7.681 33.557 1.00 89.06 314 THR A CA 1
ATOM 2622 C C . THR A 1 314 ? -6.320 8.272 34.677 1.00 89.06 314 THR A C 1
ATOM 2624 O O . THR A 1 314 ? -7.311 7.661 35.060 1.00 89.06 314 THR A O 1
ATOM 2627 N N . ASP A 1 315 ? -5.984 9.468 35.170 1.00 89.94 315 ASP A N 1
ATOM 2628 C CA . ASP A 1 315 ? -6.739 10.126 36.247 1.00 89.94 315 ASP A CA 1
ATOM 2629 C C . ASP A 1 315 ? -8.175 10.448 35.806 1.00 89.94 315 ASP A C 1
ATOM 2631 O O . ASP A 1 315 ? -9.132 10.162 36.524 1.00 89.94 315 ASP A O 1
ATOM 2635 N N . TRP A 1 316 ? -8.339 10.960 34.581 1.00 90.50 316 TRP A N 1
ATOM 2636 C CA . TRP A 1 316 ? -9.656 11.231 34.006 1.00 90.50 316 TRP A CA 1
ATOM 2637 C C . TRP A 1 316 ? -10.447 9.940 33.771 1.00 90.50 316 TRP A C 1
ATOM 2639 O O . TRP A 1 316 ? -11.645 9.891 34.052 1.00 90.50 316 TRP A O 1
ATOM 2649 N N . LEU A 1 317 ? -9.782 8.878 33.304 1.00 92.06 317 LEU A N 1
ATOM 2650 C CA . LEU A 1 317 ? -10.408 7.575 33.058 1.00 92.06 317 LEU A CA 1
ATOM 2651 C C . LEU A 1 317 ? -10.888 6.887 34.342 1.00 92.06 317 LEU A C 1
ATOM 2653 O O . LEU A 1 317 ? -11.908 6.203 34.318 1.00 92.06 317 LEU A O 1
ATOM 2657 N N . ILE A 1 318 ? -10.192 7.075 35.468 1.00 92.12 318 ILE A N 1
ATOM 2658 C CA . ILE A 1 318 ? -10.634 6.560 36.774 1.00 92.12 318 ILE A CA 1
ATOM 2659 C C . ILE A 1 318 ? -11.951 7.222 37.187 1.00 92.12 318 ILE A C 1
ATOM 2661 O O . ILE A 1 318 ? -12.859 6.539 37.666 1.00 92.12 318 ILE A O 1
ATOM 2665 N N . GLU A 1 319 ? -12.068 8.535 36.977 1.00 91.88 319 GLU A N 1
ATOM 2666 C CA . GLU A 1 319 ? -13.283 9.301 37.275 1.00 91.88 319 GLU A CA 1
ATOM 2667 C C . GLU A 1 319 ? -14.425 9.023 36.279 1.00 91.88 319 GLU A C 1
ATOM 2669 O O . GLU A 1 319 ? -15.594 9.172 36.636 1.00 91.88 319 GLU A O 1
ATOM 2674 N N . ASN A 1 320 ? -14.104 8.592 35.053 1.00 92.25 320 ASN A N 1
ATOM 2675 C CA . ASN A 1 320 ? -15.041 8.412 33.940 1.00 92.25 320 ASN A CA 1
ATOM 2676 C C . ASN A 1 320 ? -14.957 6.992 33.349 1.00 92.25 320 ASN A C 1
ATOM 2678 O O . ASN A 1 320 ? -14.648 6.799 32.174 1.00 92.25 320 ASN A O 1
ATOM 2682 N N . ASN A 1 321 ? -15.244 5.993 34.182 1.00 92.00 321 ASN A N 1
ATOM 2683 C CA . ASN A 1 321 ? -15.018 4.574 33.882 1.00 92.00 321 ASN A CA 1
ATOM 2684 C C . ASN A 1 321 ? -16.237 3.811 33.325 1.00 92.00 321 ASN A C 1
ATOM 2686 O O . ASN A 1 321 ? -16.172 2.593 33.158 1.00 92.00 321 ASN A O 1
ATOM 2690 N N . GLU A 1 322 ? -17.340 4.502 33.027 1.00 94.56 322 GLU A N 1
ATOM 2691 C CA . GLU A 1 322 ? -18.511 3.871 32.409 1.00 94.56 322 GLU A CA 1
ATOM 2692 C C . GLU A 1 322 ? -18.137 3.266 31.038 1.00 94.56 322 GLU A C 1
ATOM 2694 O O . GLU A 1 322 ? -17.419 3.919 30.271 1.00 94.56 322 GLU A O 1
ATOM 2699 N N . PRO A 1 323 ? -18.628 2.063 30.672 1.00 93.31 323 PRO A N 1
ATOM 2700 C CA . PRO A 1 323 ? -18.229 1.381 29.436 1.00 93.31 323 PRO A CA 1
ATOM 2701 C C . PRO A 1 323 ? -18.397 2.217 28.160 1.00 93.31 323 PRO A C 1
ATOM 2703 O O . PRO A 1 323 ? -17.528 2.193 27.289 1.00 93.31 323 PRO A O 1
ATOM 2706 N N . GLU A 1 324 ? -19.476 3.000 28.067 1.00 92.12 324 GLU A N 1
ATOM 2707 C CA . GLU A 1 324 ? -19.728 3.930 26.956 1.00 92.12 324 GLU A CA 1
ATOM 2708 C C . GLU A 1 324 ? -18.632 4.992 26.853 1.00 92.12 324 GLU A C 1
ATOM 2710 O O . GLU A 1 324 ? -18.126 5.279 25.770 1.00 92.12 324 GLU A O 1
ATOM 2715 N N . THR A 1 325 ? -18.226 5.548 27.995 1.00 92.69 325 THR A N 1
ATOM 2716 C CA . THR A 1 325 ? -17.185 6.572 28.069 1.00 92.69 325 THR A CA 1
ATOM 2717 C C . THR A 1 325 ? -15.820 6.004 27.699 1.00 92.69 325 THR A C 1
ATOM 2719 O O . THR A 1 325 ? -15.060 6.663 26.993 1.00 92.69 325 THR A O 1
ATOM 2722 N N . LEU A 1 326 ? -15.528 4.764 28.100 1.00 94.06 326 LEU A N 1
ATOM 2723 C CA . LEU A 1 326 ? -14.291 4.065 27.740 1.00 94.06 326 LEU A CA 1
ATOM 2724 C C . LEU A 1 326 ? -14.226 3.728 26.240 1.00 94.06 326 LEU A C 1
ATOM 2726 O O . LEU A 1 326 ? -13.179 3.907 25.617 1.00 94.06 326 LEU A O 1
ATOM 2730 N N . LEU A 1 327 ? -15.337 3.289 25.637 1.00 92.12 327 LEU A N 1
ATOM 2731 C CA . LEU A 1 327 ? -15.433 3.087 24.185 1.00 92.12 327 LEU A CA 1
ATOM 2732 C C . LEU A 1 327 ? -15.280 4.410 23.424 1.00 92.12 327 LEU A C 1
ATOM 2734 O O . LEU A 1 327 ? -14.536 4.483 22.446 1.00 92.12 327 LEU A O 1
ATOM 2738 N N . ASN A 1 328 ? -15.928 5.474 23.903 1.00 89.94 328 ASN A N 1
ATOM 2739 C CA . ASN A 1 328 ? -15.798 6.808 23.324 1.00 89.94 328 ASN A CA 1
ATOM 2740 C C . ASN A 1 328 ? -14.362 7.346 23.449 1.00 89.94 328 ASN A C 1
ATOM 2742 O O . ASN A 1 328 ? -13.862 7.994 22.533 1.00 89.94 328 ASN A O 1
ATOM 2746 N N . TYR A 1 329 ? -13.665 7.042 24.548 1.00 91.62 329 TYR A N 1
ATOM 2747 C CA . TYR A 1 329 ? -12.255 7.389 24.713 1.00 91.62 329 TYR A CA 1
ATOM 2748 C C . TYR A 1 329 ? -11.372 6.707 23.660 1.00 91.62 329 TYR A C 1
ATOM 2750 O O . TYR A 1 329 ? -10.553 7.373 23.035 1.00 91.62 329 TYR A O 1
ATOM 2758 N N . LEU A 1 330 ? -11.571 5.407 23.405 1.00 88.25 330 LEU A N 1
ATOM 2759 C CA . LEU A 1 330 ? -10.859 4.687 22.339 1.00 88.25 330 LEU A CA 1
ATOM 2760 C C . LEU A 1 330 ? -11.117 5.291 20.952 1.00 88.25 330 LEU A C 1
ATOM 2762 O O . LEU A 1 330 ? -10.193 5.400 20.150 1.00 88.25 330 LEU A O 1
ATOM 2766 N N . MET A 1 331 ? -12.355 5.709 20.682 1.00 85.38 331 MET A N 1
ATOM 2767 C CA . MET A 1 331 ? -12.731 6.363 19.427 1.00 85.38 331 MET A CA 1
ATOM 2768 C C . MET A 1 331 ? -11.970 7.677 19.200 1.00 85.38 331 MET A C 1
ATOM 2770 O O . MET A 1 331 ? -11.569 7.967 18.075 1.00 85.38 331 MET A O 1
ATOM 2774 N N . HIS A 1 332 ? -11.721 8.437 20.267 1.00 84.56 332 HIS A N 1
ATOM 2775 C CA . HIS A 1 332 ? -10.998 9.709 20.227 1.00 84.56 332 HIS A CA 1
ATOM 2776 C C . HIS A 1 332 ? -9.536 9.607 20.671 1.00 84.56 332 HIS A C 1
ATOM 2778 O O . HIS A 1 332 ? -8.903 10.632 20.930 1.00 84.56 332 HIS A O 1
ATOM 2784 N N . LEU A 1 333 ? -8.986 8.391 20.746 1.00 86.94 333 LEU A N 1
ATOM 2785 C CA . LEU A 1 333 ? -7.578 8.198 21.051 1.00 86.94 333 LEU A CA 1
ATOM 2786 C C . LEU A 1 333 ? -6.737 8.983 20.036 1.00 86.94 333 LEU A C 1
ATOM 2788 O O . LEU A 1 333 ? -6.958 8.897 18.825 1.00 86.94 333 LEU A O 1
ATOM 2792 N N . GLU A 1 334 ? -5.792 9.776 20.541 1.00 81.75 334 GLU A N 1
ATOM 2793 C CA . GLU A 1 334 ? -5.028 10.723 19.730 1.00 81.75 334 GLU A CA 1
ATOM 2794 C C . GLU A 1 334 ? -4.396 10.028 18.515 1.00 81.75 334 GLU A C 1
ATOM 2796 O O . GLU A 1 334 ? -3.613 9.085 18.643 1.00 81.75 334 GLU A O 1
ATOM 2801 N N . GLY A 1 335 ? -4.756 10.501 17.319 1.00 82.19 335 GLY A N 1
ATOM 2802 C CA . GLY A 1 335 ? -4.230 9.981 16.063 1.00 82.19 335 GLY A CA 1
ATOM 2803 C C . GLY A 1 335 ? -4.748 8.600 15.663 1.00 82.19 335 GLY A C 1
ATOM 2804 O O . GLY A 1 335 ? -4.146 8.008 14.775 1.00 82.19 335 GLY A O 1
ATOM 2805 N N . PHE A 1 336 ? -5.819 8.072 16.268 1.00 89.19 336 PHE A N 1
ATOM 2806 C CA . PHE A 1 336 ? -6.414 6.780 15.890 1.00 89.19 336 PHE A CA 1
ATOM 2807 C C . PHE A 1 336 ? -7.213 6.853 14.574 1.00 89.19 336 PHE A C 1
ATOM 2809 O O . PHE A 1 336 ? -7.216 5.907 13.784 1.00 89.19 336 PHE A O 1
ATOM 2816 N N . PHE A 1 337 ? -7.796 8.018 14.283 1.00 91.75 337 PHE A N 1
ATOM 2817 C CA . PHE A 1 337 ? -8.440 8.361 13.014 1.00 91.75 337 PHE A CA 1
ATOM 2818 C C . PHE A 1 337 ? -7.870 9.664 12.445 1.00 91.75 337 PHE A C 1
ATOM 2820 O O . PHE A 1 337 ? -7.356 10.514 13.173 1.00 91.75 337 PHE A O 1
ATOM 2827 N N . THR A 1 338 ? -7.945 9.807 11.126 1.00 90.75 338 THR A N 1
ATOM 2828 C CA . THR A 1 338 ? -7.624 11.035 10.395 1.00 90.75 338 THR A CA 1
ATOM 2829 C C . THR A 1 338 ? -8.720 12.090 10.590 1.00 90.75 338 THR A C 1
ATOM 2831 O O . THR A 1 338 ? -9.820 11.789 11.059 1.00 90.75 338 THR A O 1
ATOM 2834 N N . SER A 1 339 ? -8.459 13.333 10.168 1.00 83.88 339 SER A N 1
ATOM 2835 C CA . SER A 1 339 ? -9.457 14.413 10.234 1.00 83.88 339 SER A CA 1
ATOM 2836 C C . SER A 1 339 ? -10.719 14.129 9.413 1.00 83.88 339 SER A C 1
ATOM 2838 O O . SER A 1 339 ? -11.787 14.602 9.774 1.00 83.88 339 SER A O 1
ATOM 2840 N N . ASN A 1 340 ? -10.616 13.324 8.349 1.00 86.69 340 ASN A N 1
ATOM 2841 C CA . ASN A 1 340 ? -11.742 12.896 7.515 1.00 86.69 340 ASN A CA 1
ATOM 2842 C C . ASN A 1 340 ? -12.331 11.525 7.915 1.00 86.69 340 ASN A C 1
ATOM 2844 O O . ASN A 1 340 ? -12.993 10.882 7.100 1.00 86.69 340 ASN A O 1
ATOM 2848 N N . TRP A 1 341 ? -12.091 11.083 9.154 1.00 90.94 341 TRP A N 1
ATOM 2849 C CA . TRP A 1 341 ? -12.690 9.894 9.774 1.00 90.94 341 TRP A CA 1
ATOM 2850 C C . TRP A 1 341 ? -12.365 8.542 9.120 1.00 90.94 341 TRP A C 1
ATOM 2852 O O . TRP A 1 341 ? -13.154 7.589 9.115 1.00 90.94 341 TRP A O 1
ATOM 2862 N N . ILE A 1 342 ? -11.143 8.438 8.600 1.00 94.88 342 ILE A N 1
ATOM 2863 C CA . ILE A 1 342 ? -10.545 7.196 8.106 1.00 94.88 342 ILE A CA 1
ATOM 2864 C C . ILE A 1 342 ? -9.560 6.690 9.157 1.00 94.88 342 ILE A C 1
ATOM 2866 O O . ILE A 1 342 ? -8.869 7.483 9.796 1.00 94.88 342 ILE A O 1
ATOM 2870 N N . SER A 1 343 ? -9.499 5.378 9.387 1.00 94.88 343 SER A N 1
ATOM 2871 C CA . SER A 1 343 ? -8.569 4.818 10.363 1.00 94.88 343 SER A CA 1
ATOM 2872 C C . SER A 1 343 ? -7.150 5.241 10.019 1.00 94.88 343 SER A C 1
ATOM 2874 O O . SER A 1 343 ? -6.645 4.992 8.921 1.00 94.88 343 SER A O 1
ATOM 2876 N N . ASN A 1 3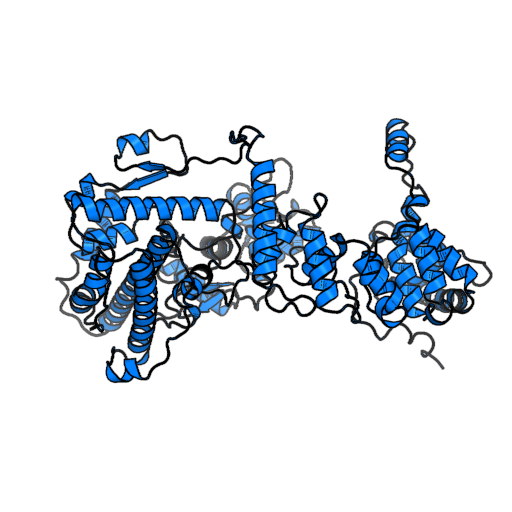44 ? -6.475 5.840 10.991 1.00 93.06 344 ASN A N 1
ATOM 2877 C CA . ASN A 1 344 ? -5.104 6.263 10.815 1.00 93.06 344 ASN A CA 1
ATOM 2878 C C . ASN A 1 344 ? -4.129 5.087 10.964 1.00 93.06 344 ASN A C 1
ATOM 2880 O O . ASN A 1 344 ? -2.932 5.308 10.999 1.00 93.06 344 ASN A O 1
ATOM 2884 N N . LEU A 1 345 ? -4.590 3.837 11.054 1.00 94.38 345 LEU A N 1
ATOM 2885 C CA . LEU A 1 345 ? -3.722 2.656 11.003 1.00 94.38 345 LEU A CA 1
ATOM 2886 C C . LEU A 1 345 ? -3.317 2.294 9.568 1.00 94.38 345 LEU A C 1
ATOM 2888 O O . LEU A 1 345 ? -2.263 1.691 9.374 1.00 94.38 345 LEU A O 1
ATOM 2892 N N . CYS A 1 346 ? -4.116 2.698 8.575 1.00 96.44 346 CYS A N 1
ATOM 2893 C CA . CYS A 1 346 ? -3.894 2.409 7.155 1.00 96.44 346 CYS A CA 1
ATOM 2894 C C . CYS A 1 346 ? -2.591 3.029 6.638 1.00 96.44 346 CYS A C 1
ATOM 2896 O O . CYS A 1 346 ? -2.054 3.952 7.250 1.00 96.44 346 CYS A O 1
ATOM 2898 N N . SER A 1 347 ? -2.079 2.556 5.500 1.00 95.06 347 SER A N 1
ATOM 2899 C CA . SER A 1 347 ? -0.988 3.258 4.817 1.00 95.06 347 SER A CA 1
ATOM 2900 C C . SER A 1 347 ? -1.531 4.332 3.885 1.00 95.06 347 SER A C 1
ATOM 2902 O O . SER A 1 347 ? -2.478 4.102 3.134 1.00 95.06 347 SER A O 1
ATOM 2904 N N . PHE A 1 348 ? -0.886 5.495 3.914 1.00 94.31 348 PHE A N 1
ATOM 2905 C CA . PHE A 1 348 ? -1.189 6.645 3.073 1.00 94.31 348 PHE A CA 1
ATOM 2906 C C . PHE A 1 348 ? 0.092 7.134 2.376 1.00 94.31 348 PHE A C 1
ATOM 2908 O O . PHE A 1 348 ? 0.640 8.173 2.749 1.00 94.31 348 PHE A O 1
ATOM 2915 N N . PRO A 1 349 ? 0.614 6.412 1.363 1.00 89.75 349 PRO A N 1
ATOM 2916 C CA . PRO A 1 349 ? 1.966 6.639 0.839 1.00 89.75 349 PRO A CA 1
ATOM 2917 C C . PRO A 1 349 ? 2.238 8.063 0.336 1.00 89.75 349 PRO A C 1
ATOM 2919 O O . PRO A 1 349 ? 3.344 8.573 0.499 1.00 89.75 349 PRO A O 1
ATOM 2922 N N . ASN A 1 350 ? 1.238 8.725 -0.251 1.00 88.00 350 ASN A N 1
ATOM 2923 C CA . ASN A 1 350 ? 1.368 10.101 -0.742 1.00 88.00 350 ASN A CA 1
ATOM 2924 C C . ASN A 1 350 ? 1.535 11.129 0.384 1.00 88.00 350 ASN A C 1
ATOM 2926 O O . ASN A 1 350 ? 2.138 12.176 0.165 1.00 88.00 350 ASN A O 1
ATOM 2930 N N . TYR A 1 351 ? 0.997 10.839 1.569 1.00 88.81 351 TYR A N 1
ATOM 2931 C CA . TYR A 1 351 ? 1.097 11.689 2.754 1.00 88.81 351 TYR A CA 1
ATOM 2932 C C . TYR A 1 351 ? 2.274 11.300 3.659 1.00 88.81 351 TYR A C 1
ATOM 2934 O O . TYR A 1 351 ? 2.883 12.152 4.298 1.00 88.81 351 TYR A O 1
ATOM 2942 N N . GLU A 1 352 ? 2.597 10.009 3.721 1.00 90.00 352 GLU A N 1
ATOM 2943 C CA . GLU A 1 352 ? 3.507 9.440 4.716 1.00 90.00 352 GLU A CA 1
ATOM 2944 C C . GLU A 1 352 ? 4.944 9.261 4.240 1.00 90.00 352 GLU A C 1
ATOM 2946 O O . GLU A 1 352 ? 5.829 9.063 5.073 1.00 90.00 352 GLU A O 1
ATOM 2951 N N . ALA A 1 353 ? 5.173 9.263 2.931 1.00 85.81 353 ALA A N 1
ATOM 2952 C CA . ALA A 1 353 ? 6.476 8.993 2.345 1.00 85.81 353 ALA A CA 1
ATOM 2953 C C . ALA A 1 353 ? 6.843 10.064 1.326 1.00 85.81 353 ALA A C 1
ATOM 2955 O O . ALA A 1 353 ? 5.995 10.544 0.574 1.00 85.81 353 ALA A O 1
ATOM 2956 N N . SER A 1 354 ? 8.131 10.388 1.250 1.00 79.69 354 SER A N 1
ATOM 2957 C CA . SER A 1 354 ? 8.659 11.167 0.125 1.00 79.69 354 SER A CA 1
ATOM 2958 C C . SER A 1 354 ? 8.614 10.350 -1.169 1.00 79.69 354 SER A C 1
ATOM 2960 O O . SER A 1 354 ? 8.610 9.118 -1.136 1.00 79.69 354 SER A O 1
ATOM 2962 N N . VAL A 1 355 ? 8.645 11.021 -2.324 1.00 72.88 355 VAL A N 1
ATOM 2963 C CA . VAL A 1 355 ? 8.795 10.362 -3.637 1.00 72.88 355 VAL A CA 1
ATOM 2964 C C . VAL A 1 355 ? 9.984 9.401 -3.629 1.00 72.88 355 VAL A C 1
ATOM 2966 O O . VAL A 1 355 ? 9.847 8.258 -4.057 1.00 72.88 355 VAL A O 1
ATOM 2969 N N . LEU A 1 356 ? 11.128 9.832 -3.086 1.00 74.12 356 LEU A N 1
ATOM 2970 C CA . LEU A 1 356 ? 12.322 8.993 -2.989 1.00 74.12 356 LEU A CA 1
ATOM 2971 C C . LEU A 1 356 ? 12.055 7.733 -2.163 1.00 74.12 356 LEU A C 1
ATOM 2973 O O . LEU A 1 356 ? 12.293 6.634 -2.649 1.00 74.12 356 LEU A O 1
ATOM 2977 N N . GLU A 1 357 ? 11.509 7.871 -0.955 1.00 80.94 357 GLU A N 1
ATOM 2978 C CA . GLU A 1 357 ? 11.203 6.734 -0.079 1.00 80.94 357 GLU A CA 1
ATOM 2979 C C . GLU A 1 357 ? 10.232 5.738 -0.722 1.00 80.94 357 GLU A C 1
ATOM 2981 O O . GLU A 1 357 ? 10.454 4.530 -0.643 1.00 80.94 357 GLU A O 1
ATOM 2986 N N . ARG A 1 358 ? 9.193 6.224 -1.416 1.00 76.38 358 ARG A N 1
ATOM 2987 C CA . ARG A 1 358 ? 8.231 5.352 -2.111 1.00 76.38 358 ARG A CA 1
ATOM 2988 C C . ARG A 1 358 ? 8.910 4.441 -3.136 1.00 76.38 358 ARG A C 1
ATOM 2990 O O . ARG A 1 358 ? 8.474 3.301 -3.305 1.00 76.38 358 ARG A O 1
ATOM 2997 N N . PHE A 1 359 ? 9.977 4.927 -3.769 1.00 71.75 359 PHE A N 1
ATOM 2998 C CA . PHE A 1 359 ? 10.709 4.238 -4.831 1.00 71.75 359 PHE A CA 1
ATOM 2999 C C . PHE A 1 359 ? 11.985 3.521 -4.373 1.00 71.75 359 PHE A C 1
ATOM 3001 O O . PHE A 1 359 ? 12.635 2.867 -5.191 1.00 71.75 359 PHE A O 1
ATOM 3008 N N . LEU A 1 360 ? 12.353 3.614 -3.093 1.00 74.44 360 LEU A N 1
ATOM 3009 C CA . LEU A 1 360 ? 13.484 2.871 -2.545 1.00 74.44 360 LEU A CA 1
ATOM 3010 C C . LEU A 1 360 ? 13.125 1.394 -2.316 1.00 74.44 360 LEU A C 1
ATOM 3012 O O . LEU A 1 360 ? 12.038 1.048 -1.850 1.00 74.44 360 LEU A O 1
ATOM 3016 N N . GLY A 1 361 ? 14.095 0.522 -2.592 1.00 78.06 361 GLY A N 1
ATOM 3017 C CA . GLY A 1 361 ? 13.995 -0.920 -2.362 1.00 78.06 361 GLY A CA 1
ATOM 3018 C C . GLY A 1 361 ? 13.318 -1.699 -3.494 1.00 78.06 361 GLY A C 1
ATOM 3019 O O . GLY A 1 361 ? 12.949 -1.165 -4.537 1.00 78.06 361 GLY A O 1
ATOM 3020 N N . VAL A 1 362 ? 13.191 -3.012 -3.287 1.00 84.44 362 VAL A N 1
ATOM 3021 C CA . VAL A 1 362 ? 12.591 -3.947 -4.247 1.00 84.44 362 VAL A CA 1
ATOM 3022 C C . VAL A 1 362 ? 11.292 -4.490 -3.659 1.00 84.44 362 VAL A C 1
ATOM 3024 O O . VAL A 1 362 ? 11.312 -5.190 -2.650 1.00 84.44 362 VAL A O 1
ATOM 3027 N N . LYS A 1 363 ? 10.162 -4.170 -4.296 1.00 88.31 363 LYS A N 1
ATOM 3028 C CA . LYS A 1 363 ? 8.809 -4.525 -3.836 1.00 88.31 363 LYS A CA 1
ATOM 3029 C C . LYS A 1 363 ? 8.122 -5.424 -4.855 1.00 88.31 363 LYS A C 1
ATOM 3031 O O . LYS A 1 363 ? 8.242 -5.175 -6.056 1.00 88.31 363 LYS A O 1
ATOM 3036 N N . SER A 1 364 ? 7.412 -6.456 -4.403 1.00 90.00 364 SER A N 1
ATOM 3037 C CA . SER A 1 364 ? 6.603 -7.292 -5.295 1.00 90.00 364 SER A CA 1
ATOM 3038 C C . SER A 1 364 ? 5.425 -6.504 -5.881 1.00 90.00 364 SER A C 1
ATOM 3040 O O . SER A 1 364 ? 5.053 -5.449 -5.372 1.00 90.00 364 SER A O 1
ATOM 3042 N N . GLN A 1 365 ? 4.806 -7.025 -6.943 1.00 88.12 365 GLN A N 1
ATOM 3043 C CA . GLN A 1 365 ? 3.588 -6.426 -7.513 1.00 88.12 365 GLN A CA 1
ATOM 3044 C C . GLN A 1 365 ? 2.416 -6.383 -6.526 1.00 88.12 365 GLN A C 1
ATOM 3046 O O . GLN A 1 365 ? 1.565 -5.504 -6.616 1.00 88.12 365 GLN A O 1
ATOM 3051 N N . LYS A 1 366 ? 2.367 -7.340 -5.597 1.00 90.94 366 LYS A N 1
ATOM 3052 C CA . LYS A 1 366 ? 1.358 -7.428 -4.541 1.00 90.94 366 LYS A CA 1
ATOM 3053 C C . LYS A 1 366 ? 1.927 -6.972 -3.200 1.00 90.94 366 LYS A C 1
ATOM 3055 O O . LYS A 1 366 ? 1.691 -7.594 -2.170 1.00 90.94 366 LYS A O 1
ATOM 3060 N N . HIS A 1 367 ? 2.729 -5.918 -3.204 1.00 91.06 367 HIS A N 1
ATOM 3061 C CA . HIS A 1 367 ? 3.245 -5.344 -1.973 1.00 91.06 367 HIS A CA 1
ATOM 3062 C C . HIS A 1 367 ? 2.206 -4.394 -1.371 1.00 91.06 367 HIS A C 1
ATOM 3064 O O . HIS A 1 367 ? 1.746 -3.470 -2.040 1.00 91.06 367 HIS A O 1
ATOM 3070 N N . TYR A 1 368 ? 1.832 -4.615 -0.113 1.00 93.25 368 TYR A N 1
ATOM 3071 C CA . TYR A 1 368 ? 1.136 -3.606 0.674 1.00 93.25 368 TYR A CA 1
ATOM 3072 C C . TYR A 1 368 ? 2.136 -2.501 0.988 1.00 93.25 368 TYR A C 1
ATOM 3074 O O . TYR A 1 368 ? 3.144 -2.756 1.653 1.00 93.25 368 TYR A O 1
ATOM 3082 N N . GLU A 1 369 ? 1.888 -1.304 0.465 1.00 90.62 369 GLU A N 1
ATOM 3083 C CA . GLU A 1 369 ? 2.799 -0.181 0.640 1.00 90.62 369 GLU A CA 1
ATOM 3084 C C . GLU A 1 369 ? 2.916 0.193 2.117 1.00 90.62 369 GLU A C 1
ATOM 3086 O O . GLU A 1 369 ? 1.928 0.352 2.828 1.00 90.62 369 GLU A O 1
ATOM 3091 N N . THR A 1 370 ? 4.156 0.323 2.577 1.00 90.06 370 THR A N 1
ATOM 3092 C CA . THR A 1 370 ? 4.483 0.758 3.934 1.00 90.06 370 THR A CA 1
ATOM 3093 C C . THR A 1 370 ? 5.651 1.724 3.874 1.00 90.06 370 THR A C 1
ATOM 3095 O O . THR A 1 370 ? 6.578 1.528 3.085 1.00 90.06 370 THR A O 1
ATOM 3098 N N . SER A 1 371 ? 5.624 2.739 4.729 1.00 90.50 371 SER A N 1
ATOM 3099 C CA . SER A 1 371 ? 6.702 3.710 4.896 1.00 90.50 371 SER A CA 1
ATOM 3100 C C . SER A 1 371 ? 7.274 3.677 6.313 1.00 90.50 371 SER A C 1
ATOM 3102 O O . SER A 1 371 ? 6.747 3.025 7.227 1.00 90.50 371 SER A O 1
ATOM 3104 N N . TYR A 1 372 ? 8.356 4.416 6.519 1.00 87.06 372 TYR A N 1
ATOM 3105 C CA . TYR A 1 372 ? 8.894 4.673 7.844 1.00 87.06 372 TYR A CA 1
ATOM 3106 C C . TYR A 1 372 ? 7.854 5.379 8.727 1.00 87.06 372 TYR A C 1
ATOM 3108 O O . TYR A 1 372 ? 7.574 4.921 9.837 1.00 87.06 372 TYR A O 1
ATOM 3116 N N . SER A 1 373 ? 7.193 6.420 8.209 1.00 90.25 373 SER A N 1
ATOM 3117 C CA . SER A 1 373 ? 6.134 7.138 8.932 1.00 90.25 373 SER A CA 1
ATOM 3118 C C . SER A 1 373 ? 4.957 6.226 9.291 1.00 90.25 373 SER A C 1
ATOM 3120 O O . SER A 1 373 ? 4.487 6.267 10.427 1.00 90.25 373 SER A O 1
ATOM 3122 N N . PHE A 1 374 ? 4.532 5.342 8.378 1.00 93.62 374 PHE A N 1
ATOM 3123 C CA . PHE A 1 374 ? 3.515 4.321 8.650 1.00 93.62 374 PHE A CA 1
ATOM 3124 C C . PHE A 1 374 ? 3.908 3.432 9.837 1.00 93.62 374 PHE A C 1
ATOM 3126 O O . PHE A 1 374 ? 3.089 3.167 10.722 1.00 93.62 374 PHE A O 1
ATOM 3133 N N . SER A 1 375 ? 5.168 2.993 9.870 1.00 91.75 375 SER A N 1
ATOM 3134 C CA . SER A 1 375 ? 5.695 2.092 10.898 1.00 91.75 375 SER A CA 1
ATOM 3135 C C . SER A 1 375 ? 5.763 2.768 12.268 1.00 91.75 375 SER A C 1
ATOM 3137 O O . SER A 1 375 ? 5.345 2.184 13.271 1.00 91.75 375 SER A O 1
ATOM 3139 N N . ILE A 1 376 ? 6.234 4.017 12.317 1.00 90.44 376 ILE A N 1
ATOM 3140 C CA . ILE A 1 376 ? 6.299 4.821 13.543 1.00 90.44 376 ILE A CA 1
ATOM 3141 C C . ILE A 1 376 ? 4.895 5.115 14.077 1.00 90.44 376 ILE A C 1
ATOM 3143 O O . ILE A 1 376 ? 4.632 4.910 15.262 1.00 90.44 376 ILE A O 1
ATOM 3147 N N . LYS A 1 377 ? 3.976 5.520 13.197 1.00 92.38 377 LYS A N 1
ATOM 3148 C CA . LYS A 1 377 ? 2.572 5.785 13.525 1.00 92.38 377 LYS A CA 1
ATOM 3149 C C . LYS A 1 377 ? 1.876 4.558 14.118 1.00 92.38 377 LYS A C 1
ATOM 3151 O O . LYS A 1 377 ? 1.303 4.642 15.200 1.00 92.38 377 LYS A O 1
ATOM 3156 N N . ASN A 1 378 ? 1.977 3.406 13.452 1.00 94.31 378 ASN A N 1
ATOM 3157 C CA . ASN A 1 378 ? 1.400 2.154 13.946 1.00 94.31 378 ASN A CA 1
ATOM 3158 C C . ASN A 1 378 ? 2.028 1.721 15.277 1.00 94.31 378 ASN A C 1
ATOM 3160 O O . ASN A 1 378 ? 1.325 1.219 16.148 1.00 94.31 378 ASN A O 1
ATOM 3164 N N . SER A 1 379 ? 3.334 1.937 15.457 1.00 92.81 379 SER A N 1
ATOM 3165 C CA . SER A 1 379 ? 4.018 1.626 16.717 1.00 92.81 379 SER A CA 1
ATOM 3166 C C . SER A 1 379 ? 3.528 2.507 17.867 1.00 92.81 379 SER A C 1
ATOM 3168 O O . SER A 1 379 ? 3.283 1.990 18.954 1.00 92.81 379 SER A O 1
ATOM 3170 N N . LEU A 1 380 ? 3.339 3.813 17.637 1.00 93.38 380 LEU A N 1
ATOM 3171 C CA . LEU A 1 380 ? 2.778 4.720 18.639 1.00 93.38 380 LEU A CA 1
ATOM 3172 C C . LEU A 1 380 ? 1.355 4.300 19.023 1.00 93.38 380 LEU A C 1
ATOM 3174 O O . LEU A 1 380 ? 1.081 4.142 20.206 1.00 93.38 380 LEU A O 1
ATOM 3178 N N . LEU A 1 381 ? 0.483 4.046 18.041 1.00 93.75 381 LEU A N 1
ATOM 3179 C CA . LEU A 1 381 ? -0.898 3.623 18.299 1.00 93.75 381 LEU A CA 1
ATOM 3180 C C . LEU A 1 381 ? -0.970 2.291 19.047 1.00 93.75 381 LEU A C 1
ATOM 3182 O O . LEU A 1 381 ? -1.741 2.163 19.994 1.00 93.75 381 LEU A O 1
ATOM 3186 N N . LEU A 1 382 ? -0.138 1.319 18.672 1.00 94.44 382 LEU A N 1
ATOM 3187 C CA . LEU A 1 382 ? -0.067 0.032 19.356 1.00 94.44 382 LEU A CA 1
ATOM 3188 C C . LEU A 1 382 ? 0.384 0.190 20.817 1.00 94.44 382 LEU A C 1
ATOM 3190 O O . LEU A 1 382 ? -0.194 -0.435 21.704 1.00 94.44 382 LEU A O 1
ATOM 3194 N N . LEU A 1 383 ? 1.382 1.042 21.077 1.00 93.94 383 LEU A N 1
ATOM 3195 C CA . LEU A 1 383 ? 1.850 1.344 22.433 1.00 93.94 383 LEU A CA 1
ATOM 3196 C C . LEU A 1 383 ? 0.793 2.094 23.251 1.00 93.94 383 LEU A C 1
ATOM 3198 O O . LEU A 1 383 ? 0.606 1.781 24.426 1.00 93.94 383 LEU A O 1
ATOM 3202 N N . SER A 1 384 ? 0.079 3.047 22.648 1.00 94.25 384 SER A N 1
ATOM 3203 C CA . SER A 1 384 ? -1.016 3.770 23.306 1.00 94.25 384 SER A CA 1
ATOM 3204 C C . SER A 1 384 ? -2.160 2.827 23.661 1.00 94.25 384 SER A C 1
ATOM 3206 O O . SER A 1 384 ? -2.643 2.830 24.792 1.00 94.25 384 SER A O 1
ATOM 3208 N N . PHE A 1 385 ? -2.534 1.950 22.730 1.00 94.75 385 PHE A N 1
ATOM 3209 C CA . PHE A 1 385 ? -3.549 0.929 22.953 1.00 94.75 385 PHE A CA 1
ATOM 3210 C C . PHE A 1 385 ? -3.119 -0.062 24.041 1.00 94.75 385 PHE A C 1
ATOM 3212 O O . PHE A 1 385 ? -3.902 -0.381 24.929 1.00 94.75 385 PHE A O 1
ATOM 3219 N N . GLN A 1 386 ? -1.851 -0.485 24.044 1.00 94.38 386 GLN A N 1
ATOM 3220 C CA . GLN A 1 386 ? -1.280 -1.308 25.110 1.00 94.38 386 GLN A CA 1
ATOM 3221 C C . GLN A 1 386 ? -1.316 -0.604 26.474 1.00 94.38 386 GLN A C 1
ATOM 3223 O O . GLN A 1 386 ? -1.585 -1.246 27.488 1.00 94.38 386 GLN A O 1
ATOM 3228 N N . ALA A 1 387 ? -1.013 0.692 26.536 1.00 94.06 387 ALA A N 1
ATOM 3229 C CA . ALA A 1 387 ? -1.068 1.457 27.779 1.00 94.06 387 ALA A CA 1
ATOM 3230 C C . ALA A 1 387 ? -2.506 1.548 28.314 1.00 94.06 387 ALA A C 1
ATOM 3232 O O . ALA A 1 387 ? -2.729 1.296 29.498 1.00 94.06 387 ALA A O 1
ATOM 3233 N N . PHE A 1 388 ? -3.475 1.820 27.436 1.00 94.88 388 PHE A N 1
ATOM 3234 C CA . PHE A 1 388 ? -4.897 1.836 27.779 1.00 94.88 388 PHE A CA 1
ATOM 3235 C C . PHE A 1 388 ? -5.401 0.462 28.244 1.00 94.88 388 PHE A C 1
ATOM 3237 O O . PHE A 1 388 ? -6.046 0.347 29.282 1.00 94.88 388 PHE A O 1
ATOM 3244 N N . GLU A 1 389 ? -5.048 -0.602 27.529 1.00 94.88 389 GLU A N 1
ATOM 3245 C CA . GLU A 1 389 ? -5.418 -1.976 27.870 1.00 94.88 389 GLU A CA 1
ATOM 3246 C C . GLU A 1 389 ? -4.868 -2.396 29.245 1.00 94.88 389 GLU A C 1
ATOM 3248 O O . GLU A 1 389 ? -5.596 -2.936 30.084 1.00 94.88 389 GLU A O 1
ATOM 3253 N N . ASN A 1 390 ? -3.606 -2.054 29.521 1.00 93.81 390 ASN A N 1
ATOM 3254 C CA . ASN A 1 390 ? -2.987 -2.291 30.822 1.00 93.81 390 ASN A CA 1
ATOM 3255 C C . ASN A 1 390 ? -3.674 -1.503 31.940 1.00 93.81 390 ASN A C 1
ATOM 3257 O O . ASN A 1 390 ? -3.800 -2.017 33.053 1.00 93.81 390 ASN A O 1
ATOM 3261 N N . PHE A 1 391 ? -4.088 -0.265 31.662 1.00 94.56 391 PHE A N 1
ATOM 3262 C CA . PHE A 1 391 ? -4.846 0.557 32.599 1.00 94.56 391 PHE A CA 1
ATOM 3263 C C . PHE A 1 391 ? -6.189 -0.101 32.944 1.00 94.56 391 PHE A C 1
ATOM 3265 O O . PHE A 1 391 ? -6.463 -0.310 34.126 1.00 94.56 391 PHE A O 1
ATOM 3272 N N . LEU A 1 392 ? -6.975 -0.520 31.943 1.00 95.12 392 LEU A N 1
ATOM 3273 C CA . LEU A 1 392 ? -8.264 -1.189 32.169 1.00 95.12 392 LEU A CA 1
ATOM 3274 C C . LEU A 1 392 ? -8.115 -2.428 33.060 1.00 95.12 392 LEU A C 1
ATOM 3276 O O . LEU A 1 392 ? -8.868 -2.607 34.019 1.00 95.12 392 LEU A O 1
ATOM 3280 N N . LYS A 1 393 ? -7.103 -3.257 32.780 1.00 93.00 393 LYS A N 1
ATOM 3281 C CA . LYS A 1 393 ? -6.842 -4.479 33.548 1.00 93.00 393 LYS A CA 1
ATOM 3282 C C . LYS A 1 393 ? -6.453 -4.195 34.995 1.00 93.00 393 LYS A C 1
ATOM 3284 O O . LYS A 1 393 ? -6.910 -4.901 35.891 1.00 93.00 393 LYS A O 1
ATOM 3289 N N . LYS A 1 394 ? -5.575 -3.216 35.227 1.00 93.06 394 LYS A N 1
ATOM 3290 C CA . LYS A 1 394 ? -4.992 -2.960 36.553 1.00 93.06 394 LYS A CA 1
ATOM 3291 C C . LYS A 1 394 ? -5.892 -2.120 37.447 1.00 93.06 394 LYS A C 1
ATOM 3293 O O . LYS A 1 394 ? -6.053 -2.463 38.613 1.00 93.06 394 LYS A O 1
ATOM 3298 N N . GLU A 1 395 ? -6.459 -1.050 36.903 1.00 93.75 395 GLU A N 1
ATOM 3299 C CA . GLU A 1 395 ? -7.186 -0.049 37.687 1.00 93.75 395 GLU A CA 1
ATOM 3300 C C . GLU A 1 395 ? -8.694 -0.328 37.723 1.00 93.75 395 GLU A C 1
ATOM 3302 O O . GLU A 1 395 ? -9.341 -0.067 38.734 1.00 93.75 395 GLU A O 1
ATOM 3307 N N . LEU A 1 396 ? -9.259 -0.902 36.650 1.00 93.44 396 LEU A N 1
ATOM 3308 C CA . LEU A 1 396 ? -10.707 -1.128 36.516 1.00 93.44 396 LEU A CA 1
ATOM 3309 C C . LEU A 1 396 ? -11.113 -2.611 36.522 1.00 93.44 396 LEU A C 1
ATOM 3311 O O . LEU A 1 396 ? -12.304 -2.915 36.454 1.00 93.44 396 LEU A O 1
ATOM 3315 N N . ASN A 1 397 ? -10.149 -3.539 36.588 1.00 92.75 397 ASN A N 1
ATOM 3316 C CA . ASN A 1 397 ? -10.376 -4.988 36.512 1.00 92.75 397 ASN A CA 1
ATOM 3317 C C . ASN A 1 397 ? -11.318 -5.384 35.351 1.00 92.75 397 ASN A C 1
ATOM 3319 O O . ASN A 1 397 ? -12.205 -6.223 35.504 1.00 92.75 397 ASN A O 1
ATOM 3323 N N . THR A 1 398 ? -11.142 -4.724 34.206 1.00 94.12 398 THR A N 1
ATOM 3324 C CA . THR A 1 398 ? -11.951 -4.871 32.988 1.00 94.12 398 THR A CA 1
ATOM 3325 C C . THR A 1 398 ? -11.022 -5.090 31.797 1.00 94.12 398 THR A C 1
ATOM 3327 O O . THR A 1 398 ? -9.839 -4.742 31.849 1.00 94.12 398 THR A O 1
ATOM 3330 N N . ARG A 1 399 ? -11.531 -5.674 30.712 1.00 95.06 399 ARG A N 1
ATOM 3331 C CA . ARG A 1 399 ? -10.791 -5.849 29.462 1.00 95.06 399 ARG A CA 1
ATOM 3332 C C . ARG A 1 399 ? -11.478 -5.158 28.290 1.00 95.06 399 ARG A C 1
ATOM 3334 O O . ARG A 1 399 ? -12.664 -4.846 28.330 1.00 95.06 399 ARG A O 1
ATOM 3341 N N . ILE A 1 400 ? -10.734 -4.978 27.203 1.00 96.50 400 ILE A N 1
ATOM 3342 C CA . ILE A 1 400 ? -11.280 -4.430 25.954 1.00 96.50 400 ILE A CA 1
ATOM 3343 C C . ILE A 1 400 ? -12.351 -5.361 25.374 1.00 96.50 400 ILE A C 1
ATOM 3345 O O . ILE A 1 400 ? -13.357 -4.886 24.857 1.00 96.50 400 ILE A O 1
ATOM 3349 N N . GLU A 1 401 ? -12.192 -6.675 25.516 1.00 97.12 401 GLU A N 1
ATOM 3350 C CA . GLU A 1 401 ? -13.203 -7.658 25.119 1.00 97.12 401 GLU A CA 1
ATOM 3351 C C . GLU A 1 401 ? -14.537 -7.448 25.832 1.00 97.12 401 GLU A C 1
ATOM 3353 O O . GLU A 1 401 ? -15.586 -7.570 25.205 1.00 97.12 401 GLU A O 1
ATOM 3358 N N . ASP A 1 402 ? -14.509 -7.078 27.115 1.00 96.56 402 ASP A N 1
ATOM 3359 C CA . ASP A 1 402 ? -15.726 -6.812 27.882 1.00 96.56 402 ASP A CA 1
ATOM 3360 C C . ASP A 1 402 ? -16.443 -5.562 27.351 1.00 96.56 402 ASP A C 1
ATOM 3362 O O . ASP A 1 402 ? -17.670 -5.545 27.259 1.00 96.56 402 ASP A O 1
ATOM 3366 N N . LEU A 1 403 ? -15.683 -4.541 26.932 1.00 97.12 403 LEU A N 1
ATOM 3367 C CA . LEU A 1 403 ? -16.223 -3.337 26.292 1.00 97.12 403 LEU A CA 1
ATOM 3368 C C . LEU A 1 403 ? -16.828 -3.644 24.914 1.00 97.12 403 LEU A C 1
ATOM 3370 O O . LEU A 1 403 ? -17.921 -3.172 24.603 1.00 97.12 403 LEU A O 1
ATOM 3374 N N . ILE A 1 404 ? -16.158 -4.471 24.104 1.00 97.56 404 ILE A N 1
ATOM 3375 C CA . ILE A 1 404 ? -16.689 -4.935 22.813 1.00 97.56 404 ILE A CA 1
ATOM 3376 C C . ILE A 1 404 ? -17.983 -5.722 23.043 1.00 97.56 404 ILE A C 1
ATOM 3378 O O . ILE A 1 404 ? -18.994 -5.463 22.394 1.00 97.56 404 ILE A O 1
ATOM 3382 N N . ASN A 1 405 ? -17.988 -6.652 23.998 1.00 97.06 405 ASN A N 1
ATOM 3383 C CA . ASN A 1 405 ? -19.179 -7.424 24.327 1.00 97.06 405 ASN A CA 1
ATOM 3384 C C . ASN A 1 405 ? -20.328 -6.524 24.808 1.00 97.06 405 ASN A C 1
ATOM 3386 O O . ASN A 1 405 ? -21.467 -6.705 24.383 1.00 97.06 405 ASN A O 1
ATOM 3390 N N . TYR A 1 406 ? -20.045 -5.524 25.647 1.00 97.06 406 TYR A N 1
ATOM 3391 C CA . TYR A 1 406 ? -21.032 -4.533 26.081 1.00 97.06 406 TYR A CA 1
ATOM 3392 C C . TYR A 1 406 ? -21.661 -3.783 24.894 1.00 97.06 406 TYR A C 1
ATOM 3394 O O . TYR A 1 406 ? -22.883 -3.604 24.869 1.00 97.06 406 TYR A O 1
ATOM 3402 N N . PHE A 1 407 ? -20.862 -3.412 23.882 1.00 97.56 407 PHE A N 1
ATOM 3403 C CA . PHE A 1 407 ? -21.373 -2.758 22.675 1.00 97.56 407 PHE A CA 1
ATOM 3404 C C . PHE A 1 407 ? -22.424 -3.615 21.950 1.00 97.56 407 PHE A C 1
ATOM 3406 O O . PHE A 1 407 ? -23.522 -3.138 21.648 1.00 97.56 407 PHE A O 1
ATOM 3413 N N . PHE A 1 408 ? -22.106 -4.889 21.705 1.00 97.12 408 PHE A N 1
ATOM 3414 C CA . PHE A 1 408 ? -22.980 -5.807 20.969 1.00 97.12 408 PHE A CA 1
ATOM 3415 C C . PHE A 1 408 ? -24.160 -6.333 21.802 1.00 97.12 408 PHE A C 1
ATOM 3417 O O . PHE A 1 408 ? -25.195 -6.664 21.242 1.00 97.12 408 PHE A O 1
ATOM 3424 N N . THR A 1 409 ? -24.047 -6.422 23.128 1.00 95.12 409 THR A N 1
ATOM 3425 C CA . THR A 1 409 ? -25.099 -7.044 23.958 1.00 95.12 409 THR A CA 1
ATOM 3426 C C . THR A 1 409 ? -26.054 -6.058 24.612 1.00 95.12 409 THR A C 1
ATOM 3428 O O . THR A 1 409 ? -27.174 -6.444 24.920 1.00 95.12 409 THR A O 1
ATOM 3431 N N . LYS A 1 410 ? -25.625 -4.816 24.864 1.00 95.88 410 LYS A N 1
ATOM 3432 C CA . LYS A 1 410 ? -26.430 -3.837 25.606 1.00 95.88 410 LYS A CA 1
ATOM 3433 C C . LYS A 1 410 ? -26.525 -2.495 24.894 1.00 95.88 410 LYS A C 1
ATOM 3435 O O . LYS A 1 410 ? -27.627 -2.030 24.631 1.00 95.88 410 LYS A O 1
ATOM 3440 N N . TYR A 1 411 ? -25.391 -1.895 24.532 1.00 95.62 411 TYR A N 1
ATOM 3441 C CA . TYR A 1 411 ? -25.383 -0.558 23.930 1.00 95.62 411 TYR A CA 1
ATOM 3442 C C . TYR A 1 411 ? -26.180 -0.502 22.619 1.00 95.62 411 TYR A C 1
ATOM 3444 O O . TYR A 1 411 ? -26.980 0.410 22.425 1.00 95.62 411 TYR A O 1
ATOM 3452 N N . SER A 1 412 ? -25.987 -1.486 21.733 1.00 95.06 412 SER A N 1
ATOM 3453 C CA . SER A 1 412 ? -26.663 -1.518 20.430 1.00 95.06 412 SER A CA 1
ATOM 3454 C C . SER A 1 412 ? -28.175 -1.725 20.535 1.00 95.06 412 SER A C 1
ATOM 3456 O O . SER A 1 412 ? -28.926 -1.136 19.760 1.00 95.06 412 SER A O 1
ATOM 3458 N N . GLU A 1 413 ? -28.633 -2.530 21.494 1.00 94.62 413 GLU A N 1
ATOM 3459 C CA . GLU A 1 413 ? -30.063 -2.739 21.734 1.00 94.62 413 GLU A CA 1
ATOM 3460 C C . GLU A 1 413 ? -30.697 -1.462 22.303 1.00 94.62 413 GLU A C 1
ATOM 3462 O O . GLU A 1 413 ? -31.716 -0.991 21.799 1.00 94.62 413 GLU A O 1
ATOM 3467 N N . GLU A 1 414 ? -30.063 -0.864 23.318 1.00 94.94 414 GLU A N 1
ATOM 3468 C CA . GLU A 1 414 ? -30.575 0.321 24.012 1.00 94.94 414 GLU A CA 1
ATOM 3469 C C . GLU A 1 414 ? -30.618 1.568 23.116 1.00 94.94 414 GLU A C 1
ATOM 3471 O O . GLU A 1 414 ? -31.546 2.372 23.244 1.00 94.94 414 GLU A O 1
ATOM 3476 N N . ASN A 1 415 ? -29.644 1.730 22.212 1.00 93.25 415 ASN A N 1
ATOM 3477 C CA . ASN A 1 415 ? -29.520 2.929 21.380 1.00 93.25 415 ASN A CA 1
ATOM 3478 C C . ASN A 1 415 ? -30.084 2.760 19.966 1.00 93.25 415 ASN A C 1
ATOM 3480 O O . ASN A 1 415 ? -30.685 3.709 19.476 1.00 93.25 415 ASN A O 1
ATOM 3484 N N . PHE A 1 416 ? -29.945 1.579 19.352 1.00 93.62 416 PHE A N 1
ATOM 3485 C CA . PHE A 1 416 ? -30.289 1.350 17.938 1.00 93.62 416 PHE A CA 1
ATOM 3486 C C . PHE A 1 416 ? -31.354 0.266 17.724 1.00 93.62 416 PHE A C 1
ATOM 3488 O O . PHE A 1 416 ? -31.706 -0.033 16.586 1.00 93.62 416 PHE A O 1
ATOM 3495 N N . GLN A 1 417 ? -31.854 -0.365 18.797 1.00 94.38 417 GLN A N 1
ATOM 3496 C CA . GLN A 1 417 ? -32.796 -1.493 18.728 1.00 94.38 417 GLN A CA 1
ATOM 3497 C C . GLN A 1 417 ? -32.267 -2.685 17.909 1.00 94.38 417 GLN A C 1
ATOM 3499 O O . GLN A 1 417 ? -33.040 -3.470 17.358 1.00 94.38 417 GLN A O 1
ATOM 3504 N N . VAL A 1 418 ? -30.941 -2.840 17.845 1.00 95.25 418 VAL A N 1
ATOM 3505 C CA . VAL A 1 418 ? -30.285 -3.938 17.130 1.00 95.25 418 VAL A CA 1
ATOM 3506 C C . VAL A 1 418 ? -29.942 -5.057 18.105 1.00 95.25 418 VAL A C 1
ATOM 3508 O O . VAL A 1 418 ? -29.171 -4.863 19.044 1.00 95.25 418 VAL A O 1
ATOM 3511 N N . ASN A 1 419 ? -30.481 -6.247 17.837 1.00 95.38 419 ASN A N 1
ATOM 3512 C CA . ASN A 1 419 ? -30.206 -7.457 18.606 1.00 95.38 419 ASN A CA 1
ATOM 3513 C C . ASN A 1 419 ? -29.150 -8.307 17.901 1.00 95.38 419 ASN A C 1
ATOM 3515 O O . ASN A 1 419 ? -29.424 -8.925 16.873 1.00 95.38 419 ASN A O 1
ATOM 3519 N N . TRP A 1 420 ? -27.951 -8.352 18.472 1.00 97.12 420 TRP A N 1
ATOM 3520 C CA . TRP A 1 420 ? -26.857 -9.181 17.979 1.00 97.12 420 TRP A CA 1
ATOM 3521 C C . TRP A 1 420 ? -26.885 -10.580 18.612 1.00 97.12 420 TRP A C 1
ATOM 3523 O O . TRP A 1 420 ? -27.307 -10.770 19.754 1.00 97.12 420 TRP A O 1
ATOM 3533 N N . LEU A 1 421 ? -26.381 -11.576 17.889 1.00 96.12 421 LEU A N 1
ATOM 3534 C CA . LEU A 1 421 ? -26.016 -12.872 18.451 1.00 96.12 421 LEU A CA 1
ATOM 3535 C C . LEU A 1 421 ? -24.809 -12.714 19.385 1.00 96.12 421 LEU A C 1
ATOM 3537 O O . LEU A 1 421 ? -23.910 -11.901 19.154 1.00 96.12 421 LEU A O 1
ATOM 3541 N N . SER A 1 422 ? -24.774 -13.541 20.429 1.00 93.50 422 SER A N 1
ATOM 3542 C CA . SER A 1 422 ? -23.726 -13.510 21.449 1.00 93.50 422 SER A CA 1
ATOM 3543 C C . SER A 1 422 ? -22.331 -13.733 20.862 1.00 93.50 422 SER A C 1
ATOM 3545 O O . SER A 1 422 ? -22.117 -14.648 20.061 1.00 93.50 422 SER A O 1
ATOM 3547 N N . LEU A 1 423 ? -21.372 -12.929 21.320 1.00 95.19 423 LEU A N 1
ATOM 3548 C CA . LEU A 1 423 ? -19.954 -13.093 21.021 1.00 95.19 423 LEU A CA 1
ATOM 3549 C C . LEU A 1 423 ? -19.264 -13.788 22.198 1.00 95.19 423 LEU A C 1
ATOM 3551 O O . LEU A 1 423 ? -19.297 -13.296 23.324 1.00 95.19 423 LEU A O 1
ATOM 3555 N N . ASP A 1 424 ? -18.627 -14.926 21.935 1.00 92.31 424 ASP A N 1
ATOM 3556 C CA . ASP A 1 424 ? -17.950 -15.712 22.966 1.00 92.31 424 ASP A CA 1
ATOM 3557 C C . ASP A 1 424 ? -16.455 -15.377 23.013 1.00 92.31 424 ASP A C 1
ATOM 3559 O O . ASP A 1 424 ? -15.690 -15.774 22.128 1.00 92.31 424 ASP A O 1
ATOM 3563 N N . PHE A 1 425 ? -16.035 -14.688 24.075 1.00 94.75 425 PHE A N 1
ATOM 3564 C CA . PHE A 1 425 ? -14.632 -14.370 24.338 1.00 94.75 425 PHE A CA 1
ATOM 3565 C C . PHE A 1 425 ? -13.974 -15.387 25.276 1.00 94.75 425 PHE A C 1
ATOM 3567 O O . PHE A 1 425 ? -14.576 -15.895 26.225 1.00 94.75 425 PHE A O 1
ATOM 3574 N N . THR A 1 426 ? -12.693 -15.665 25.045 1.00 92.81 426 THR A N 1
ATOM 3575 C CA . THR A 1 426 ? -11.875 -16.493 25.944 1.00 92.81 426 THR A CA 1
ATOM 3576 C C . THR A 1 426 ? -11.609 -15.825 27.291 1.00 92.81 426 THR A C 1
ATOM 3578 O O . THR A 1 426 ? -11.429 -14.607 27.394 1.00 92.81 426 THR A O 1
ATOM 3581 N N . LYS A 1 427 ? -11.479 -16.651 28.332 1.00 89.75 427 LYS A N 1
ATOM 3582 C CA . LYS A 1 427 ? -11.116 -16.198 29.678 1.00 89.75 427 LYS A CA 1
ATOM 3583 C C . LYS A 1 427 ? -9.694 -15.633 29.729 1.00 89.75 427 LYS A C 1
ATOM 3585 O O . LYS A 1 427 ? -8.847 -15.963 28.905 1.00 89.75 427 LYS A O 1
ATOM 3590 N N . GLN A 1 428 ? -9.442 -14.780 30.719 1.00 86.00 428 GLN A N 1
ATOM 3591 C CA . GLN A 1 428 ? -8.176 -14.057 30.871 1.00 86.00 428 GLN A CA 1
ATOM 3592 C C . GLN A 1 428 ? -6.988 -14.969 31.215 1.00 86.00 428 GLN A C 1
ATOM 3594 O O . GLN A 1 428 ? -5.850 -14.624 30.907 1.00 86.00 428 GLN A O 1
ATOM 3599 N N . ASP A 1 429 ? -7.244 -16.102 31.868 1.00 87.81 429 ASP A N 1
ATOM 3600 C CA . ASP A 1 429 ? -6.242 -17.079 32.301 1.00 87.81 429 ASP A CA 1
ATOM 3601 C C . ASP A 1 429 ? -5.800 -18.047 31.191 1.00 87.81 429 ASP A C 1
ATOM 3603 O O . ASP A 1 429 ? -4.841 -18.798 31.376 1.00 87.81 429 ASP A O 1
ATOM 3607 N N . GLU A 1 430 ? -6.456 -18.010 30.028 1.00 91.69 430 GLU A N 1
ATOM 3608 C CA . GLU A 1 430 ? -6.043 -18.768 28.849 1.00 91.69 430 GLU A CA 1
ATOM 3609 C C . GLU A 1 430 ? -4.751 -18.210 28.237 1.00 91.69 430 GLU A C 1
ATOM 3611 O O . GLU A 1 430 ? -4.404 -17.038 28.391 1.00 91.69 430 GLU A O 1
ATOM 3616 N N . LYS A 1 431 ? -4.034 -19.042 27.479 1.00 90.38 431 LYS A N 1
ATOM 3617 C CA . LYS A 1 431 ? -2.812 -18.606 26.783 1.00 90.38 431 LYS A CA 1
ATOM 3618 C C . LYS A 1 431 ? -3.110 -17.535 25.735 1.00 90.38 431 LYS A C 1
ATOM 3620 O O . LYS A 1 431 ? -4.138 -17.602 25.062 1.00 90.38 431 LYS A O 1
ATOM 3625 N N . ILE A 1 432 ? -2.185 -16.589 25.549 1.00 89.94 432 ILE A N 1
ATOM 3626 C CA . ILE A 1 432 ? -2.351 -15.457 24.620 1.00 89.94 432 ILE A CA 1
ATOM 3627 C C . ILE A 1 432 ? -2.645 -15.957 23.204 1.00 89.94 432 ILE A C 1
ATOM 3629 O O . ILE A 1 432 ? -3.514 -15.404 22.531 1.00 89.94 432 ILE A O 1
ATOM 3633 N N . ASN A 1 433 ? -1.993 -17.030 22.755 1.00 89.44 433 ASN A N 1
ATOM 3634 C CA . ASN A 1 433 ? -2.270 -17.601 21.440 1.00 89.44 433 ASN A CA 1
ATOM 3635 C C . ASN A 1 433 ? -3.699 -18.163 21.276 1.00 89.44 433 ASN A C 1
ATOM 3637 O O . ASN A 1 433 ? -4.290 -18.023 20.203 1.00 89.44 433 ASN A O 1
ATOM 3641 N N . ILE A 1 434 ? -4.287 -18.740 22.329 1.00 90.56 434 ILE A N 1
ATOM 3642 C CA . ILE A 1 434 ? -5.683 -19.205 22.348 1.00 90.56 434 ILE A CA 1
ATOM 3643 C C . ILE A 1 434 ? -6.627 -18.004 22.312 1.00 90.56 434 ILE A C 1
ATOM 3645 O O . ILE A 1 434 ? -7.582 -18.010 21.533 1.00 90.56 434 ILE A O 1
ATOM 3649 N N . GLN A 1 435 ? -6.332 -16.968 23.104 1.00 93.00 435 GLN A N 1
ATOM 3650 C CA . GLN A 1 435 ? -7.119 -15.736 23.110 1.00 93.00 435 GLN A CA 1
ATOM 3651 C C . GLN A 1 435 ? -7.111 -15.079 21.726 1.00 93.00 435 GLN A C 1
ATOM 3653 O O . GLN A 1 435 ? -8.162 -14.835 21.146 1.00 93.00 435 GLN A O 1
ATOM 3658 N N . THR A 1 436 ? -5.929 -14.917 21.130 1.00 93.44 436 THR A N 1
ATOM 3659 C CA . THR A 1 436 ? -5.747 -14.347 19.784 1.00 93.44 436 THR A CA 1
ATOM 3660 C C . THR A 1 436 ? -6.526 -15.130 18.725 1.00 93.44 436 THR A C 1
ATOM 3662 O O . THR A 1 436 ? -7.254 -14.548 17.925 1.00 93.44 436 THR A O 1
ATOM 3665 N N . LYS A 1 437 ? -6.457 -16.468 18.758 1.00 92.38 437 LYS A N 1
ATOM 3666 C CA . LYS A 1 437 ? -7.228 -17.318 17.842 1.00 92.38 437 LYS A CA 1
ATOM 3667 C C . LYS A 1 437 ? -8.739 -17.113 17.985 1.00 92.38 437 LYS A C 1
ATOM 3669 O O . LYS A 1 437 ? -9.440 -17.078 16.977 1.00 92.38 437 LYS A O 1
ATOM 3674 N N . ASN A 1 438 ? -9.241 -16.990 19.213 1.00 94.81 438 ASN A N 1
ATOM 3675 C CA . ASN A 1 438 ? -10.655 -16.719 19.465 1.00 94.81 438 ASN A CA 1
ATOM 3676 C C . ASN A 1 438 ? -11.086 -15.351 18.914 1.00 94.81 438 ASN A C 1
ATOM 3678 O O . ASN A 1 438 ? -12.151 -15.278 18.306 1.00 94.81 438 ASN A O 1
ATOM 3682 N N . LEU A 1 439 ? -10.246 -14.314 19.014 1.00 96.06 439 LEU A N 1
ATOM 3683 C CA . LEU A 1 439 ? -10.544 -12.995 18.441 1.00 96.06 439 LEU A CA 1
ATOM 3684 C C . LEU A 1 439 ? -10.761 -13.048 16.920 1.00 96.06 439 LEU A C 1
ATOM 3686 O O . LEU A 1 439 ? -11.650 -12.369 16.417 1.00 96.06 439 LEU A O 1
ATOM 3690 N N . PHE A 1 440 ? -10.033 -13.895 16.182 1.00 94.44 440 PHE A N 1
ATOM 3691 C CA . PHE A 1 440 ? -10.282 -14.082 14.743 1.00 94.44 440 PHE A CA 1
ATOM 3692 C C . PHE A 1 440 ? -11.612 -14.782 14.440 1.00 94.44 440 PHE A C 1
ATOM 3694 O O . PHE A 1 440 ? -12.235 -14.497 13.420 1.00 94.44 440 PHE A O 1
ATOM 3701 N N . THR A 1 441 ? -12.070 -15.681 15.314 1.00 94.19 441 THR A N 1
ATOM 3702 C CA . THR A 1 441 ? -13.417 -16.262 15.204 1.00 94.19 441 THR A CA 1
ATOM 3703 C C . THR A 1 441 ? -14.490 -15.207 15.484 1.00 94.19 441 THR A C 1
ATOM 3705 O O . THR A 1 441 ? -15.487 -15.136 14.767 1.00 94.19 441 THR A O 1
ATOM 3708 N N . VAL A 1 442 ? -14.275 -14.359 16.495 1.00 97.06 442 VAL A N 1
ATOM 3709 C CA . VAL A 1 442 ? -15.175 -13.243 16.827 1.00 97.06 442 VAL A CA 1
ATOM 3710 C C . VAL A 1 442 ? -15.249 -12.233 15.677 1.00 97.06 442 VAL A C 1
ATOM 3712 O O . VAL A 1 442 ? -16.340 -11.794 15.325 1.00 97.06 442 VAL A O 1
ATOM 3715 N N . GLU A 1 443 ? -14.120 -11.915 15.041 1.00 97.06 443 GLU A N 1
ATOM 3716 C CA . GLU A 1 443 ? -14.049 -11.061 13.846 1.00 97.06 443 GLU A CA 1
ATOM 3717 C C . GLU A 1 443 ? -14.962 -11.572 12.722 1.00 97.06 443 GLU A C 1
ATOM 3719 O O . GLU A 1 443 ? -15.771 -10.825 12.168 1.00 97.06 443 GLU A O 1
ATOM 3724 N N . GLU A 1 444 ? -14.876 -12.869 12.425 1.00 95.44 444 GLU A N 1
ATOM 3725 C CA . GLU A 1 444 ? -15.686 -13.528 11.402 1.00 95.44 444 GLU A CA 1
ATOM 3726 C C . GLU A 1 444 ? -17.180 -13.500 11.751 1.00 95.44 444 GLU A C 1
ATOM 3728 O O . GLU A 1 444 ? -18.013 -13.217 10.883 1.00 95.44 444 GLU A O 1
ATOM 3733 N N . HIS A 1 445 ? -17.520 -13.719 13.024 1.00 95.94 445 HIS A N 1
ATOM 3734 C CA . HIS A 1 445 ? -18.890 -13.587 13.513 1.00 95.94 445 HIS A CA 1
ATOM 3735 C C . HIS A 1 445 ? -19.421 -12.163 13.325 1.00 95.94 445 HIS A C 1
ATOM 3737 O O . HIS A 1 445 ? -20.520 -12.005 12.799 1.00 95.94 445 HIS A O 1
ATOM 3743 N N . ILE A 1 446 ? -18.659 -11.129 13.699 1.00 97.88 446 ILE A N 1
ATOM 3744 C CA . ILE A 1 446 ? -19.074 -9.724 13.549 1.00 97.88 446 ILE A CA 1
ATOM 3745 C C . ILE A 1 446 ? -19.357 -9.397 12.083 1.00 97.88 446 ILE A C 1
ATOM 3747 O O . ILE A 1 446 ? -20.420 -8.865 11.771 1.00 97.88 446 ILE A O 1
ATOM 3751 N N . ARG A 1 447 ? -18.460 -9.772 11.164 1.00 96.94 447 ARG A N 1
ATOM 3752 C CA . ARG A 1 447 ? -18.658 -9.525 9.728 1.00 96.94 447 ARG A CA 1
ATOM 3753 C C . ARG A 1 447 ? -19.920 -10.175 9.179 1.00 96.94 447 ARG A C 1
ATOM 3755 O O . ARG A 1 447 ? -20.647 -9.560 8.401 1.00 96.94 447 ARG A O 1
ATOM 3762 N N . LYS A 1 448 ? -20.173 -11.420 9.572 1.00 96.75 448 LYS A N 1
ATOM 3763 C CA . LYS A 1 448 ? -21.343 -12.171 9.122 1.00 96.75 448 LYS A CA 1
ATOM 3764 C C . LYS A 1 448 ? -22.641 -11.583 9.676 1.00 96.75 448 LYS A C 1
ATOM 3766 O O . LYS A 1 448 ? -23.587 -11.398 8.919 1.00 96.75 448 LYS A O 1
ATOM 3771 N N . GLN A 1 449 ? -22.662 -11.226 10.960 1.00 97.25 449 GLN A N 1
ATOM 3772 C CA . GLN A 1 449 ? -23.812 -10.558 11.570 1.00 97.25 449 GLN A CA 1
ATOM 3773 C C . GLN A 1 449 ? -24.074 -9.180 10.957 1.00 97.25 449 GLN A C 1
ATOM 3775 O O . GLN A 1 449 ? -25.224 -8.847 10.691 1.00 97.25 449 GLN A O 1
ATOM 3780 N N . TRP A 1 450 ? -23.026 -8.394 10.688 1.00 97.50 450 TRP A N 1
ATOM 3781 C CA . TRP A 1 450 ? -23.162 -7.098 10.021 1.00 97.50 450 TRP A CA 1
ATOM 3782 C C . TRP A 1 450 ? -23.799 -7.239 8.636 1.00 97.50 450 TRP A C 1
ATOM 3784 O O . TRP A 1 450 ? -24.731 -6.511 8.306 1.00 97.50 450 TRP A O 1
ATOM 3794 N N . ASN A 1 451 ? -23.334 -8.200 7.834 1.00 96.00 451 ASN A N 1
ATOM 3795 C CA . ASN A 1 451 ? -23.890 -8.421 6.501 1.00 96.00 451 ASN A CA 1
ATOM 3796 C C . ASN A 1 451 ? -25.381 -8.784 6.546 1.00 96.00 451 ASN A C 1
ATOM 3798 O O . ASN A 1 451 ? -26.158 -8.205 5.792 1.00 96.00 451 ASN A O 1
ATOM 3802 N N . LEU A 1 452 ? -25.784 -9.659 7.476 1.00 95.81 452 LEU A N 1
ATOM 3803 C CA . LEU A 1 452 ? -27.197 -9.980 7.707 1.00 95.81 452 LEU A CA 1
ATOM 3804 C C . LEU A 1 452 ? -28.005 -8.746 8.100 1.00 95.81 452 LEU A C 1
ATOM 3806 O O . LEU A 1 452 ? -29.048 -8.487 7.510 1.00 95.81 452 LEU A O 1
ATOM 3810 N N . LEU A 1 453 ? -27.494 -7.943 9.035 1.00 96.88 453 LEU A N 1
ATOM 3811 C CA . LEU A 1 453 ? -28.177 -6.729 9.466 1.00 96.88 453 LEU A CA 1
ATOM 3812 C C . LEU A 1 453 ? -28.399 -5.758 8.293 1.00 96.88 453 LEU A C 1
ATOM 3814 O O . LEU A 1 453 ? -29.459 -5.143 8.187 1.00 96.88 453 LEU A O 1
ATOM 3818 N N . VAL A 1 454 ? -27.426 -5.619 7.390 1.00 94.88 454 VAL A N 1
ATOM 3819 C CA . VAL A 1 454 ? -27.556 -4.716 6.238 1.00 94.88 454 VAL A CA 1
ATOM 3820 C C . VAL A 1 454 ? -28.565 -5.229 5.208 1.00 94.88 454 VAL A C 1
ATOM 3822 O O . VAL A 1 454 ? -29.378 -4.434 4.714 1.00 94.88 454 VAL A O 1
ATOM 3825 N N . GLU A 1 455 ? -28.516 -6.527 4.898 1.00 93.19 455 GLU A N 1
ATOM 3826 C CA . GLU A 1 455 ? -29.323 -7.171 3.852 1.00 93.19 455 GLU A CA 1
ATOM 3827 C C . GLU A 1 455 ? -30.759 -7.461 4.302 1.00 93.19 455 GLU A C 1
ATOM 3829 O O . GLU A 1 455 ? -31.701 -7.088 3.603 1.00 93.19 455 GLU A O 1
ATOM 3834 N N . GLU A 1 456 ? -30.927 -8.036 5.491 1.00 93.44 456 GLU A N 1
ATOM 3835 C CA . GLU A 1 456 ? -32.208 -8.534 6.004 1.00 93.44 456 GLU A CA 1
ATOM 3836 C C . GLU A 1 456 ? -32.849 -7.596 7.038 1.00 93.44 456 GLU A C 1
ATOM 3838 O O . GLU A 1 456 ? -33.991 -7.802 7.437 1.00 93.44 456 GLU A O 1
ATOM 3843 N N . LYS A 1 457 ? -32.140 -6.539 7.467 1.00 91.88 457 LYS A N 1
ATOM 3844 C CA . LYS A 1 457 ? -32.550 -5.610 8.547 1.00 91.88 457 LYS A CA 1
ATOM 3845 C C . LYS A 1 457 ? -32.656 -6.244 9.934 1.00 91.88 457 LYS A C 1
ATOM 3847 O O . LYS A 1 457 ? -32.993 -5.552 10.890 1.00 91.88 457 LYS A O 1
ATOM 3852 N N . GLU A 1 458 ? -32.299 -7.515 10.062 1.00 93.75 458 GLU A N 1
ATOM 3853 C CA . GLU A 1 458 ? -32.219 -8.242 11.322 1.00 93.75 458 GLU A CA 1
ATOM 3854 C C . GLU A 1 458 ? -31.078 -9.264 11.294 1.00 93.75 458 GLU A C 1
ATOM 3856 O O . GLU A 1 458 ? -30.586 -9.652 10.235 1.00 93.75 458 GLU A O 1
ATOM 3861 N N . VAL A 1 459 ? -30.649 -9.710 12.475 1.00 95.00 459 VAL A N 1
ATOM 3862 C CA . VAL A 1 459 ? -29.654 -10.780 12.612 1.00 95.00 459 VAL A CA 1
ATOM 3863 C C . VAL A 1 459 ? -30.374 -12.079 12.966 1.00 95.00 459 VAL A C 1
ATOM 3865 O O . VAL A 1 459 ? -30.479 -12.455 14.134 1.00 95.00 459 VAL A O 1
ATOM 3868 N N . ASP A 1 460 ? -30.887 -12.771 11.948 1.00 95.19 460 ASP A N 1
ATOM 3869 C CA . ASP A 1 460 ? -31.537 -14.069 12.139 1.00 95.19 460 ASP A CA 1
ATOM 3870 C C . ASP A 1 460 ? -30.511 -15.180 12.423 1.00 95.19 460 ASP A C 1
ATOM 3872 O O . ASP A 1 460 ? -29.512 -15.356 11.716 1.00 95.19 460 ASP A O 1
ATOM 3876 N N . LYS A 1 461 ? -30.765 -15.958 13.478 1.00 93.88 461 LYS A N 1
ATOM 3877 C CA . LYS A 1 461 ? -29.850 -17.003 13.951 1.00 93.88 461 LYS A CA 1
ATOM 3878 C C . LYS A 1 461 ? -29.762 -18.194 12.997 1.00 93.88 461 LYS A C 1
ATOM 3880 O O . LYS A 1 461 ? -28.683 -18.770 12.852 1.00 93.88 461 LYS A O 1
ATOM 3885 N N . ASP A 1 462 ? -30.874 -18.596 12.393 1.00 94.50 462 ASP A N 1
ATOM 3886 C CA . ASP A 1 462 ? -30.908 -19.770 11.524 1.00 94.50 462 ASP A CA 1
ATOM 3887 C C . ASP A 1 462 ? -30.232 -19.445 10.186 1.00 94.50 462 ASP A C 1
ATOM 3889 O O . ASP A 1 462 ? -29.410 -20.226 9.698 1.00 94.50 462 ASP A O 1
ATOM 3893 N N . LEU A 1 463 ? -30.473 -18.247 9.652 1.00 92.62 463 LEU A N 1
ATOM 3894 C CA . LEU A 1 463 ? -29.799 -17.732 8.466 1.00 92.62 463 LEU A CA 1
ATOM 3895 C C . LEU A 1 463 ? -28.303 -17.515 8.716 1.00 92.62 463 LEU A C 1
ATOM 3897 O O . LEU A 1 463 ? -27.480 -17.888 7.877 1.00 92.62 463 LEU A O 1
ATOM 3901 N N . PHE A 1 464 ? -27.920 -17.036 9.906 1.00 94.31 464 PHE A N 1
ATOM 3902 C CA . PHE A 1 464 ? -26.515 -16.951 10.306 1.00 94.31 464 PHE A CA 1
ATOM 3903 C C . PHE A 1 464 ? -25.793 -18.295 10.217 1.00 94.31 464 PHE A C 1
ATOM 3905 O O . PHE A 1 464 ? -24.608 -18.317 9.910 1.00 94.31 464 PHE A O 1
ATOM 3912 N N . MET A 1 465 ? -26.446 -19.436 10.431 1.00 91.88 465 MET A N 1
ATOM 3913 C CA . MET A 1 465 ? -25.776 -20.737 10.299 1.00 91.88 465 MET A CA 1
ATOM 3914 C C . MET A 1 465 ? -25.586 -21.179 8.841 1.00 91.88 465 MET A C 1
ATOM 3916 O O . MET A 1 465 ? -24.718 -22.009 8.570 1.00 91.88 465 MET A O 1
ATOM 3920 N N . LEU A 1 466 ? -26.370 -20.629 7.911 1.00 91.44 466 LEU A N 1
ATOM 3921 C CA . LEU A 1 466 ? -26.390 -21.011 6.495 1.00 91.44 466 LEU A CA 1
ATOM 3922 C C . LEU A 1 466 ? -25.569 -20.075 5.602 1.00 91.44 466 LEU A C 1
ATOM 3924 O O . LEU A 1 466 ? -25.088 -20.503 4.554 1.00 91.44 466 LEU A O 1
ATOM 3928 N N . GLU A 1 467 ? -25.399 -18.821 6.017 1.00 87.62 467 GLU A N 1
ATOM 3929 C CA . GLU A 1 467 ? -24.667 -17.816 5.251 1.00 87.62 467 GLU A CA 1
ATOM 3930 C C . GLU A 1 467 ? -23.165 -18.110 5.160 1.00 87.62 467 GLU A C 1
ATOM 3932 O O . GLU A 1 467 ? -22.578 -18.784 6.012 1.00 87.62 467 GLU A O 1
ATOM 3937 N N . ASN A 1 468 ? -22.510 -17.552 4.146 1.00 90.00 468 ASN A N 1
ATOM 3938 C CA . ASN A 1 468 ? -21.050 -17.554 4.090 1.00 90.00 468 ASN A CA 1
ATOM 3939 C C . ASN A 1 468 ? -20.504 -16.293 4.750 1.00 90.00 468 ASN A C 1
ATOM 3941 O O . ASN A 1 468 ? -21.148 -15.249 4.781 1.00 90.00 468 ASN A O 1
ATOM 3945 N N . THR A 1 469 ? -19.280 -16.365 5.259 1.00 89.88 469 THR A N 1
ATOM 3946 C CA . THR A 1 469 ? -18.610 -15.166 5.756 1.00 89.88 469 THR A CA 1
ATOM 3947 C C . THR A 1 469 ? -18.270 -14.259 4.565 1.00 89.88 469 THR A C 1
ATOM 3949 O O . THR A 1 469 ? -17.501 -14.684 3.692 1.00 89.88 469 THR A O 1
ATOM 3952 N N . PRO A 1 470 ? -18.802 -13.023 4.501 1.00 92.94 470 PRO A N 1
ATOM 3953 C CA . PRO A 1 470 ? -18.505 -12.081 3.416 1.00 92.94 470 PRO A CA 1
ATOM 3954 C C . PRO A 1 470 ? -17.013 -11.738 3.403 1.00 92.94 470 PRO A C 1
ATOM 3956 O O . PRO A 1 470 ? -16.321 -11.984 4.381 1.00 92.94 470 PRO A O 1
ATOM 3959 N N . ARG A 1 471 ? -16.468 -11.153 2.331 1.00 94.12 471 ARG A N 1
ATOM 3960 C CA . ARG A 1 471 ? -15.096 -10.598 2.361 1.00 94.12 471 ARG A CA 1
ATOM 3961 C C . ARG A 1 471 ? -15.084 -9.242 3.066 1.00 94.12 471 ARG A C 1
ATOM 3963 O O . ARG A 1 471 ? -16.106 -8.570 3.096 1.00 94.12 471 ARG A O 1
ATOM 3970 N N . ILE A 1 472 ? -13.931 -8.828 3.597 1.00 95.25 472 ILE A N 1
ATOM 3971 C CA . ILE A 1 472 ? -13.782 -7.547 4.317 1.00 95.25 472 ILE A CA 1
ATOM 3972 C C . ILE A 1 472 ? -14.190 -6.362 3.426 1.00 95.25 472 ILE A C 1
ATOM 3974 O O . ILE A 1 472 ? -15.004 -5.537 3.825 1.00 95.25 472 ILE A O 1
ATOM 3978 N N . ASN A 1 473 ? -13.713 -6.342 2.181 1.00 93.69 473 ASN A N 1
ATOM 3979 C CA . ASN A 1 473 ? -14.059 -5.327 1.180 1.00 93.69 473 ASN A CA 1
ATOM 3980 C C . ASN A 1 473 ? -15.482 -5.449 0.601 1.00 93.69 473 ASN A C 1
ATOM 3982 O O . ASN A 1 473 ? -15.895 -4.593 -0.172 1.00 93.69 473 ASN A O 1
ATOM 3986 N N . ALA A 1 474 ? -16.226 -6.504 0.941 1.00 94.25 474 ALA A N 1
ATOM 3987 C CA . ALA A 1 474 ? -17.586 -6.733 0.455 1.00 94.25 474 ALA A CA 1
ATOM 3988 C C . ALA A 1 474 ? -18.661 -6.383 1.496 1.00 94.25 474 ALA A C 1
ATOM 3990 O O . ALA A 1 474 ? -19.848 -6.510 1.202 1.00 94.25 474 ALA A O 1
ATOM 3991 N N . LEU A 1 475 ? -18.264 -5.961 2.702 1.00 96.38 475 LEU A N 1
ATOM 3992 C CA . LEU A 1 475 ? -19.199 -5.529 3.738 1.00 96.38 475 LEU A CA 1
ATOM 3993 C C . LEU A 1 475 ? -19.911 -4.263 3.269 1.00 96.38 475 LEU A C 1
ATOM 3995 O O . LEU A 1 475 ? -19.283 -3.216 3.121 1.00 96.38 475 LEU A O 1
ATOM 3999 N N . LYS A 1 476 ? -21.216 -4.370 3.028 1.00 96.38 476 LYS A N 1
ATOM 4000 C CA . LYS A 1 476 ? -22.057 -3.271 2.545 1.00 96.38 476 LYS A CA 1
ATOM 4001 C C . LYS A 1 476 ? -22.280 -2.215 3.623 1.00 96.38 476 LYS A C 1
ATOM 4003 O O . LYS A 1 476 ? -22.138 -2.504 4.811 1.00 96.38 476 LYS A O 1
ATOM 4008 N N . SER A 1 477 ? -22.652 -1.018 3.179 1.00 96.75 477 SER A N 1
ATOM 4009 C CA . SER A 1 477 ? -23.082 0.079 4.039 1.00 96.75 477 SER A CA 1
ATOM 4010 C C . SER A 1 477 ? -24.591 0.338 3.952 1.00 96.75 477 SER A C 1
ATOM 4012 O O . SER A 1 477 ? -25.200 0.133 2.901 1.00 96.75 477 SER A O 1
ATOM 4014 N N . PHE A 1 478 ? -25.185 0.834 5.038 1.00 94.19 478 PHE A N 1
ATOM 4015 C CA . PHE A 1 478 ? -26.492 1.494 5.049 1.00 94.19 478 PHE A CA 1
ATOM 4016 C C . PHE A 1 478 ? -26.480 2.863 4.368 1.00 94.19 478 PHE A C 1
ATOM 4018 O O . PHE A 1 478 ? -27.523 3.329 3.912 1.00 94.19 478 PHE A O 1
ATOM 4025 N N . LEU A 1 479 ? -25.318 3.512 4.322 1.00 95.25 479 LEU A N 1
ATOM 4026 C CA . LEU A 1 479 ? -25.166 4.882 3.862 1.00 95.25 479 LEU A CA 1
ATOM 4027 C C . LEU A 1 479 ? -24.852 4.914 2.364 1.00 95.25 479 LEU A C 1
ATOM 4029 O O . LEU A 1 479 ? -23.977 4.194 1.876 1.00 95.25 479 LEU A O 1
ATOM 4033 N N . ASP A 1 480 ? -25.543 5.789 1.636 1.00 94.75 480 ASP A N 1
ATOM 4034 C CA . ASP A 1 480 ? -25.241 6.037 0.229 1.00 94.75 480 ASP A CA 1
ATOM 4035 C C . ASP A 1 480 ? -24.049 6.989 0.092 1.00 94.75 480 ASP A C 1
ATOM 4037 O O . ASP A 1 480 ? -23.909 7.951 0.844 1.00 94.75 480 ASP A O 1
ATOM 4041 N N . LYS A 1 481 ? -23.181 6.724 -0.884 1.00 95.88 481 LYS A N 1
ATOM 4042 C CA . LYS A 1 481 ? -21.963 7.491 -1.170 1.00 95.88 481 LYS A CA 1
ATOM 4043 C C . LYS A 1 481 ? -21.022 7.624 0.027 1.00 95.88 481 LYS A C 1
ATOM 4045 O O . LYS A 1 481 ? -20.303 8.614 0.113 1.00 95.88 481 LYS A O 1
ATOM 4050 N N . LYS A 1 482 ? -21.003 6.657 0.953 1.00 96.81 482 LYS A N 1
ATOM 4051 C CA . LYS A 1 482 ? -20.233 6.763 2.206 1.00 96.81 482 LYS A CA 1
ATOM 4052 C C . LYS A 1 482 ? -18.767 7.123 1.959 1.00 96.81 482 LYS A C 1
ATOM 4054 O O . LYS A 1 482 ? -18.257 8.055 2.586 1.00 96.81 482 LYS A O 1
ATOM 4059 N N . TYR A 1 483 ? -18.115 6.409 1.042 1.00 98.19 483 TYR A N 1
ATOM 4060 C CA . TYR A 1 483 ? -16.712 6.617 0.703 1.00 98.19 483 TYR A CA 1
ATOM 4061 C C . TYR A 1 483 ? -16.549 7.126 -0.721 1.00 98.19 483 TYR A C 1
ATOM 4063 O O . TYR A 1 483 ? -17.093 6.552 -1.660 1.00 98.19 483 TYR A O 1
ATOM 4071 N N . ILE A 1 484 ? -15.774 8.199 -0.867 1.00 98.31 484 ILE A N 1
ATOM 4072 C CA . ILE A 1 484 ? -15.539 8.905 -2.126 1.00 98.31 484 ILE A CA 1
ATOM 4073 C C . ILE A 1 484 ? -14.085 8.723 -2.553 1.00 98.31 484 ILE A C 1
ATOM 4075 O O . ILE A 1 484 ? -13.175 8.890 -1.739 1.00 98.31 484 ILE A O 1
ATOM 4079 N N . TYR A 1 485 ? -13.871 8.439 -3.836 1.00 97.75 485 TYR A N 1
ATOM 4080 C CA . TYR A 1 485 ? -12.567 8.154 -4.434 1.00 97.75 485 TYR A CA 1
ATOM 4081 C C . TYR A 1 485 ? -12.361 8.955 -5.723 1.00 97.75 485 TYR A C 1
ATOM 4083 O O . TYR A 1 485 ? -13.322 9.361 -6.376 1.00 97.75 485 TYR A O 1
ATOM 4091 N N . ALA A 1 486 ? -11.104 9.131 -6.143 1.00 96.62 486 ALA A N 1
ATOM 4092 C CA . ALA A 1 486 ? -10.809 9.575 -7.506 1.00 96.62 486 ALA A CA 1
ATOM 4093 C C . ALA A 1 486 ? -11.317 8.546 -8.527 1.00 96.62 486 ALA A C 1
ATOM 4095 O O . ALA A 1 486 ? -11.069 7.344 -8.380 1.00 96.62 486 ALA A O 1
ATOM 4096 N N . ASN A 1 487 ? -11.974 9.012 -9.589 1.00 95.12 487 ASN A N 1
ATOM 4097 C CA . ASN A 1 487 ? -12.413 8.141 -10.670 1.00 95.12 487 ASN A CA 1
ATOM 4098 C C . ASN A 1 487 ? -11.221 7.725 -11.546 1.00 95.12 487 ASN A C 1
ATOM 4100 O O . ASN A 1 487 ? -10.783 8.470 -12.417 1.00 95.12 487 ASN A O 1
ATOM 4104 N N . GLN A 1 488 ? -10.714 6.507 -11.351 1.00 89.25 488 GLN A N 1
ATOM 4105 C CA . GLN A 1 488 ? -9.544 5.990 -12.078 1.00 89.25 488 GLN A CA 1
ATOM 4106 C C . GLN A 1 488 ? -9.769 5.832 -13.593 1.00 89.25 488 GLN A C 1
ATOM 4108 O O . GLN A 1 488 ? -8.806 5.657 -14.337 1.00 89.25 488 GLN A O 1
ATOM 4113 N N . HIS A 1 489 ? -11.018 5.883 -14.069 1.00 88.50 489 HIS A N 1
ATOM 4114 C CA . HIS A 1 489 ? -11.327 5.875 -15.502 1.00 88.50 489 HIS A CA 1
ATOM 4115 C C . HIS A 1 489 ? -11.094 7.234 -16.172 1.00 88.50 489 HIS A C 1
ATOM 4117 O O . HIS A 1 489 ? -10.979 7.302 -17.395 1.00 88.50 489 HIS A O 1
ATOM 4123 N N . ASN A 1 490 ? -11.003 8.303 -15.383 1.00 88.19 490 ASN A N 1
ATOM 4124 C CA . ASN A 1 490 ? -10.688 9.637 -15.857 1.00 88.19 490 ASN A CA 1
ATOM 4125 C C . ASN A 1 490 ? -9.164 9.817 -15.864 1.00 88.19 490 ASN A C 1
ATOM 4127 O O . ASN A 1 490 ? -8.549 9.971 -14.814 1.00 88.19 490 ASN A O 1
ATOM 4131 N N . SER A 1 491 ? -8.532 9.790 -17.041 1.00 82.06 491 SER A N 1
ATOM 4132 C CA . SER A 1 491 ? -7.071 9.924 -17.155 1.00 82.06 491 SER A CA 1
ATOM 4133 C C . SER A 1 491 ? -6.536 11.249 -16.611 1.00 82.06 491 SER A C 1
ATOM 4135 O O . SER A 1 491 ? -5.380 11.314 -16.192 1.00 82.06 491 SER A O 1
ATOM 4137 N N . ASP A 1 492 ? -7.367 12.291 -16.590 1.00 89.25 492 ASP A N 1
ATOM 4138 C CA . ASP A 1 492 ? -6.946 13.634 -16.208 1.00 89.25 492 ASP A CA 1
ATOM 4139 C C . ASP A 1 492 ? -6.780 13.753 -14.690 1.00 89.25 492 ASP A C 1
ATOM 4141 O O . ASP A 1 492 ? -5.940 14.525 -14.234 1.00 89.25 492 ASP A O 1
ATOM 4145 N N . ILE A 1 493 ? -7.522 12.973 -13.887 1.00 91.56 493 ILE A N 1
ATOM 4146 C CA . ILE A 1 493 ? -7.529 13.151 -12.427 1.00 91.56 493 ILE A CA 1
ATOM 4147 C C . ILE A 1 493 ? -6.157 12.906 -11.807 1.00 91.56 493 ILE A C 1
ATOM 4149 O O . ILE A 1 493 ? -5.729 13.669 -10.947 1.00 91.56 493 ILE A O 1
ATOM 4153 N N . GLN A 1 494 ? -5.431 11.888 -12.272 1.00 88.06 494 GLN A N 1
ATOM 4154 C CA . GLN A 1 494 ? -4.094 11.595 -11.758 1.00 88.06 494 GLN A CA 1
ATOM 4155 C C . GLN A 1 494 ? -3.116 12.718 -12.102 1.00 88.06 494 GLN A C 1
ATOM 4157 O O . GLN A 1 494 ? -2.314 13.122 -11.261 1.00 88.06 494 GLN A O 1
ATOM 4162 N N . THR A 1 495 ? -3.223 13.273 -13.309 1.00 89.81 495 THR A N 1
ATOM 4163 C CA . THR A 1 495 ? -2.444 14.441 -13.726 1.00 89.81 495 THR A CA 1
ATOM 4164 C C . THR A 1 495 ? -2.776 15.648 -12.853 1.00 89.81 495 THR A C 1
ATOM 4166 O O . THR A 1 495 ? -1.863 16.253 -12.307 1.00 89.81 495 THR A O 1
ATOM 4169 N N . ILE A 1 496 ? -4.058 15.949 -12.626 1.00 92.75 496 ILE A N 1
ATOM 4170 C CA . ILE A 1 496 ? -4.505 17.067 -11.779 1.00 92.75 496 ILE A CA 1
ATOM 4171 C C . ILE A 1 496 ? -3.974 16.920 -10.348 1.00 92.75 496 ILE A C 1
ATOM 4173 O O . ILE A 1 496 ? -3.379 17.855 -9.818 1.00 92.75 496 ILE A O 1
ATOM 4177 N N . LEU A 1 497 ? -4.148 15.752 -9.722 1.00 92.81 497 LEU A N 1
ATOM 4178 C CA . LEU A 1 497 ? -3.674 15.507 -8.357 1.00 92.81 497 LEU A CA 1
ATOM 4179 C C . LEU A 1 497 ? -2.154 15.690 -8.248 1.00 92.81 497 LEU A C 1
ATOM 4181 O O . LEU A 1 497 ? -1.679 16.352 -7.324 1.00 92.81 497 LEU A O 1
ATOM 4185 N N . ASN A 1 498 ? -1.398 15.160 -9.214 1.00 89.19 498 ASN A N 1
ATOM 4186 C CA . ASN A 1 498 ? 0.052 15.321 -9.255 1.00 89.19 498 ASN A CA 1
ATOM 4187 C C . ASN A 1 498 ? 0.456 16.782 -9.482 1.00 89.19 498 ASN A C 1
ATOM 4189 O O . ASN A 1 498 ? 1.316 17.279 -8.763 1.00 89.19 498 ASN A O 1
ATOM 4193 N N . LEU A 1 499 ? -0.177 17.490 -10.420 1.00 91.25 499 LEU A N 1
ATOM 4194 C CA . LEU A 1 499 ? 0.117 18.898 -10.695 1.00 91.25 499 LEU A CA 1
ATOM 4195 C C . LEU A 1 499 ? -0.094 19.776 -9.458 1.00 91.25 499 LEU A C 1
ATOM 4197 O O . LEU A 1 499 ? 0.746 20.626 -9.163 1.00 91.25 499 LEU A O 1
ATOM 4201 N N . LEU A 1 500 ? -1.191 19.544 -8.729 1.00 91.94 500 LEU A N 1
ATOM 4202 C CA . LEU A 1 500 ? -1.575 20.328 -7.558 1.00 91.94 500 LEU A CA 1
ATOM 4203 C C . LEU A 1 500 ? -0.717 20.038 -6.322 1.00 91.94 500 LEU A C 1
ATOM 4205 O O . LEU A 1 500 ? -0.371 20.980 -5.606 1.00 91.94 500 LEU A O 1
ATOM 4209 N N . PHE A 1 501 ? -0.427 18.761 -6.041 1.00 91.06 501 PHE A N 1
ATOM 4210 C CA . PHE A 1 501 ? 0.047 18.321 -4.721 1.00 91.06 501 PHE A CA 1
ATOM 4211 C C . PHE A 1 501 ? 1.370 17.551 -4.722 1.00 91.06 501 PHE A C 1
ATOM 4213 O O . PHE A 1 501 ? 1.911 17.312 -3.641 1.00 91.06 501 PHE A O 1
ATOM 4220 N N . SER A 1 502 ? 1.896 17.152 -5.882 1.00 85.50 502 SER A N 1
ATOM 4221 C CA . SER A 1 502 ? 3.216 16.520 -5.948 1.00 85.50 502 SER A CA 1
ATOM 4222 C C . SER A 1 502 ? 4.313 17.564 -5.774 1.00 85.50 502 SER A C 1
ATOM 4224 O O . SER A 1 502 ? 4.316 18.599 -6.440 1.00 85.50 502 SER A O 1
ATOM 4226 N N . ASP A 1 503 ? 5.289 17.247 -4.932 1.00 75.25 503 ASP A N 1
ATOM 4227 C CA . ASP A 1 503 ? 6.518 18.018 -4.741 1.00 75.25 503 ASP A CA 1
ATOM 4228 C C . ASP A 1 503 ? 7.457 17.952 -5.959 1.00 75.25 503 ASP A C 1
ATOM 4230 O O . ASP A 1 503 ? 8.375 18.757 -6.080 1.00 75.25 503 ASP A O 1
ATOM 4234 N N . GLN A 1 504 ? 7.209 17.021 -6.888 1.00 78.25 504 GLN A N 1
ATOM 4235 C CA . GLN A 1 504 ? 7.955 16.856 -8.145 1.00 78.25 504 GLN A CA 1
ATOM 4236 C C . GLN A 1 504 ? 7.208 17.407 -9.367 1.00 78.25 504 GLN A C 1
ATOM 4238 O O . GLN A 1 504 ? 7.587 17.139 -10.508 1.00 78.25 504 GLN A O 1
ATOM 4243 N N . SER A 1 505 ? 6.110 18.131 -9.151 1.00 82.38 505 SER A N 1
ATOM 4244 C CA . SER A 1 505 ? 5.372 18.779 -10.233 1.00 82.38 505 SER A CA 1
ATOM 4245 C C . SER A 1 505 ? 6.201 19.918 -10.837 1.00 82.38 505 SER A C 1
ATOM 4247 O O . SER A 1 505 ? 6.722 20.765 -10.119 1.00 82.38 505 SER A O 1
ATOM 4249 N N . GLY A 1 506 ? 6.317 19.966 -12.168 1.00 76.31 506 GLY A N 1
ATOM 4250 C CA . GLY A 1 506 ? 7.145 20.966 -12.860 1.00 76.31 506 GLY A CA 1
ATOM 4251 C C . GLY A 1 506 ? 6.662 22.416 -12.704 1.00 76.31 506 GLY A C 1
ATOM 4252 O O . GLY A 1 506 ? 7.412 23.341 -12.994 1.00 76.31 506 GLY A O 1
ATOM 4253 N N . ILE A 1 507 ? 5.438 22.621 -12.204 1.00 82.31 507 ILE A N 1
ATOM 4254 C CA . ILE A 1 507 ? 4.836 23.947 -11.981 1.00 82.31 507 ILE A CA 1
ATOM 4255 C C . ILE A 1 507 ? 5.020 24.489 -10.555 1.00 82.31 507 ILE A C 1
ATOM 4257 O O . ILE A 1 507 ? 4.521 25.570 -10.250 1.00 82.31 507 ILE A O 1
ATOM 4261 N N . THR A 1 508 ? 5.722 23.775 -9.667 1.00 83.44 508 THR A N 1
ATOM 4262 C CA . THR A 1 508 ? 5.991 24.232 -8.285 1.00 83.44 508 THR A CA 1
ATOM 4263 C C . THR A 1 508 ? 7.140 25.236 -8.192 1.00 83.44 508 THR A C 1
ATOM 4265 O O . THR A 1 508 ? 7.231 25.965 -7.203 1.00 83.44 508 THR A O 1
ATOM 4268 N N . TYR A 1 509 ? 7.983 25.301 -9.227 1.00 82.56 509 TYR A N 1
ATOM 4269 C CA . TYR A 1 509 ? 9.122 26.206 -9.345 1.00 82.56 509 TYR A CA 1
ATOM 4270 C C . TYR A 1 509 ? 8.980 27.070 -10.601 1.00 82.56 509 TYR A C 1
ATOM 4272 O O . TYR A 1 509 ? 9.000 26.565 -11.722 1.00 82.56 509 TYR A O 1
ATOM 4280 N N . ILE A 1 510 ? 8.877 28.385 -10.416 1.00 80.31 510 ILE A N 1
ATOM 4281 C CA . ILE A 1 510 ? 8.898 29.360 -11.516 1.00 80.31 510 ILE A CA 1
ATOM 4282 C C . ILE A 1 510 ? 10.271 30.038 -11.579 1.00 80.31 510 ILE A C 1
ATOM 4284 O O . ILE A 1 510 ? 10.869 30.154 -12.647 1.00 80.31 510 ILE A O 1
ATOM 4288 N N . ASN A 1 511 ? 10.785 30.485 -10.430 1.00 78.88 511 ASN A N 1
ATOM 4289 C CA . ASN A 1 511 ? 12.127 31.048 -10.262 1.00 78.88 511 ASN A CA 1
ATOM 4290 C C . ASN A 1 511 ? 12.537 31.019 -8.775 1.00 78.88 511 ASN A C 1
ATOM 4292 O O . ASN A 1 511 ? 11.744 30.633 -7.920 1.00 78.88 511 ASN A O 1
ATOM 4296 N N . GLU A 1 512 ? 13.752 31.476 -8.445 1.00 76.81 512 GLU A N 1
ATOM 4297 C CA . GLU A 1 512 ? 14.298 31.478 -7.071 1.00 76.81 512 GLU A CA 1
ATOM 4298 C C . GLU A 1 512 ? 13.408 32.179 -6.026 1.00 76.81 512 GLU A C 1
ATOM 4300 O O . GLU A 1 512 ? 13.463 31.836 -4.848 1.00 76.81 512 GLU A O 1
ATOM 4305 N N . SER A 1 513 ? 12.589 33.150 -6.442 1.00 79.00 513 SER A N 1
ATOM 4306 C CA . SER A 1 513 ? 11.670 33.886 -5.559 1.00 79.00 513 SER A CA 1
ATOM 4307 C C . SER A 1 513 ? 10.244 33.327 -5.522 1.00 79.00 513 SER A C 1
ATOM 4309 O O . SER A 1 513 ? 9.469 33.707 -4.650 1.00 79.00 513 SER A O 1
ATOM 4311 N N . LEU A 1 514 ? 9.900 32.436 -6.456 1.00 81.69 514 LEU A N 1
ATOM 4312 C CA . LEU A 1 514 ? 8.567 31.872 -6.659 1.00 81.69 514 LEU A CA 1
ATOM 4313 C C . LEU A 1 514 ? 8.679 30.349 -6.744 1.00 81.69 514 LEU A C 1
ATOM 4315 O O . LEU A 1 514 ? 8.622 29.757 -7.826 1.00 81.69 514 LEU A O 1
ATOM 4319 N N . SER A 1 515 ? 8.861 29.734 -5.579 1.00 83.81 515 SER A N 1
ATOM 4320 C CA . SER A 1 515 ? 8.933 28.287 -5.407 1.00 83.81 515 SER A CA 1
ATOM 4321 C C . SER A 1 515 ? 8.306 27.892 -4.077 1.00 83.81 515 SER A C 1
ATOM 4323 O O . SER A 1 515 ? 8.542 28.541 -3.062 1.00 83.81 515 SER A O 1
ATOM 4325 N N . GLU A 1 516 ? 7.542 26.806 -4.072 1.00 87.38 516 GLU A N 1
ATOM 4326 C CA . GLU A 1 516 ? 6.896 26.254 -2.876 1.00 87.38 516 GLU A CA 1
ATOM 4327 C C . GLU A 1 516 ? 6.878 24.721 -2.943 1.00 87.38 516 GLU A C 1
ATOM 4329 O O . GLU A 1 516 ? 7.216 24.133 -3.966 1.00 87.38 516 GLU A O 1
ATOM 4334 N N . GLU A 1 517 ? 6.462 24.065 -1.857 1.00 82.19 517 GLU A N 1
ATOM 4335 C CA . GLU A 1 517 ? 6.392 22.596 -1.778 1.00 82.19 517 GLU A CA 1
ATOM 4336 C C . GLU A 1 517 ? 5.380 21.982 -2.755 1.00 82.19 517 GLU A C 1
ATOM 4338 O O . GLU A 1 517 ? 5.527 20.836 -3.161 1.00 82.19 517 GLU A O 1
ATOM 4343 N N . ASN A 1 518 ? 4.328 22.721 -3.113 1.00 87.75 518 ASN A N 1
ATOM 4344 C CA . ASN A 1 518 ? 3.334 22.298 -4.094 1.00 87.75 518 ASN A CA 1
ATOM 4345 C C . ASN A 1 518 ? 2.650 23.507 -4.746 1.00 87.75 518 ASN A C 1
ATOM 4347 O O . ASN A 1 518 ? 2.730 24.638 -4.253 1.00 87.75 518 ASN A O 1
ATOM 4351 N N . PHE A 1 519 ? 1.950 23.262 -5.855 1.00 89.19 519 PHE A N 1
ATOM 4352 C CA . PHE A 1 519 ? 1.366 24.323 -6.670 1.00 89.19 519 PHE A CA 1
ATOM 4353 C C . PHE A 1 519 ? 0.242 25.077 -5.949 1.00 89.19 519 PHE A C 1
ATOM 4355 O O . PHE A 1 519 ? 0.119 26.293 -6.090 1.00 89.19 519 PHE A O 1
ATOM 4362 N N . VAL A 1 520 ? -0.540 24.394 -5.108 1.00 87.44 520 VAL A N 1
ATOM 4363 C CA . VAL A 1 520 ? -1.583 25.050 -4.303 1.00 87.44 520 VAL A CA 1
ATOM 4364 C C . VAL A 1 520 ? -0.971 26.056 -3.326 1.00 87.44 520 VAL A C 1
ATOM 4366 O O . VAL A 1 520 ? -1.442 27.189 -3.246 1.00 87.44 520 VAL A O 1
ATOM 4369 N N . MET A 1 521 ? 0.107 25.697 -2.621 1.00 86.69 521 MET A N 1
ATOM 4370 C CA . MET A 1 521 ? 0.825 26.638 -1.753 1.00 86.69 521 MET A CA 1
ATOM 4371 C C . MET A 1 521 ? 1.419 27.804 -2.542 1.00 86.69 521 MET A C 1
ATOM 4373 O O . MET A 1 521 ? 1.324 28.945 -2.087 1.00 86.69 521 MET A O 1
ATOM 4377 N N . LEU A 1 522 ? 1.972 27.529 -3.729 1.00 88.00 522 LEU A N 1
ATOM 4378 C CA . LEU A 1 522 ? 2.508 28.557 -4.616 1.00 88.00 522 LEU A CA 1
ATOM 4379 C C . LEU A 1 522 ? 1.436 29.599 -4.955 1.00 88.00 522 LEU A C 1
ATOM 4381 O O . LEU A 1 522 ? 1.679 30.791 -4.769 1.00 88.00 522 LEU A O 1
ATOM 4385 N N . MET A 1 523 ? 0.241 29.156 -5.359 1.00 88.31 523 MET A N 1
ATOM 4386 C CA . MET A 1 523 ? -0.885 30.034 -5.698 1.00 88.31 523 MET A CA 1
ATOM 4387 C C . MET A 1 523 ? -1.466 30.785 -4.496 1.00 88.31 523 MET A C 1
ATOM 4389 O O . MET A 1 523 ? -1.881 31.932 -4.633 1.00 88.31 523 MET A O 1
ATOM 4393 N N . LEU A 1 524 ? -1.536 30.156 -3.319 1.00 85.06 524 LEU A N 1
ATOM 4394 C CA . LEU A 1 524 ? -2.131 30.787 -2.136 1.00 85.06 524 LEU A CA 1
ATOM 4395 C C . LEU A 1 524 ? -1.215 31.839 -1.500 1.00 85.06 524 LEU A C 1
ATOM 4397 O O . LEU A 1 524 ? -1.707 32.796 -0.900 1.00 85.06 524 LEU A O 1
ATOM 4401 N N . LYS A 1 525 ? 0.107 31.668 -1.609 1.00 87.75 525 LYS A N 1
ATOM 4402 C CA . LYS A 1 525 ? 1.096 32.581 -1.016 1.00 87.75 525 LYS A CA 1
ATOM 4403 C C . LYS A 1 525 ? 1.555 33.682 -1.970 1.00 87.75 525 LYS A C 1
ATOM 4405 O O . LYS A 1 525 ? 1.984 34.736 -1.502 1.00 87.75 525 LYS A O 1
ATOM 4410 N N . ASN A 1 526 ? 1.465 33.462 -3.282 1.00 87.25 526 ASN A N 1
ATOM 4411 C CA . ASN A 1 526 ? 2.046 34.346 -4.289 1.00 87.25 526 ASN A CA 1
ATOM 4412 C C . ASN A 1 526 ? 1.027 34.753 -5.355 1.00 87.25 526 ASN A C 1
ATOM 4414 O O . ASN A 1 526 ? 0.086 34.028 -5.660 1.00 87.25 526 ASN A O 1
ATOM 4418 N N . ARG A 1 527 ? 1.247 35.915 -5.980 1.00 86.94 527 ARG A N 1
ATOM 4419 C CA . ARG A 1 527 ? 0.527 36.294 -7.201 1.00 86.94 527 ARG A CA 1
ATOM 4420 C C . ARG A 1 527 ? 1.302 35.810 -8.415 1.00 86.94 527 ARG A C 1
ATOM 4422 O O . ARG A 1 527 ? 2.394 36.305 -8.669 1.00 86.94 527 ARG A O 1
ATOM 4429 N N . ILE A 1 528 ? 0.713 34.879 -9.157 1.00 87.69 528 ILE A N 1
ATOM 4430 C CA . ILE A 1 528 ? 1.345 34.230 -10.308 1.00 87.69 528 ILE A CA 1
ATOM 4431 C C . ILE A 1 528 ? 0.627 34.672 -11.577 1.00 87.69 528 ILE A C 1
ATOM 4433 O O . ILE A 1 528 ? -0.588 34.492 -11.682 1.00 87.69 528 ILE A O 1
ATOM 4437 N N . ASN A 1 529 ? 1.359 35.237 -12.538 1.00 88.62 529 ASN A N 1
ATOM 4438 C CA . ASN A 1 529 ? 0.837 35.439 -13.884 1.00 88.62 529 ASN A CA 1
ATOM 4439 C C . ASN A 1 529 ? 1.138 34.207 -14.744 1.00 88.62 529 ASN A C 1
ATOM 4441 O O . ASN A 1 529 ? 2.246 33.672 -14.693 1.00 88.62 529 ASN A O 1
ATOM 4445 N N . LYS A 1 530 ? 0.181 33.766 -15.567 1.00 85.00 530 LYS A N 1
ATOM 4446 C CA . LYS A 1 530 ? 0.392 32.634 -16.482 1.00 85.00 530 LYS A CA 1
ATOM 4447 C C . LYS A 1 530 ? 1.574 32.878 -17.432 1.00 85.00 530 LYS A C 1
ATOM 4449 O O . LYS A 1 530 ? 2.264 31.928 -17.789 1.00 85.00 530 LYS A O 1
ATOM 4454 N N . SER A 1 531 ? 1.847 34.132 -17.808 1.00 83.94 531 SER A N 1
ATOM 4455 C CA . SER A 1 531 ? 2.987 34.478 -18.670 1.00 83.94 531 SER A CA 1
ATOM 4456 C C . SER A 1 531 ? 4.353 34.192 -18.049 1.00 83.94 531 SER A C 1
ATOM 4458 O O . SER A 1 531 ? 5.321 34.034 -18.787 1.00 83.94 531 SER A O 1
ATOM 4460 N N . ASP A 1 532 ? 4.438 34.147 -16.718 1.00 83.12 532 ASP A N 1
ATOM 4461 C CA . ASP A 1 532 ? 5.699 33.932 -16.002 1.00 83.12 532 ASP A CA 1
ATOM 4462 C C . ASP A 1 532 ? 6.063 32.441 -15.934 1.00 83.12 532 ASP A C 1
ATOM 4464 O O . ASP A 1 532 ? 7.205 32.084 -15.652 1.00 83.12 532 ASP A O 1
ATOM 4468 N N . ILE A 1 533 ? 5.098 31.563 -16.221 1.00 80.38 533 ILE A N 1
ATOM 4469 C CA . ILE A 1 533 ? 5.276 30.113 -16.273 1.00 80.38 533 ILE A CA 1
ATOM 4470 C C . ILE A 1 533 ? 5.901 29.736 -17.620 1.00 80.38 533 ILE A C 1
ATOM 4472 O O . ILE A 1 533 ? 5.498 30.233 -18.673 1.00 80.38 533 ILE A O 1
ATOM 4476 N N . ILE A 1 534 ? 6.870 28.817 -17.602 1.00 75.81 534 ILE A N 1
ATOM 4477 C CA . ILE A 1 534 ? 7.540 28.314 -18.809 1.00 75.81 534 ILE A CA 1
ATOM 4478 C C . ILE A 1 534 ? 6.501 27.712 -19.768 1.00 75.81 534 ILE A C 1
ATOM 4480 O O . ILE A 1 534 ? 5.678 26.896 -19.358 1.00 75.81 534 ILE A O 1
ATOM 4484 N N . ASN A 1 535 ? 6.581 28.059 -21.060 1.00 73.19 535 ASN A N 1
ATOM 4485 C CA . ASN A 1 535 ? 5.613 27.658 -22.096 1.00 73.19 535 ASN A CA 1
ATOM 4486 C C . ASN A 1 535 ? 5.283 26.156 -22.117 1.00 73.19 535 ASN A C 1
ATOM 4488 O O . ASN A 1 535 ? 4.152 25.784 -22.415 1.00 73.19 535 ASN A O 1
ATOM 4492 N N . PHE A 1 536 ? 6.255 25.294 -21.800 1.00 72.62 536 PHE A N 1
ATOM 4493 C CA . PHE A 1 536 ? 6.055 23.844 -21.731 1.00 72.62 536 PHE A CA 1
ATOM 4494 C C . PHE A 1 536 ? 4.948 23.445 -20.738 1.00 72.62 536 PHE A C 1
ATOM 4496 O O . PHE A 1 536 ? 4.200 22.513 -21.005 1.00 72.62 536 PHE A O 1
ATOM 4503 N N . HIS A 1 537 ? 4.787 24.200 -19.649 1.00 78.75 537 HIS A N 1
ATOM 4504 C CA . HIS A 1 537 ? 3.790 23.956 -18.609 1.00 78.75 537 HIS A CA 1
ATOM 4505 C C . HIS A 1 537 ? 2.456 24.681 -18.833 1.00 78.75 537 HIS A C 1
ATOM 4507 O O . HIS A 1 537 ? 1.548 24.572 -18.014 1.00 78.75 537 HIS A O 1
ATOM 4513 N N . HIS A 1 538 ? 2.283 25.427 -19.931 1.00 82.31 538 HIS A N 1
ATOM 4514 C CA . HIS A 1 538 ? 1.008 26.115 -20.182 1.00 82.31 538 HIS A CA 1
ATOM 4515 C C . HIS A 1 538 ? -0.140 25.129 -20.387 1.00 82.31 538 HIS A C 1
ATOM 4517 O O . HIS A 1 538 ? -1.239 25.401 -19.921 1.00 82.31 538 HIS A O 1
ATOM 4523 N N . GLN A 1 539 ? 0.134 23.970 -20.997 1.00 85.25 539 GLN A N 1
ATOM 4524 C CA . GLN A 1 539 ? -0.853 22.898 -21.168 1.00 85.25 539 GLN A CA 1
ATOM 4525 C C . GLN A 1 539 ? -1.330 22.334 -19.823 1.00 85.25 539 GLN A C 1
ATOM 4527 O O . GLN A 1 539 ? -2.516 22.057 -19.665 1.00 85.25 539 GLN A O 1
ATOM 4532 N N . ASP A 1 540 ? -0.428 22.227 -18.843 1.00 87.62 540 ASP A N 1
ATOM 4533 C CA . ASP A 1 540 ? -0.758 21.772 -17.490 1.00 87.62 540 ASP A CA 1
ATOM 4534 C C . ASP A 1 540 ? -1.694 22.769 -16.785 1.00 87.62 540 ASP A C 1
ATOM 4536 O O . ASP A 1 540 ? -2.669 22.379 -16.147 1.00 87.62 540 ASP A O 1
ATOM 4540 N N . ILE A 1 541 ? -1.433 24.071 -16.938 1.00 89.75 541 ILE A N 1
ATOM 4541 C CA . ILE A 1 541 ? -2.276 25.139 -16.380 1.00 89.75 541 ILE A CA 1
ATOM 4542 C C . ILE A 1 541 ? -3.633 25.207 -17.083 1.00 89.75 541 ILE A C 1
ATOM 4544 O O . ILE A 1 541 ? -4.655 25.362 -16.417 1.00 89.75 541 ILE A O 1
ATOM 4548 N N . ASP A 1 542 ? -3.654 25.068 -18.408 1.00 90.69 542 ASP A N 1
ATOM 4549 C CA . ASP A 1 542 ? -4.893 25.056 -19.188 1.00 90.69 542 ASP A CA 1
ATOM 4550 C C . ASP A 1 542 ? -5.788 23.879 -18.799 1.00 90.69 542 ASP A C 1
ATOM 4552 O O . ASP A 1 542 ? -6.983 24.072 -18.605 1.00 90.69 542 ASP A O 1
ATOM 4556 N N . LEU A 1 543 ? -5.213 22.700 -18.536 1.00 90.69 543 LEU A N 1
ATOM 4557 C CA . LEU A 1 543 ? -5.961 21.562 -18.001 1.00 90.69 543 LEU A CA 1
ATOM 4558 C C . LEU A 1 543 ? -6.643 21.889 -16.660 1.00 90.69 543 LEU A C 1
ATOM 4560 O O . LEU A 1 543 ? -7.799 21.521 -16.450 1.00 90.69 543 LEU A O 1
ATOM 4564 N N . LEU A 1 544 ? -5.949 22.575 -15.744 1.00 92.88 544 LEU A N 1
ATOM 4565 C CA . LEU A 1 544 ? -6.518 22.956 -14.445 1.00 92.88 544 LEU A CA 1
ATOM 4566 C C . LEU A 1 544 ? -7.649 23.990 -14.586 1.00 92.88 544 LEU A C 1
ATOM 4568 O O . LEU A 1 544 ? -8.609 23.947 -13.814 1.00 92.88 544 LEU A O 1
ATOM 4572 N N . ILE A 1 545 ? -7.556 24.897 -15.561 1.00 91.88 545 ILE A N 1
ATOM 4573 C CA . ILE A 1 545 ? -8.611 25.875 -15.867 1.00 91.88 545 ILE A CA 1
ATOM 4574 C C . ILE A 1 545 ? -9.818 25.175 -16.503 1.00 91.88 545 ILE A C 1
ATOM 4576 O O . ILE A 1 545 ? -10.947 25.361 -16.051 1.00 91.88 545 ILE A O 1
ATOM 4580 N N . ASP A 1 546 ? -9.583 24.317 -17.498 1.00 90.75 546 ASP A N 1
ATOM 4581 C CA . ASP A 1 546 ? -10.625 23.586 -18.229 1.00 90.75 546 ASP A CA 1
ATOM 4582 C C . ASP A 1 546 ? -11.461 22.676 -17.315 1.00 90.75 546 ASP A C 1
ATOM 4584 O O . ASP A 1 546 ? -12.637 22.427 -17.582 1.00 90.75 546 ASP A O 1
ATOM 4588 N N . LYS A 1 547 ? -10.868 22.186 -16.220 1.00 89.75 547 LYS A N 1
ATOM 4589 C CA . LYS A 1 547 ? -11.525 21.326 -15.218 1.00 89.75 547 LYS A CA 1
ATOM 4590 C C . LYS A 1 547 ? -12.100 22.092 -14.021 1.00 89.75 547 LYS A C 1
ATOM 4592 O O . LYS A 1 547 ? -12.421 21.477 -13.002 1.00 89.75 547 LYS A O 1
ATOM 4597 N N . ASP A 1 548 ? -12.213 23.418 -14.131 1.00 90.50 548 ASP A N 1
ATOM 4598 C CA . ASP A 1 548 ? -12.718 24.312 -13.080 1.00 90.50 548 ASP A CA 1
ATOM 4599 C C . ASP A 1 548 ? -12.001 24.101 -11.731 1.00 90.50 548 ASP A C 1
ATOM 4601 O O . ASP A 1 548 ? -12.607 24.146 -10.664 1.00 90.50 548 ASP A O 1
ATOM 4605 N N . VAL A 1 549 ? -10.695 23.809 -11.760 1.00 92.31 549 VAL A N 1
ATOM 4606 C CA . VAL A 1 549 ? -9.875 23.661 -10.545 1.00 92.31 549 VAL A CA 1
ATOM 4607 C C . VAL A 1 549 ? -9.299 25.013 -10.132 1.00 92.31 549 VAL A C 1
ATOM 4609 O O . VAL A 1 549 ? -9.227 25.320 -8.942 1.00 92.31 549 VAL A O 1
ATOM 4612 N N . ILE A 1 550 ? -8.904 25.828 -11.112 1.00 93.31 550 ILE A N 1
ATOM 4613 C CA . ILE A 1 550 ? -8.389 27.189 -10.925 1.00 93.31 550 ILE A CA 1
ATOM 4614 C C . ILE A 1 550 ? -9.003 28.132 -11.962 1.00 93.31 550 ILE A C 1
ATOM 4616 O O . ILE A 1 550 ? -9.530 27.699 -12.982 1.00 93.31 550 ILE A O 1
ATOM 4620 N N . SER A 1 551 ? -8.908 29.435 -11.717 1.00 93.12 551 SER A N 1
ATOM 4621 C CA . SER A 1 551 ? -9.365 30.484 -12.631 1.00 93.12 551 SER A CA 1
ATOM 4622 C C . SER A 1 551 ? -8.213 31.393 -13.052 1.00 93.12 551 SER A C 1
ATOM 4624 O O . SER A 1 551 ? -7.234 31.550 -12.322 1.00 93.12 551 SER A O 1
ATOM 4626 N N . ILE A 1 552 ? -8.360 32.061 -14.194 1.00 92.50 552 ILE A N 1
ATOM 4627 C CA . ILE A 1 552 ? -7.471 33.140 -14.632 1.00 92.50 552 ILE A CA 1
ATOM 4628 C C . ILE A 1 552 ? -8.264 34.443 -14.747 1.00 92.50 552 ILE A C 1
ATOM 4630 O O . ILE A 1 552 ? -9.388 34.445 -15.250 1.00 92.50 552 ILE A O 1
ATOM 4634 N N . ASP A 1 553 ? -7.709 35.540 -14.237 1.00 89.69 553 ASP A N 1
ATOM 4635 C CA . ASP A 1 553 ? -8.334 36.858 -14.341 1.00 89.69 553 ASP A CA 1
ATOM 4636 C C . ASP A 1 553 ? -8.046 37.544 -15.691 1.00 89.69 553 ASP A C 1
ATOM 4638 O O . ASP A 1 553 ? -7.244 37.076 -16.502 1.00 89.69 553 ASP A O 1
ATOM 4642 N N . GLU A 1 554 ? -8.694 38.689 -15.937 1.00 87.19 554 GLU A N 1
ATOM 4643 C CA . GLU A 1 554 ? -8.536 39.466 -17.180 1.00 87.19 554 GLU A CA 1
ATOM 4644 C C . GLU A 1 554 ? -7.095 39.950 -17.428 1.00 87.19 554 GLU A C 1
ATOM 4646 O O . GLU A 1 554 ? -6.728 40.244 -18.565 1.00 87.19 554 GLU A O 1
ATOM 4651 N N . ASN A 1 555 ? -6.271 40.029 -16.379 1.00 87.25 555 ASN A N 1
ATOM 4652 C CA . ASN A 1 555 ? -4.876 40.461 -16.446 1.00 87.25 555 ASN A CA 1
ATOM 4653 C C . ASN A 1 555 ? -3.896 39.273 -16.536 1.00 87.25 555 ASN A C 1
ATOM 4655 O O . ASN A 1 555 ? -2.680 39.479 -16.520 1.00 87.25 555 ASN A O 1
ATOM 4659 N N . GLY A 1 556 ? -4.399 38.038 -16.628 1.00 88.19 556 GLY A N 1
ATOM 4660 C CA . GLY A 1 556 ? -3.598 36.821 -16.748 1.00 88.19 556 GLY A CA 1
ATOM 4661 C C . GLY A 1 556 ? -3.115 36.228 -15.420 1.00 88.19 556 GLY A C 1
ATOM 4662 O O . GLY A 1 556 ? -2.289 35.312 -15.439 1.00 88.19 556 GLY A O 1
ATOM 4663 N N . PHE A 1 557 ? -3.591 36.717 -14.270 1.00 90.94 557 PHE A N 1
ATOM 4664 C CA . PHE A 1 557 ? -3.216 36.171 -12.964 1.00 90.94 557 PHE A CA 1
ATOM 4665 C C . PHE A 1 557 ? -4.083 34.979 -12.576 1.00 90.94 557 PHE A C 1
ATOM 4667 O O . PHE A 1 557 ? -5.307 34.998 -12.719 1.00 90.94 557 PHE A O 1
ATO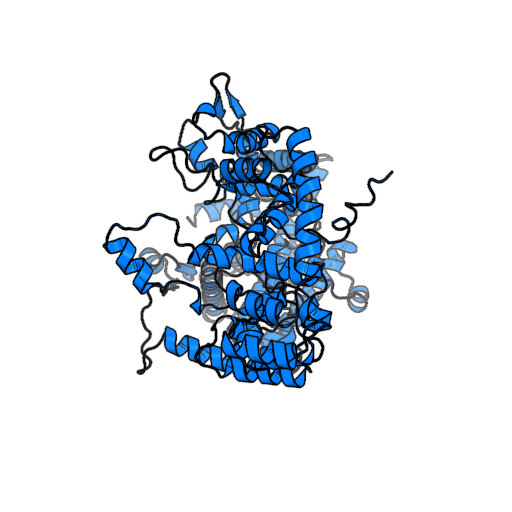M 4674 N N . LEU A 1 558 ? -3.433 33.949 -12.038 1.00 91.56 558 LEU A N 1
ATOM 4675 C CA . LEU A 1 558 ? -4.107 32.773 -11.503 1.00 91.56 558 LEU A CA 1
ATOM 4676 C C . LEU A 1 558 ? -4.819 33.117 -10.190 1.00 91.56 558 LEU A C 1
ATOM 4678 O O . LEU A 1 558 ? -4.308 33.870 -9.358 1.00 91.56 558 LEU A O 1
ATOM 4682 N N . SER A 1 559 ? -6.009 32.558 -10.002 1.00 89.12 559 SER A N 1
ATOM 4683 C CA . SER A 1 559 ? -6.853 32.773 -8.830 1.00 89.12 559 SER A CA 1
ATOM 4684 C C . SER A 1 559 ? -7.694 31.536 -8.518 1.00 89.12 559 SER A C 1
ATOM 4686 O O . SER A 1 559 ? -7.869 30.654 -9.357 1.00 89.12 559 SER A O 1
ATOM 4688 N N . VAL A 1 560 ? -8.219 31.471 -7.294 1.00 89.12 560 VAL A N 1
ATOM 4689 C CA . VAL A 1 560 ? -9.083 30.379 -6.838 1.00 89.12 560 VAL A CA 1
ATOM 4690 C C . VAL A 1 560 ? -10.330 30.987 -6.205 1.00 89.12 560 VAL A C 1
ATOM 4692 O O . VAL A 1 560 ? -10.239 31.802 -5.285 1.00 89.12 560 VAL A O 1
ATOM 4695 N N . THR A 1 561 ? -11.506 30.621 -6.712 1.00 89.06 561 THR A N 1
ATOM 4696 C CA . THR A 1 561 ? -12.791 31.035 -6.127 1.00 89.06 561 THR A CA 1
ATOM 4697 C C . THR A 1 561 ? -13.112 30.242 -4.857 1.00 89.06 561 THR A C 1
ATOM 4699 O O . THR A 1 561 ? -12.509 29.209 -4.580 1.00 89.06 561 THR A O 1
ATOM 4702 N N . THR A 1 562 ? -14.115 30.664 -4.078 1.00 84.25 562 THR A N 1
ATOM 4703 C CA . THR A 1 562 ? -14.552 29.910 -2.886 1.00 84.25 562 THR A CA 1
ATOM 4704 C C . THR A 1 562 ? -15.011 28.484 -3.214 1.00 84.25 562 THR A C 1
ATOM 4706 O O . THR A 1 562 ? -14.710 27.567 -2.454 1.00 84.25 562 THR A O 1
ATOM 4709 N N . LYS A 1 563 ? -15.691 28.277 -4.351 1.00 87.75 563 LYS A N 1
ATOM 4710 C CA . LYS A 1 563 ? -16.075 26.939 -4.832 1.00 87.75 563 LYS A CA 1
ATOM 4711 C C . LYS A 1 563 ? -14.833 26.107 -5.165 1.00 87.75 563 LYS A C 1
ATOM 4713 O O . LYS A 1 563 ? -14.675 24.993 -4.677 1.00 87.75 563 LYS A O 1
ATOM 4718 N N . GLN A 1 564 ? -13.904 26.688 -5.920 1.00 92.25 564 GLN A N 1
ATOM 4719 C CA . GLN A 1 564 ? -12.656 26.024 -6.294 1.00 92.25 564 GLN A CA 1
ATOM 4720 C C . GLN A 1 564 ? -11.793 25.679 -5.068 1.00 92.25 564 GLN A C 1
ATOM 4722 O O . GLN A 1 564 ? -11.169 24.625 -5.044 1.00 92.25 564 GLN A O 1
ATOM 4727 N N . LEU A 1 565 ? -11.817 26.484 -3.998 1.00 89.62 565 LEU A N 1
ATOM 4728 C CA . LEU A 1 565 ? -11.154 26.139 -2.733 1.00 89.62 565 LEU A CA 1
ATOM 4729 C C . LEU A 1 565 ? -11.739 24.866 -2.102 1.00 89.62 565 LEU A C 1
ATOM 4731 O O . LEU A 1 565 ? -10.976 24.017 -1.643 1.00 89.62 565 LEU A O 1
ATOM 4735 N N . ALA A 1 566 ? -13.066 24.704 -2.113 1.00 91.00 566 ALA A N 1
ATOM 4736 C CA . ALA A 1 566 ? -13.719 23.479 -1.650 1.00 91.00 566 ALA A CA 1
ATOM 4737 C C . ALA A 1 566 ? -13.296 22.265 -2.495 1.00 91.00 566 ALA A C 1
ATOM 4739 O O . ALA A 1 566 ? -12.902 21.234 -1.943 1.00 91.00 566 ALA A O 1
ATOM 4740 N N . ARG A 1 567 ? -13.291 22.415 -3.826 1.00 94.44 567 ARG A N 1
ATOM 4741 C CA . ARG A 1 567 ? -12.815 21.396 -4.775 1.00 94.44 567 ARG A CA 1
ATOM 4742 C C . ARG A 1 567 ? -11.358 21.007 -4.516 1.00 94.44 567 ARG A C 1
ATOM 4744 O O . ARG A 1 567 ? -11.045 19.825 -4.399 1.00 94.44 567 ARG A O 1
ATOM 4751 N N . VAL A 1 568 ? -10.467 21.983 -4.349 1.00 93.69 568 VAL A N 1
ATOM 4752 C CA . VAL A 1 568 ? -9.044 21.762 -4.037 1.00 93.69 568 VAL A CA 1
ATOM 4753 C C . VAL A 1 568 ? -8.874 21.051 -2.689 1.00 93.69 568 VAL A C 1
ATOM 4755 O O . VAL A 1 568 ? -8.052 20.141 -2.586 1.00 93.69 568 VAL A O 1
ATOM 4758 N N . ALA A 1 569 ? -9.662 21.393 -1.666 1.00 92.31 569 ALA A N 1
ATOM 4759 C CA . ALA A 1 569 ? -9.618 20.720 -0.365 1.00 92.31 569 ALA A CA 1
ATOM 4760 C C . ALA A 1 569 ? -10.041 19.240 -0.449 1.00 92.31 569 ALA A C 1
ATOM 4762 O O . ALA A 1 569 ? -9.393 18.373 0.151 1.00 92.31 569 ALA A O 1
ATOM 4763 N N . ILE A 1 570 ? -11.080 18.939 -1.237 1.00 95.31 570 ILE A N 1
ATOM 4764 C CA . ILE A 1 570 ? -11.514 17.569 -1.550 1.00 95.31 570 ILE A CA 1
ATOM 4765 C C . ILE A 1 570 ? -10.388 16.823 -2.277 1.00 95.31 570 ILE A C 1
ATOM 4767 O O . ILE A 1 570 ? -9.928 15.783 -1.808 1.00 95.31 570 ILE A O 1
ATOM 4771 N N . LEU A 1 571 ? -9.859 17.379 -3.367 1.00 95.44 571 LEU A N 1
ATOM 4772 C CA . LEU A 1 571 ? -8.765 16.757 -4.118 1.00 95.44 571 LEU A CA 1
ATOM 4773 C C . LEU A 1 571 ? -7.515 16.531 -3.249 1.00 95.44 571 LEU A C 1
ATOM 4775 O O . LEU A 1 571 ? -6.857 15.502 -3.384 1.00 95.44 571 LEU A O 1
ATOM 4779 N N . SER A 1 572 ? -7.219 17.430 -2.306 1.00 93.75 572 SER A N 1
ATOM 4780 C CA . SER A 1 572 ? -6.088 17.280 -1.382 1.00 93.75 572 SER A CA 1
ATOM 4781 C C . SER A 1 572 ? -6.250 16.075 -0.455 1.00 93.75 572 SER A C 1
ATOM 4783 O O . SER A 1 572 ? -5.297 15.324 -0.250 1.00 93.75 572 SER A O 1
ATOM 4785 N N . ASN A 1 573 ? -7.448 15.853 0.091 1.00 94.75 573 ASN A N 1
ATOM 4786 C CA . ASN A 1 573 ? -7.710 14.700 0.954 1.00 94.75 573 ASN A CA 1
ATOM 4787 C C . ASN A 1 573 ? -7.716 13.387 0.163 1.00 94.75 573 ASN A C 1
ATOM 4789 O O . ASN A 1 573 ? -7.162 12.398 0.639 1.00 94.75 573 ASN A O 1
ATOM 4793 N N . ILE A 1 574 ? -8.240 13.392 -1.068 1.00 95.94 574 ILE A N 1
ATOM 4794 C CA . ILE A 1 574 ? -8.109 12.252 -1.987 1.00 95.94 574 ILE A CA 1
ATOM 4795 C C . ILE A 1 574 ? -6.638 11.963 -2.294 1.00 95.94 574 ILE A C 1
ATOM 4797 O O . ILE A 1 574 ? -6.230 10.808 -2.250 1.00 95.94 574 ILE A O 1
ATOM 4801 N N . TYR A 1 575 ? -5.814 12.981 -2.554 1.00 94.06 575 TYR A N 1
ATOM 4802 C CA . TYR A 1 575 ? -4.387 12.775 -2.804 1.00 94.06 575 TYR A CA 1
ATOM 4803 C C . TYR A 1 575 ? -3.670 12.178 -1.588 1.00 94.06 575 TYR A C 1
ATOM 4805 O O . TYR A 1 575 ? -2.904 11.229 -1.741 1.00 94.06 575 TYR A O 1
ATOM 4813 N N . LYS A 1 576 ? -3.933 12.714 -0.388 1.00 92.56 576 LYS A N 1
ATOM 4814 C CA . LYS A 1 576 ? -3.282 12.294 0.862 1.00 92.56 576 LYS A CA 1
ATOM 4815 C C . LYS A 1 576 ? -3.705 10.897 1.301 1.00 92.56 576 LYS A C 1
ATOM 4817 O O . LYS A 1 576 ? -2.843 10.065 1.557 1.00 92.56 576 LYS A O 1
ATOM 4822 N N . PHE A 1 577 ? -5.011 10.657 1.394 1.00 94.75 577 PHE A N 1
ATOM 4823 C CA . PHE A 1 577 ? -5.579 9.468 2.035 1.00 94.75 577 PHE A CA 1
ATOM 4824 C C . PHE A 1 577 ? -6.156 8.453 1.044 1.00 94.75 577 PHE A C 1
ATOM 4826 O O . PHE A 1 577 ? -6.529 7.352 1.437 1.00 94.75 577 PHE A O 1
ATOM 4833 N N . GLY A 1 578 ? -6.272 8.812 -0.236 1.00 95.38 578 GLY A N 1
ATOM 4834 C CA . GLY A 1 578 ? -6.906 7.986 -1.267 1.00 95.38 578 GLY A CA 1
ATOM 4835 C C . GLY A 1 578 ? -8.435 7.958 -1.203 1.00 95.38 578 GLY A C 1
ATOM 4836 O O . GLY A 1 578 ? -9.062 7.510 -2.159 1.00 95.38 578 GLY A O 1
ATOM 4837 N N . VAL A 1 579 ? -9.038 8.435 -0.110 1.00 97.19 579 VAL A N 1
ATOM 4838 C CA . VAL A 1 579 ? -10.476 8.336 0.168 1.00 97.19 579 VAL A CA 1
ATOM 4839 C C . VAL A 1 579 ? -10.959 9.491 1.045 1.00 97.19 579 VAL A C 1
ATOM 4841 O O . VAL A 1 579 ? -10.195 10.056 1.831 1.00 97.19 579 VAL A O 1
ATOM 4844 N N . ILE A 1 580 ? -12.245 9.822 0.931 1.00 96.75 580 ILE A N 1
ATOM 4845 C CA . ILE A 1 580 ? -12.963 10.754 1.809 1.00 96.75 580 ILE A CA 1
ATOM 4846 C C . ILE A 1 580 ? -14.235 10.103 2.341 1.00 96.75 580 ILE A C 1
ATOM 4848 O O . ILE A 1 580 ? -14.925 9.401 1.605 1.00 96.75 580 ILE A O 1
ATOM 4852 N N . HIS A 1 581 ? -14.576 10.395 3.596 1.00 96.12 581 HIS A N 1
ATOM 4853 C CA . HIS A 1 581 ? -15.883 10.088 4.162 1.00 96.12 581 HIS A CA 1
ATOM 4854 C C . HIS A 1 581 ? -16.900 11.194 3.835 1.00 96.12 581 HIS A C 1
ATOM 4856 O O . HIS A 1 581 ? -16.708 12.350 4.203 1.00 96.12 581 HIS A O 1
ATOM 4862 N N . TYR A 1 582 ? -18.006 10.862 3.168 1.00 96.75 582 TYR A N 1
ATOM 4863 C CA . TYR A 1 582 ? -18.991 11.847 2.693 1.00 96.75 582 TYR A CA 1
ATOM 4864 C C . TYR A 1 582 ? -19.736 12.582 3.814 1.00 96.75 582 TYR A C 1
ATOM 4866 O O . TYR A 1 582 ? -20.093 13.755 3.676 1.00 96.75 582 TYR A O 1
ATOM 4874 N N . TYR A 1 583 ? -19.975 11.889 4.928 1.00 94.62 583 TYR A N 1
ATOM 4875 C CA . TYR A 1 583 ? -20.755 12.402 6.059 1.00 94.62 583 TYR A CA 1
ATOM 4876 C C . TYR A 1 583 ? -19.925 13.107 7.137 1.00 94.62 583 TYR A C 1
ATOM 4878 O O . TYR A 1 583 ? -20.505 13.700 8.040 1.00 94.62 583 TYR A O 1
ATOM 4886 N N . HIS A 1 584 ? -18.594 13.097 7.022 1.00 92.62 584 HIS A N 1
ATOM 4887 C CA . HIS A 1 584 ? -17.706 13.774 7.968 1.00 92.62 584 HIS A CA 1
ATOM 4888 C C . HIS A 1 584 ? -16.996 14.935 7.273 1.00 92.62 584 HIS A C 1
ATOM 4890 O O . HIS A 1 584 ? -16.592 14.834 6.111 1.00 92.62 584 HIS A O 1
ATOM 4896 N N . ALA A 1 585 ? -16.891 16.071 7.961 1.00 90.69 585 ALA A N 1
ATOM 4897 C CA . ALA A 1 585 ? -16.195 17.234 7.422 1.00 90.69 585 ALA A CA 1
ATOM 4898 C C . ALA A 1 585 ? -14.695 16.930 7.301 1.00 90.69 585 ALA A C 1
ATOM 4900 O O . ALA A 1 585 ? -14.116 16.310 8.188 1.00 90.69 585 ALA A O 1
ATOM 4901 N N . LEU A 1 586 ? -14.062 17.364 6.208 1.00 88.06 586 LEU A N 1
ATOM 4902 C CA . LEU A 1 586 ? -12.631 17.117 5.968 1.00 88.06 586 LEU A CA 1
ATOM 4903 C C . LEU A 1 586 ? -11.718 17.740 7.035 1.00 88.06 586 LEU A C 1
ATOM 4905 O O . LEU A 1 586 ? -10.656 17.192 7.347 1.00 88.06 586 LEU A O 1
ATOM 4909 N N . ASP A 1 587 ? -12.132 18.890 7.564 1.00 79.88 587 ASP A N 1
ATOM 4910 C CA . ASP A 1 587 ? -11.514 19.594 8.680 1.00 79.88 587 ASP A CA 1
ATOM 4911 C C . ASP A 1 587 ? -12.519 20.555 9.344 1.00 79.88 587 ASP A C 1
ATOM 4913 O O . ASP A 1 587 ? -13.629 20.769 8.851 1.00 79.88 587 ASP A O 1
ATOM 4917 N N . ASN A 1 588 ? -12.105 21.169 10.456 1.00 72.56 588 ASN A N 1
ATOM 4918 C CA . ASN A 1 588 ? -12.935 22.085 11.247 1.00 72.56 588 ASN A CA 1
ATOM 4919 C C . ASN A 1 588 ? -13.322 23.386 10.515 1.00 72.56 588 ASN A C 1
ATOM 4921 O O . ASN A 1 588 ? -14.174 24.127 11.002 1.00 72.56 588 ASN A O 1
ATOM 4925 N N . SER A 1 589 ? -12.681 23.706 9.389 1.00 76.31 589 SER A N 1
ATOM 4926 C CA . SER A 1 589 ? -12.967 24.901 8.589 1.00 76.31 589 SER A CA 1
ATOM 4927 C C . SER A 1 589 ? -13.970 24.637 7.462 1.00 76.31 589 SER A C 1
ATOM 4929 O O . SER A 1 589 ? -14.606 25.573 6.969 1.00 76.31 589 SER A O 1
ATOM 4931 N N . MET A 1 590 ? -14.147 23.371 7.075 1.00 82.25 590 MET A N 1
ATOM 4932 C CA . MET A 1 590 ? -15.022 22.968 5.984 1.00 82.25 590 MET A CA 1
ATOM 4933 C C . MET A 1 590 ? -16.474 22.813 6.444 1.00 82.25 590 MET A C 1
ATOM 4935 O O . MET A 1 590 ? -16.797 22.077 7.375 1.00 82.25 590 MET A O 1
ATOM 4939 N N . ILE A 1 591 ? -17.397 23.462 5.734 1.00 89.50 591 ILE A N 1
ATOM 4940 C CA . ILE A 1 591 ? -18.833 23.296 5.981 1.00 89.50 591 ILE A CA 1
ATOM 4941 C C . ILE A 1 591 ? -19.317 22.039 5.251 1.00 89.50 591 ILE A C 1
ATOM 4943 O O . ILE A 1 591 ? -19.327 22.003 4.019 1.00 89.50 591 ILE A O 1
ATOM 4947 N N . LEU A 1 592 ? -19.803 21.046 6.004 1.00 90.81 592 LEU A N 1
ATOM 4948 C CA . LEU A 1 592 ? -20.211 19.734 5.480 1.00 90.81 592 LEU A CA 1
ATOM 4949 C C . LEU A 1 592 ? -21.173 19.816 4.280 1.00 90.81 592 LEU A C 1
ATOM 4951 O O . LEU A 1 592 ? -20.976 19.134 3.282 1.00 90.81 592 LEU A O 1
ATOM 4955 N N . LYS A 1 593 ? -22.179 20.699 4.318 1.00 91.62 593 LYS A N 1
ATOM 4956 C CA . LYS A 1 593 ? -23.131 20.853 3.199 1.00 91.62 593 LYS A CA 1
ATOM 4957 C C . LYS A 1 593 ? -22.479 21.372 1.912 1.00 91.62 593 LYS A C 1
ATOM 4959 O O . LYS A 1 593 ? -22.885 20.971 0.825 1.00 91.62 593 LYS A O 1
ATOM 4964 N N . ILE A 1 594 ? -21.484 22.254 2.025 1.00 91.38 594 ILE A N 1
ATOM 4965 C CA . ILE A 1 594 ? -20.743 22.777 0.866 1.00 91.38 594 ILE A CA 1
ATOM 4966 C C . ILE A 1 594 ? -19.881 21.660 0.277 1.00 91.38 594 ILE A C 1
ATOM 4968 O O . ILE A 1 594 ? -19.925 21.432 -0.928 1.00 91.38 594 ILE A O 1
ATOM 4972 N N . GLN A 1 595 ? -19.179 20.913 1.134 1.00 93.31 595 GLN A N 1
ATOM 4973 C CA . GLN A 1 595 ? -18.416 19.726 0.742 1.00 93.31 595 GLN A CA 1
ATOM 4974 C C . GLN A 1 595 ? -19.290 18.714 -0.005 1.00 93.31 595 GLN A C 1
ATOM 4976 O O . GLN A 1 595 ? -18.938 18.284 -1.096 1.00 93.31 595 GLN A O 1
ATOM 4981 N N . GLN A 1 596 ? -20.442 18.353 0.558 1.00 95.44 596 GLN A N 1
ATOM 4982 C CA . GLN A 1 596 ? -21.361 17.380 -0.033 1.00 95.44 596 GLN A CA 1
ATOM 4983 C C . GLN A 1 596 ? -21.916 17.836 -1.386 1.00 95.44 596 GLN A C 1
ATOM 4985 O O . GLN A 1 596 ? -22.059 17.015 -2.293 1.00 95.44 596 GLN A O 1
ATOM 4990 N N . SER A 1 597 ? -22.218 19.130 -1.529 1.00 95.75 597 SER A N 1
ATOM 4991 C CA . SER A 1 597 ? -22.647 19.714 -2.803 1.00 95.75 597 SER A CA 1
ATOM 4992 C C . SER A 1 597 ? -21.550 19.605 -3.859 1.00 95.75 597 SER A C 1
ATOM 4994 O O . SER A 1 597 ? -21.819 19.126 -4.956 1.00 95.75 597 SER A O 1
ATOM 4996 N N . GLU A 1 598 ? -20.323 19.995 -3.514 1.00 95.75 598 GLU A N 1
ATOM 4997 C CA . GLU A 1 598 ? -19.182 19.945 -4.431 1.00 95.75 598 GLU A CA 1
ATOM 4998 C C . GLU A 1 598 ? -18.829 18.502 -4.815 1.00 95.75 598 GLU A C 1
ATOM 5000 O O . GLU A 1 598 ? -18.644 18.208 -5.990 1.00 95.75 598 GLU A O 1
ATOM 5005 N N . ILE A 1 599 ? -18.828 17.566 -3.858 1.00 96.69 599 ILE A N 1
ATOM 5006 C CA . ILE A 1 599 ? -18.618 16.137 -4.140 1.00 96.69 599 ILE A CA 1
ATOM 5007 C C . ILE A 1 599 ? -19.655 15.627 -5.147 1.00 96.69 599 ILE A C 1
ATOM 5009 O O . ILE A 1 599 ? -19.295 14.935 -6.095 1.00 96.69 599 ILE A O 1
ATOM 5013 N N . ASN A 1 600 ? -20.937 15.956 -4.956 1.00 97.50 600 ASN A N 1
ATOM 5014 C CA . ASN A 1 600 ? -21.989 15.527 -5.876 1.00 97.50 600 ASN A CA 1
ATOM 5015 C C . ASN A 1 600 ? -21.770 16.086 -7.291 1.00 97.50 600 ASN A C 1
ATOM 5017 O O . ASN A 1 600 ? -21.958 15.350 -8.256 1.00 97.50 600 ASN A O 1
ATOM 5021 N N . GLU A 1 601 ? -21.347 17.346 -7.417 1.00 96.06 601 GLU A N 1
ATOM 5022 C CA . GLU A 1 601 ? -21.017 17.959 -8.708 1.00 96.06 601 GLU A CA 1
ATOM 5023 C C . GLU A 1 601 ? -19.818 17.253 -9.366 1.00 96.06 601 GLU A C 1
ATOM 5025 O O . GLU A 1 601 ? -19.913 16.788 -10.500 1.00 96.06 601 GLU A O 1
ATOM 5030 N N . MET A 1 602 ? -18.736 17.028 -8.619 1.00 95.50 602 MET A N 1
ATOM 5031 C CA . MET A 1 602 ? -17.548 16.319 -9.109 1.00 95.50 602 MET A CA 1
ATOM 5032 C C . MET A 1 602 ? -17.824 14.853 -9.495 1.00 95.50 602 MET A C 1
ATOM 5034 O O . MET A 1 602 ? -17.144 14.309 -10.365 1.00 95.50 602 MET A O 1
ATOM 5038 N N . ILE A 1 603 ? -18.817 14.198 -8.880 1.00 96.50 603 ILE A N 1
ATOM 5039 C CA . ILE A 1 603 ? -19.301 12.879 -9.322 1.00 96.50 603 ILE A CA 1
ATOM 5040 C C . ILE A 1 603 ? -20.018 13.006 -10.671 1.00 96.50 603 ILE A C 1
ATOM 5042 O O . ILE A 1 603 ? -19.780 12.195 -11.558 1.00 96.50 603 ILE A O 1
ATOM 5046 N N . THR A 1 604 ? -20.866 14.025 -10.863 1.00 95.56 604 THR A N 1
ATOM 5047 C CA . THR A 1 604 ? -21.533 14.241 -12.164 1.00 95.56 604 THR A CA 1
ATOM 5048 C C . THR A 1 604 ? -20.571 14.614 -13.292 1.00 95.56 604 THR A C 1
ATOM 5050 O O . THR A 1 604 ? -20.877 14.372 -14.455 1.00 95.56 604 THR A O 1
ATOM 5053 N N . GLU A 1 605 ? -19.407 15.168 -12.954 1.00 92.88 605 GLU A N 1
ATOM 5054 C CA . GLU A 1 605 ? -18.317 15.481 -13.885 1.00 92.88 605 GLU A CA 1
ATOM 5055 C C . GLU A 1 605 ? -17.381 14.285 -14.159 1.00 92.88 605 GLU A C 1
ATOM 5057 O O . GLU A 1 605 ? -16.351 14.449 -14.815 1.00 92.88 605 GLU A O 1
ATOM 5062 N N . ASP A 1 606 ? -17.691 13.091 -13.637 1.00 93.12 606 ASP A N 1
ATOM 5063 C CA . ASP A 1 606 ? -16.843 11.892 -13.706 1.00 93.12 606 ASP A CA 1
ATOM 5064 C C . ASP A 1 606 ? -15.423 12.100 -13.130 1.00 93.12 606 ASP A C 1
ATOM 5066 O O . ASP A 1 606 ? -14.479 11.384 -13.481 1.00 93.12 606 ASP A O 1
ATOM 5070 N N . ILE A 1 607 ? -15.237 13.067 -12.226 1.00 94.06 607 ILE A N 1
ATOM 5071 C CA . ILE A 1 607 ? -13.968 13.305 -11.519 1.00 94.06 607 ILE A CA 1
ATOM 5072 C C . ILE A 1 607 ? -13.846 12.365 -10.317 1.00 94.06 607 ILE A C 1
ATOM 5074 O O . ILE A 1 607 ? -12.778 11.802 -10.055 1.00 94.06 607 ILE A O 1
ATOM 5078 N N . LEU A 1 608 ? -14.947 12.189 -9.588 1.00 96.88 608 LEU A N 1
ATOM 5079 C CA . LEU A 1 608 ? -15.028 11.339 -8.406 1.00 96.88 608 LEU A CA 1
ATOM 5080 C C . LEU A 1 608 ? -15.972 10.161 -8.640 1.00 96.88 608 LEU A C 1
ATOM 5082 O O . LEU A 1 608 ? -16.893 10.219 -9.448 1.00 96.88 608 LEU A O 1
ATOM 5086 N N . THR A 1 609 ? -15.745 9.093 -7.889 1.00 97.50 609 THR A N 1
ATOM 5087 C CA . THR A 1 609 ? -16.636 7.937 -7.781 1.00 97.50 609 THR A CA 1
ATOM 5088 C C . THR A 1 609 ? -16.870 7.615 -6.307 1.00 97.50 609 THR A C 1
ATOM 5090 O O . THR A 1 609 ? -16.226 8.200 -5.432 1.00 97.50 609 THR A O 1
ATOM 5093 N N . PHE A 1 610 ? -17.794 6.708 -6.011 1.00 97.62 610 PHE A N 1
ATOM 5094 C CA . PHE A 1 610 ? -18.146 6.351 -4.643 1.00 97.62 610 PHE A CA 1
ATOM 5095 C C . PHE A 1 610 ? -18.360 4.849 -4.464 1.00 97.62 610 PHE A C 1
ATOM 5097 O O . PHE A 1 610 ? -18.677 4.135 -5.414 1.00 97.62 610 PHE A O 1
ATOM 5104 N N . GLU A 1 611 ? -18.221 4.389 -3.223 1.00 97.25 611 GLU A N 1
ATOM 5105 C CA . GLU A 1 611 ? -18.572 3.034 -2.803 1.00 97.25 611 GLU A CA 1
ATOM 5106 C C . GLU A 1 611 ? -19.385 3.066 -1.501 1.00 97.25 611 GLU A C 1
ATOM 5108 O O . GLU A 1 611 ? -19.184 3.919 -0.631 1.00 97.25 611 GLU A O 1
ATOM 5113 N N . ASN A 1 612 ? -20.293 2.095 -1.373 1.00 96.81 612 ASN A N 1
ATOM 5114 C CA . ASN A 1 612 ? -21.210 1.946 -0.241 1.00 96.81 612 ASN A CA 1
ATOM 5115 C C . ASN A 1 612 ? -20.810 0.717 0.586 1.00 96.81 612 ASN A C 1
ATOM 5117 O O . ASN A 1 612 ? -21.532 -0.282 0.641 1.00 96.81 612 ASN A O 1
ATOM 5121 N N . THR A 1 613 ? -19.624 0.772 1.186 1.00 97.69 613 THR A N 1
ATOM 5122 C CA . THR A 1 613 ? -19.045 -0.294 2.016 1.00 97.69 613 THR A CA 1
ATOM 5123 C C . THR A 1 613 ? -18.872 0.166 3.462 1.00 97.69 613 THR A C 1
ATOM 5125 O O . THR A 1 613 ? -18.707 1.356 3.710 1.00 97.69 613 THR A O 1
ATOM 5128 N N . LEU A 1 614 ? -18.907 -0.753 4.434 1.00 97.75 614 LEU A N 1
ATOM 5129 C CA . LEU A 1 614 ? -18.703 -0.432 5.856 1.00 97.75 614 LEU A CA 1
ATOM 5130 C C . LEU A 1 614 ? -17.314 0.176 6.097 1.00 97.75 614 LEU A C 1
ATOM 5132 O O . LEU A 1 614 ? -17.180 1.158 6.830 1.00 97.75 614 LEU A O 1
ATOM 5136 N N . LEU A 1 615 ? -16.295 -0.415 5.470 1.00 98.00 615 LEU A N 1
ATOM 5137 C CA . LEU A 1 615 ? -14.899 0.008 5.535 1.00 98.00 615 LEU A CA 1
ATOM 5138 C C . LEU A 1 615 ? -14.489 0.643 4.210 1.00 98.00 615 LEU A C 1
ATOM 5140 O O . LEU A 1 615 ? -14.878 0.167 3.140 1.00 98.00 615 LEU A O 1
ATOM 5144 N N . SER A 1 616 ? -13.674 1.690 4.285 1.00 97.88 616 SER A N 1
ATOM 5145 C CA . SER A 1 616 ? -13.032 2.256 3.100 1.00 97.88 616 SER A CA 1
ATOM 5146 C C . SER A 1 616 ? -11.997 1.286 2.528 1.00 97.88 616 SER A C 1
ATOM 5148 O O . SER A 1 616 ? -11.506 0.396 3.227 1.00 97.88 616 SER A O 1
ATOM 5150 N N . LYS A 1 617 ? -11.610 1.477 1.265 1.00 97.00 617 LYS A N 1
ATOM 5151 C CA . LYS A 1 617 ? -10.581 0.650 0.631 1.00 97.00 617 LYS A CA 1
ATOM 5152 C C . LYS A 1 617 ? -9.260 0.614 1.424 1.00 97.00 617 LYS A C 1
ATOM 5154 O O . LYS A 1 617 ? -8.807 -0.493 1.689 1.00 97.00 617 LYS A O 1
ATOM 5159 N N . PRO A 1 618 ? -8.677 1.741 1.893 1.00 97.38 618 PRO A N 1
ATOM 5160 C CA . PRO A 1 618 ? -7.470 1.691 2.726 1.00 97.38 618 PRO A CA 1
ATOM 5161 C C . PRO A 1 618 ? -7.634 0.874 4.016 1.00 97.38 618 PRO A C 1
ATOM 5163 O O . PRO A 1 618 ? -6.700 0.196 4.437 1.00 97.38 618 PRO A O 1
ATOM 5166 N N . GLU A 1 619 ? -8.819 0.902 4.633 1.00 97.88 619 GLU A N 1
ATOM 5167 C CA . GLU A 1 619 ? -9.113 0.144 5.857 1.00 97.88 619 GLU A CA 1
ATOM 5168 C C . GLU A 1 619 ? -9.250 -1.353 5.582 1.00 97.88 619 GLU A C 1
ATOM 5170 O O . GLU A 1 619 ? -8.684 -2.168 6.312 1.00 97.88 619 GLU A O 1
ATOM 5175 N N . ALA A 1 620 ? -9.959 -1.718 4.512 1.00 97.12 620 ALA A N 1
ATOM 5176 C CA . ALA A 1 620 ? -10.079 -3.105 4.080 1.00 97.12 620 ALA A CA 1
ATOM 5177 C C . ALA A 1 620 ? -8.715 -3.684 3.666 1.00 97.12 620 ALA A C 1
ATOM 5179 O O . ALA A 1 620 ? -8.376 -4.796 4.073 1.00 97.12 620 ALA A O 1
ATOM 5180 N N . ASP A 1 621 ? -7.914 -2.910 2.929 1.00 97.12 621 ASP A N 1
ATOM 5181 C CA . ASP A 1 621 ? -6.554 -3.257 2.515 1.00 97.12 621 ASP A CA 1
ATOM 5182 C C . ASP A 1 621 ? -5.645 -3.458 3.743 1.00 97.12 621 ASP A C 1
ATOM 5184 O O . ASP A 1 621 ? -4.933 -4.460 3.832 1.00 97.12 621 ASP A O 1
ATOM 5188 N N . PHE A 1 622 ? -5.723 -2.573 4.748 1.00 96.88 622 PHE A N 1
ATOM 5189 C CA . PHE A 1 622 ? -4.997 -2.729 6.014 1.00 96.88 622 PHE A CA 1
ATOM 5190 C C . PHE A 1 622 ? -5.436 -3.981 6.787 1.00 96.88 622 PHE A C 1
ATOM 5192 O O . PHE A 1 622 ? -4.595 -4.744 7.265 1.00 96.88 622 PHE A O 1
ATOM 5199 N N . PHE A 1 623 ? -6.740 -4.244 6.889 1.00 96.94 623 PHE A N 1
ATOM 5200 C CA . PHE A 1 623 ? -7.244 -5.449 7.554 1.00 96.94 623 PHE A CA 1
ATOM 5201 C C . PHE A 1 623 ? -6.778 -6.711 6.834 1.00 96.94 623 PHE A C 1
ATOM 5203 O O . PHE A 1 623 ? -6.350 -7.663 7.484 1.00 96.94 623 PHE A O 1
ATOM 5210 N N . ASN A 1 624 ? -6.807 -6.716 5.501 1.00 95.81 624 ASN A N 1
ATOM 5211 C CA . ASN A 1 624 ? -6.264 -7.807 4.708 1.00 95.81 624 ASN A CA 1
ATOM 5212 C C . ASN A 1 624 ? -4.759 -7.964 4.936 1.00 95.81 624 ASN A C 1
ATOM 5214 O O . ASN A 1 624 ? -4.326 -9.086 5.160 1.00 95.81 624 ASN A O 1
ATOM 5218 N N . TYR A 1 625 ? -3.981 -6.882 4.978 1.00 95.44 625 TYR A N 1
ATOM 5219 C CA . TYR A 1 625 ? -2.550 -6.918 5.296 1.00 95.44 625 TYR A CA 1
ATOM 5220 C C . TYR A 1 625 ? -2.252 -7.548 6.671 1.00 95.44 625 TYR A C 1
ATOM 5222 O O . TYR A 1 625 ? -1.315 -8.341 6.797 1.00 95.44 625 TYR A O 1
ATOM 5230 N N . ILE A 1 626 ? -3.055 -7.247 7.697 1.00 95.12 626 ILE A N 1
ATOM 5231 C CA . ILE A 1 626 ? -2.885 -7.823 9.038 1.00 95.12 626 ILE A CA 1
ATOM 5232 C C . ILE A 1 626 ? -3.374 -9.278 9.094 1.00 95.12 626 ILE A C 1
ATOM 5234 O O . ILE A 1 626 ? -2.674 -10.151 9.604 1.00 95.12 626 ILE A O 1
ATOM 5238 N N . LEU A 1 627 ? -4.571 -9.563 8.580 1.00 93.25 627 LEU A N 1
ATOM 5239 C CA . LEU A 1 627 ? -5.258 -10.837 8.801 1.00 93.25 627 LEU A CA 1
ATOM 5240 C C . LEU A 1 627 ? -4.913 -11.906 7.759 1.00 93.25 627 LEU A C 1
ATOM 5242 O O . LEU A 1 627 ? -4.741 -13.069 8.119 1.00 93.25 627 LEU A O 1
ATOM 5246 N N . ASN A 1 628 ? -4.809 -11.541 6.481 1.00 90.38 628 ASN A N 1
ATOM 5247 C CA . ASN A 1 628 ? -4.851 -12.471 5.351 1.00 90.38 628 ASN A CA 1
ATOM 5248 C C . ASN A 1 628 ? -3.564 -12.404 4.509 1.00 90.38 628 ASN A C 1
ATOM 5250 O O . ASN A 1 628 ? -3.057 -11.336 4.208 1.00 90.38 628 ASN A O 1
ATOM 5254 N N . ASN A 1 629 ? -3.063 -13.540 4.020 1.00 84.12 629 ASN A N 1
ATOM 5255 C CA . ASN A 1 629 ? -1.907 -13.566 3.102 1.00 84.12 629 ASN A CA 1
ATOM 5256 C C . ASN A 1 629 ? -2.294 -13.768 1.624 1.00 84.12 629 ASN A C 1
ATOM 5258 O O . ASN A 1 629 ? -1.458 -14.150 0.808 1.00 84.12 629 ASN A O 1
ATOM 5262 N N . SER A 1 630 ? -3.570 -13.566 1.276 1.00 83.94 630 SER A N 1
ATOM 5263 C CA . SER A 1 630 ? -4.090 -13.798 -0.077 1.00 83.94 630 SER A CA 1
ATOM 5264 C C . SER A 1 630 ? -3.849 -12.629 -1.027 1.00 83.94 630 SER A C 1
ATOM 5266 O O . SER A 1 630 ? -3.636 -12.850 -2.219 1.00 83.94 630 SER A O 1
ATOM 5268 N N . GLU A 1 631 ? -3.906 -11.400 -0.518 1.00 87.56 631 GLU A N 1
ATOM 5269 C CA . GLU A 1 631 ? -3.857 -10.187 -1.343 1.00 87.56 631 GLU A CA 1
ATOM 5270 C C . GLU A 1 631 ? -2.456 -9.599 -1.443 1.00 87.56 631 GLU A C 1
ATOM 5272 O O . GLU A 1 631 ? -2.082 -9.165 -2.531 1.00 87.56 631 GLU A O 1
ATOM 5277 N N . TYR A 1 632 ? -1.677 -9.662 -0.358 1.00 92.69 632 TYR A N 1
ATOM 5278 C CA . TYR A 1 632 ? -0.347 -9.068 -0.288 1.00 92.69 632 TYR A CA 1
ATOM 5279 C C . TYR A 1 632 ? 0.734 -10.095 0.048 1.00 92.69 632 TYR A C 1
ATOM 5281 O O . TYR A 1 632 ? 0.570 -10.916 0.950 1.00 92.69 632 TYR A O 1
ATOM 5289 N N . ASP A 1 633 ? 1.860 -10.019 -0.659 1.00 91.19 633 ASP A N 1
ATOM 5290 C CA . ASP A 1 633 ? 3.011 -10.910 -0.463 1.00 91.19 633 ASP A CA 1
ATOM 5291 C C . ASP A 1 633 ? 3.736 -10.635 0.864 1.00 91.19 633 ASP A C 1
ATOM 5293 O O . ASP A 1 633 ? 4.276 -11.548 1.485 1.00 91.19 633 ASP A O 1
ATOM 5297 N N . ASN A 1 634 ? 3.732 -9.376 1.314 1.00 91.94 634 ASN A N 1
ATOM 5298 C CA . ASN A 1 634 ? 4.325 -8.931 2.577 1.00 91.94 634 ASN A CA 1
ATOM 5299 C C . ASN A 1 634 ? 3.321 -8.874 3.741 1.00 91.94 634 ASN A C 1
ATOM 5301 O O . ASN A 1 634 ? 3.640 -8.267 4.761 1.00 91.94 634 ASN A O 1
ATOM 5305 N N . ALA A 1 635 ? 2.127 -9.458 3.598 1.00 93.12 635 ALA A N 1
ATOM 5306 C CA . ALA A 1 635 ? 1.131 -9.491 4.667 1.00 93.12 635 ALA A CA 1
ATOM 5307 C C . ALA A 1 635 ? 1.672 -10.157 5.941 1.00 93.12 635 ALA A C 1
ATOM 5309 O O . ALA A 1 635 ? 2.425 -11.131 5.867 1.00 93.12 635 ALA A O 1
ATOM 5310 N N . LEU A 1 636 ? 1.212 -9.689 7.107 1.00 91.12 636 LEU A N 1
ATOM 5311 C CA . LEU A 1 636 ? 1.441 -10.397 8.370 1.00 91.12 636 LEU A CA 1
ATOM 5312 C C . LEU A 1 636 ? 0.681 -11.727 8.376 1.00 91.12 636 LEU A C 1
ATOM 5314 O O . LEU A 1 636 ? 1.20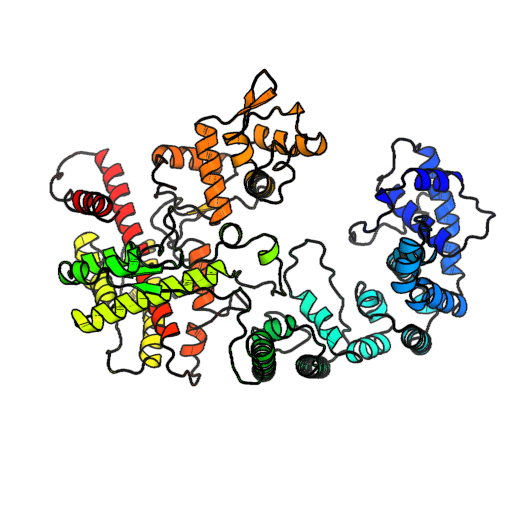6 -12.739 8.825 1.00 91.12 636 LEU A O 1
ATOM 5318 N N . GLY A 1 637 ? -0.538 -11.735 7.822 1.00 90.06 637 GLY A N 1
ATOM 5319 C CA . GLY A 1 637 ? -1.316 -12.957 7.629 1.00 90.06 637 GLY A CA 1
ATOM 5320 C C . GLY A 1 637 ? -1.671 -13.677 8.933 1.00 90.06 637 GLY A C 1
ATOM 5321 O O . GLY A 1 637 ? -1.731 -14.910 8.942 1.00 90.06 637 GLY A O 1
ATOM 5322 N N . LEU A 1 638 ? -1.911 -12.926 10.017 1.00 91.69 638 LEU A N 1
ATOM 5323 C CA . LEU A 1 638 ? -2.051 -13.459 11.375 1.00 91.69 638 LEU A CA 1
ATOM 5324 C C . LEU A 1 638 ? -3.160 -14.515 11.478 1.00 91.69 638 LEU A C 1
ATOM 5326 O O . LEU A 1 638 ? -2.979 -15.556 12.105 1.00 91.69 638 LEU A O 1
ATOM 5330 N N . ARG A 1 639 ? -4.303 -14.326 10.807 1.00 88.19 639 ARG A N 1
ATOM 5331 C CA . ARG A 1 639 ? -5.398 -15.310 10.852 1.00 88.19 639 ARG A CA 1
ATOM 5332 C C . ARG A 1 639 ? -4.942 -16.665 10.309 1.00 88.19 639 ARG A C 1
ATOM 5334 O O . ARG A 1 639 ? -5.224 -17.700 10.911 1.00 88.19 639 ARG A O 1
ATOM 5341 N N . ASN A 1 640 ? -4.203 -16.666 9.202 1.00 82.19 640 ASN A N 1
ATOM 5342 C CA . ASN A 1 640 ? -3.699 -17.896 8.593 1.00 82.19 640 ASN A CA 1
ATOM 5343 C C . ASN A 1 640 ? -2.622 -18.550 9.462 1.00 82.19 640 ASN A C 1
ATOM 5345 O O . ASN A 1 640 ? -2.584 -19.778 9.558 1.00 82.19 640 ASN A O 1
ATOM 5349 N N . GLU A 1 641 ? -1.801 -17.748 10.141 1.00 84.00 641 GLU A N 1
ATOM 5350 C CA . GLU A 1 641 ? -0.830 -18.245 11.108 1.00 84.00 641 GLU A CA 1
ATOM 5351 C C . GLU A 1 641 ? -1.527 -18.972 12.268 1.00 84.00 641 GLU A C 1
ATOM 5353 O O . GLU A 1 641 ? -1.278 -20.155 12.467 1.00 84.00 641 GLU A O 1
ATOM 5358 N N . TYR A 1 642 ? -2.483 -18.353 12.963 1.00 85.44 642 TYR A N 1
ATOM 5359 C CA . TYR A 1 642 ? -3.115 -18.950 14.152 1.00 85.44 642 TYR A CA 1
ATOM 5360 C C . TYR A 1 642 ? -4.159 -20.054 13.853 1.00 85.44 642 TYR A C 1
ATOM 5362 O O . TYR A 1 642 ? -4.464 -20.881 14.724 1.00 85.44 642 TYR A O 1
ATOM 5370 N N . LEU A 1 643 ? -4.728 -20.113 12.640 1.00 71.06 643 LEU A N 1
ATOM 5371 C CA . LEU A 1 643 ? -5.718 -21.138 12.270 1.00 71.06 643 LEU A CA 1
ATOM 5372 C C . LEU A 1 643 ? -5.096 -22.468 11.812 1.00 71.06 643 LEU A C 1
ATOM 5374 O O . LEU A 1 643 ? -5.688 -23.519 12.071 1.00 71.06 643 LEU A O 1
ATOM 5378 N N . HIS A 1 644 ? -3.915 -22.462 11.184 1.00 61.19 644 HIS A N 1
ATOM 5379 C CA . HIS A 1 644 ? -3.343 -23.650 10.525 1.00 61.19 644 HIS A CA 1
ATOM 5380 C C . HIS A 1 644 ? -2.461 -24.557 11.408 1.00 61.19 644 HIS A C 1
ATOM 5382 O O . HIS A 1 644 ? -1.735 -25.405 10.891 1.00 61.19 644 HIS A O 1
ATOM 5388 N N . GLY A 1 645 ? -2.563 -24.464 12.739 1.00 50.31 645 GLY A N 1
ATOM 5389 C CA . GLY A 1 645 ? -1.902 -25.403 13.660 1.00 50.31 645 GLY A CA 1
ATOM 5390 C C . GLY A 1 645 ? -0.377 -25.269 13.716 1.00 50.31 645 GLY A C 1
ATOM 5391 O O . GLY A 1 645 ? 0.311 -26.211 14.109 1.00 50.31 645 GLY A O 1
ATOM 5392 N N . SER A 1 646 ? 0.153 -24.114 13.318 1.00 56.56 646 SER A N 1
ATOM 5393 C CA . SER A 1 646 ? 1.539 -23.730 13.577 1.00 56.56 646 SER A CA 1
ATOM 5394 C C . SER A 1 646 ? 1.798 -23.679 15.089 1.00 56.56 646 SER A C 1
ATOM 5396 O O . SER A 1 646 ? 0.910 -23.405 15.902 1.00 56.56 646 SER A O 1
ATOM 5398 N N . VAL A 1 647 ? 3.035 -23.981 15.482 1.00 58.53 647 VAL A N 1
ATOM 5399 C CA . VAL A 1 647 ? 3.510 -23.759 16.852 1.00 58.53 647 VAL A CA 1
ATOM 5400 C C . VAL A 1 647 ? 3.767 -22.259 16.982 1.00 58.53 647 VAL A C 1
ATOM 5402 O O . VAL A 1 647 ? 4.889 -21.810 16.780 1.00 58.53 647 VAL A O 1
ATOM 5405 N N . VAL A 1 648 ? 2.704 -21.481 17.195 1.00 62.09 648 VAL A N 1
ATOM 5406 C CA . VAL A 1 648 ? 2.817 -20.033 17.403 1.00 62.09 648 VAL A CA 1
ATOM 5407 C C . VAL A 1 648 ? 3.159 -19.790 18.865 1.00 62.09 648 VAL A C 1
ATOM 5409 O O . VAL A 1 648 ? 2.384 -20.157 19.759 1.00 62.09 648 VAL A O 1
ATOM 5412 N N . ASP A 1 649 ? 4.331 -19.203 19.093 1.00 68.31 649 ASP A N 1
ATOM 5413 C CA . ASP A 1 649 ? 4.720 -18.690 20.402 1.00 68.31 649 ASP A CA 1
ATOM 5414 C C . ASP A 1 649 ? 3.784 -17.541 20.813 1.00 68.31 649 ASP A C 1
ATOM 5416 O O . ASP A 1 649 ? 3.184 -16.866 19.975 1.00 68.31 649 ASP A O 1
ATOM 5420 N N . ASP A 1 650 ? 3.626 -17.315 22.117 1.00 75.62 650 ASP A N 1
ATOM 5421 C CA . ASP A 1 650 ? 2.793 -16.215 22.603 1.00 75.62 650 ASP A CA 1
ATOM 5422 C C . ASP A 1 650 ? 3.377 -14.867 22.145 1.00 75.62 650 ASP A C 1
ATOM 5424 O O . ASP A 1 650 ? 4.432 -14.434 22.612 1.00 75.62 650 ASP A O 1
ATOM 5428 N N . ASN A 1 651 ? 2.664 -14.187 21.246 1.00 86.44 651 ASN A N 1
ATOM 5429 C CA . ASN A 1 651 ? 3.024 -12.867 20.749 1.00 86.44 651 ASN A CA 1
ATOM 5430 C C . ASN A 1 651 ? 1.953 -11.846 21.137 1.00 86.44 651 ASN A C 1
ATOM 5432 O O . ASN A 1 651 ? 0.849 -11.814 20.594 1.00 86.44 651 ASN A O 1
ATOM 5436 N N . TYR A 1 652 ? 2.293 -10.981 22.091 1.00 90.44 652 TYR A N 1
ATOM 5437 C CA . TYR A 1 652 ? 1.362 -9.974 22.592 1.00 90.44 652 TYR A CA 1
ATOM 5438 C C . TYR A 1 652 ? 0.979 -8.930 21.536 1.00 90.44 652 TYR A C 1
ATOM 5440 O O . TYR A 1 652 ? -0.124 -8.392 21.567 1.00 90.44 652 TYR A O 1
ATOM 5448 N N . ARG A 1 653 ? 1.864 -8.656 20.571 1.00 92.81 653 ARG A N 1
ATOM 5449 C CA . ARG A 1 653 ? 1.589 -7.704 19.490 1.00 92.81 653 ARG A CA 1
ATOM 5450 C C . ARG A 1 653 ? 0.454 -8.184 18.586 1.00 92.81 653 ARG A C 1
ATOM 5452 O O . ARG A 1 653 ? -0.386 -7.376 18.200 1.00 92.81 653 ARG A O 1
ATOM 5459 N N . ASP A 1 654 ? 0.404 -9.480 18.300 1.00 93.94 654 ASP A N 1
ATOM 5460 C CA . ASP A 1 654 ? -0.611 -10.072 17.422 1.00 93.94 654 ASP A CA 1
ATOM 5461 C C . ASP A 1 654 ? -1.988 -10.058 18.097 1.00 93.94 654 ASP A C 1
ATOM 5463 O O . ASP A 1 654 ? -2.996 -9.716 17.472 1.00 93.94 654 ASP A O 1
ATOM 5467 N N . TYR A 1 655 ? -2.017 -10.319 19.407 1.00 94.56 655 TYR A N 1
ATOM 5468 C CA . TYR A 1 655 ? -3.200 -10.141 20.248 1.00 94.56 655 TYR A CA 1
ATOM 5469 C C . TYR A 1 655 ? -3.720 -8.696 20.213 1.00 94.56 655 TYR A C 1
ATOM 5471 O O . TYR A 1 655 ? -4.906 -8.472 19.969 1.00 94.56 655 TYR A O 1
ATOM 5479 N N . LEU A 1 656 ? -2.839 -7.703 20.387 1.00 95.81 656 LEU A N 1
ATOM 5480 C CA . LEU A 1 656 ? -3.230 -6.291 20.346 1.00 95.81 656 LEU A CA 1
ATOM 5481 C C . LEU A 1 656 ? -3.765 -5.874 18.970 1.00 95.81 656 LEU A C 1
ATOM 5483 O O . LEU A 1 656 ? -4.797 -5.212 18.912 1.00 95.81 656 LEU A O 1
ATOM 5487 N N . TYR A 1 657 ? -3.127 -6.279 17.865 1.00 96.25 657 TYR A N 1
ATOM 5488 C CA . TYR A 1 657 ? -3.663 -6.008 16.524 1.00 96.25 657 TYR A CA 1
ATOM 5489 C C . TYR A 1 657 ? -5.051 -6.620 16.326 1.00 96.25 657 TYR A C 1
ATOM 5491 O O . TYR A 1 657 ? -5.936 -5.972 15.770 1.00 96.25 657 TYR A O 1
ATOM 5499 N N . SER A 1 658 ? -5.252 -7.843 16.818 1.00 95.94 658 SER A N 1
ATOM 5500 C CA . SER A 1 658 ? -6.546 -8.525 16.750 1.00 95.94 658 SER A CA 1
ATOM 5501 C C . SER A 1 658 ? -7.625 -7.751 17.514 1.00 95.94 658 SER A C 1
ATOM 5503 O O . SER A 1 658 ? -8.713 -7.542 16.985 1.00 95.94 658 SER A O 1
ATOM 5505 N N . LEU A 1 659 ? -7.315 -7.249 18.715 1.00 96.56 659 LEU A N 1
ATOM 5506 C CA . LEU A 1 659 ? -8.229 -6.397 19.483 1.00 96.56 659 LEU A CA 1
ATOM 5507 C C . LEU A 1 659 ? -8.523 -5.066 18.794 1.00 96.56 659 LEU A C 1
ATOM 5509 O O . LEU A 1 659 ? -9.681 -4.658 18.730 1.00 96.56 659 LEU A O 1
ATOM 5513 N N . ILE A 1 660 ? -7.496 -4.399 18.266 1.00 96.75 660 ILE A N 1
ATOM 5514 C CA . ILE A 1 660 ? -7.641 -3.129 17.547 1.00 96.75 660 ILE A CA 1
ATOM 5515 C C . ILE A 1 660 ? -8.606 -3.290 16.369 1.00 96.75 660 ILE A C 1
ATOM 5517 O O . ILE A 1 660 ? -9.479 -2.448 16.185 1.00 96.75 660 ILE A O 1
ATOM 5521 N N . ILE A 1 661 ? -8.505 -4.385 15.609 1.00 97.38 661 ILE A N 1
ATOM 5522 C CA . ILE A 1 661 ? -9.425 -4.682 14.501 1.00 97.38 661 ILE A CA 1
ATOM 5523 C C . ILE A 1 661 ? -10.877 -4.766 14.990 1.00 97.38 661 ILE A C 1
ATOM 5525 O O . ILE A 1 661 ? -11.758 -4.147 14.393 1.00 97.38 661 ILE A O 1
ATOM 5529 N N . LEU A 1 662 ? -11.138 -5.475 16.094 1.00 98.00 662 LEU A N 1
ATOM 5530 C CA . LEU A 1 662 ? -12.489 -5.563 16.661 1.00 98.00 662 LEU A CA 1
ATOM 5531 C C . LEU A 1 662 ? -13.003 -4.202 17.150 1.00 98.00 662 LEU A C 1
ATOM 5533 O O . LEU A 1 662 ? -14.167 -3.873 16.931 1.00 98.00 662 LEU A O 1
ATOM 5537 N N . VAL A 1 663 ? -12.140 -3.389 17.764 1.00 97.38 663 VAL A N 1
ATOM 5538 C CA . VAL A 1 663 ? -12.481 -2.021 18.187 1.00 97.38 663 VAL A CA 1
ATOM 5539 C C . VAL A 1 663 ? -12.817 -1.135 16.985 1.00 97.38 663 VAL A C 1
ATOM 5541 O O . VAL A 1 663 ? -13.793 -0.390 17.033 1.00 97.38 663 VAL A O 1
ATOM 5544 N N . VAL A 1 664 ? -12.072 -1.240 15.882 1.00 97.12 664 VAL A N 1
ATOM 5545 C CA . VAL A 1 664 ? -12.388 -0.509 14.646 1.00 97.12 664 VAL A CA 1
ATOM 5546 C C . VAL A 1 664 ? -13.749 -0.942 14.091 1.00 97.12 664 VAL A C 1
ATOM 5548 O O . VAL A 1 664 ? -14.519 -0.070 13.696 1.00 97.12 664 VAL A O 1
ATOM 5551 N N . TYR A 1 665 ? -14.106 -2.234 14.122 1.00 97.94 665 TYR A N 1
ATOM 5552 C CA . TYR A 1 665 ? -15.466 -2.664 13.762 1.00 97.94 665 TYR A CA 1
ATOM 5553 C C . TYR A 1 665 ? -16.530 -2.027 14.654 1.00 97.94 665 TYR A C 1
ATOM 5555 O O . TYR A 1 665 ? -17.498 -1.490 14.125 1.00 97.94 665 TYR A O 1
ATOM 5563 N N . VAL A 1 666 ? -16.346 -2.044 15.978 1.00 97.62 666 VAL A N 1
ATOM 5564 C CA . VAL A 1 666 ? -17.279 -1.404 16.922 1.00 97.62 666 VAL A CA 1
ATOM 5565 C C . VAL A 1 666 ? -17.483 0.069 16.569 1.00 97.62 666 VAL A C 1
ATOM 5567 O O . VAL A 1 666 ? -18.618 0.510 16.422 1.00 97.62 666 VAL A O 1
ATOM 5570 N N . ILE A 1 667 ? -16.397 0.817 16.358 1.00 96.19 667 ILE A N 1
ATOM 5571 C CA . ILE A 1 667 ? -16.463 2.249 16.037 1.00 96.19 667 ILE A CA 1
ATOM 5572 C C . ILE A 1 667 ? -17.162 2.484 14.694 1.00 96.19 667 ILE A C 1
ATOM 5574 O O . ILE A 1 667 ? -18.025 3.352 14.600 1.00 96.19 667 ILE A O 1
ATOM 5578 N N . LYS A 1 668 ? -16.829 1.703 13.661 1.00 96.75 668 LYS A N 1
ATOM 5579 C CA . LYS A 1 668 ? -17.411 1.856 12.321 1.00 96.75 668 LYS A CA 1
ATOM 5580 C C . LYS A 1 668 ? -18.887 1.485 12.271 1.00 96.75 668 LYS A C 1
ATOM 5582 O O . LYS A 1 668 ? -19.651 2.187 11.620 1.00 96.75 668 LYS A O 1
ATOM 5587 N N . ILE A 1 669 ? -19.285 0.421 12.964 1.00 97.75 669 ILE A N 1
ATOM 5588 C CA . ILE A 1 669 ? -20.689 0.015 13.092 1.00 97.75 669 ILE A CA 1
ATOM 5589 C C . ILE A 1 669 ? -21.465 1.081 13.870 1.00 97.75 669 ILE A C 1
ATOM 5591 O O . ILE A 1 669 ? -22.544 1.477 13.445 1.00 97.75 669 ILE A O 1
ATOM 5595 N N . ASN A 1 670 ? -20.905 1.586 14.972 1.00 96.44 670 ASN A N 1
ATOM 5596 C CA . ASN A 1 670 ? -21.528 2.642 15.764 1.00 96.44 670 ASN A CA 1
ATOM 5597 C C . ASN A 1 670 ? -21.753 3.931 14.960 1.00 96.44 670 ASN A C 1
ATOM 5599 O O . ASN A 1 670 ? -22.857 4.473 14.964 1.00 96.44 670 ASN A O 1
ATOM 5603 N N . ASP A 1 671 ? -20.713 4.407 14.267 1.00 94.50 671 ASP A N 1
ATOM 5604 C CA . ASP A 1 671 ? -20.777 5.584 13.390 1.00 94.50 671 ASP A CA 1
ATOM 5605 C C . ASP A 1 671 ? -21.869 5.407 12.330 1.00 94.50 671 ASP A C 1
ATOM 5607 O O . ASP A 1 671 ? -22.681 6.297 12.089 1.00 94.50 671 ASP A O 1
ATOM 5611 N N . GLU A 1 672 ? -21.949 4.210 11.756 1.00 95.44 672 GLU A N 1
ATOM 5612 C CA . GLU A 1 672 ? -22.900 3.911 10.704 1.00 95.44 672 GLU A CA 1
ATOM 5613 C C . GLU A 1 672 ? -24.355 3.854 11.177 1.00 95.44 672 GLU A C 1
ATOM 5615 O O . GLU A 1 672 ? -25.229 4.432 10.529 1.00 95.44 672 GLU A O 1
ATOM 5620 N N . LEU A 1 673 ? -24.619 3.198 12.309 1.00 95.81 673 LEU A N 1
ATOM 5621 C CA . LEU A 1 673 ? -25.955 3.160 12.907 1.00 95.81 673 LEU A CA 1
ATOM 5622 C C . LEU A 1 673 ? -26.401 4.564 13.333 1.00 95.81 673 LEU A C 1
ATOM 5624 O O . LEU A 1 673 ? -27.528 4.957 13.035 1.00 95.81 673 LEU A O 1
ATOM 5628 N N . THR A 1 674 ? -25.496 5.346 13.930 1.00 94.75 674 THR A N 1
ATOM 5629 C CA . THR A 1 674 ? -25.766 6.731 14.346 1.00 94.75 674 THR A CA 1
ATOM 5630 C C . THR A 1 674 ? -26.143 7.609 13.152 1.00 94.75 674 THR A C 1
ATOM 5632 O O . THR A 1 674 ? -27.198 8.240 13.155 1.00 94.75 674 THR A O 1
ATOM 5635 N N . LEU A 1 675 ? -25.323 7.619 12.095 1.00 94.56 675 LEU A N 1
ATOM 5636 C CA . LEU A 1 675 ? -25.588 8.419 10.896 1.00 94.56 675 LEU A CA 1
ATOM 5637 C C . LEU A 1 675 ? -26.869 7.978 10.180 1.00 94.56 675 LEU A C 1
ATOM 5639 O O . LEU A 1 675 ? -27.618 8.816 9.678 1.00 94.56 675 LEU A O 1
ATOM 5643 N N . ASN A 1 676 ? -27.139 6.672 10.131 1.00 93.25 676 ASN A N 1
ATOM 5644 C CA . ASN A 1 676 ? -28.353 6.161 9.509 1.00 93.25 676 ASN A CA 1
ATOM 5645 C C . ASN A 1 676 ? -29.616 6.616 10.265 1.00 93.25 676 ASN A C 1
ATOM 5647 O O . ASN A 1 676 ? -30.577 7.025 9.614 1.00 93.25 676 ASN A O 1
ATOM 5651 N N . GLU A 1 677 ? -29.613 6.615 11.604 1.00 91.62 677 GLU A N 1
ATOM 5652 C CA . GLU A 1 677 ? -30.717 7.189 12.387 1.00 91.62 677 GLU A CA 1
ATOM 5653 C C . GLU A 1 677 ? -30.906 8.684 12.098 1.00 91.62 677 GLU A C 1
ATOM 5655 O O . GLU A 1 677 ? -32.026 9.111 11.826 1.00 91.62 677 GLU A O 1
ATOM 5660 N N . GLU A 1 678 ? -29.831 9.480 12.074 1.00 89.56 678 GLU A N 1
ATOM 5661 C CA . GLU A 1 678 ? -29.917 10.924 11.797 1.00 89.56 678 GLU A CA 1
ATOM 5662 C C . GLU A 1 678 ? -30.502 11.228 10.405 1.00 89.56 678 GLU A C 1
ATOM 5664 O O . GLU A 1 678 ? -31.281 12.174 10.226 1.00 89.56 678 GLU A O 1
ATOM 5669 N N . ILE A 1 679 ? -30.151 10.420 9.400 1.00 87.31 679 ILE A N 1
ATOM 5670 C CA . ILE A 1 679 ? -30.677 10.544 8.034 1.00 87.31 679 ILE A CA 1
ATOM 5671 C C . ILE A 1 679 ? -32.160 10.160 7.984 1.00 87.31 679 ILE A C 1
ATOM 5673 O O . ILE A 1 679 ? -32.948 10.815 7.300 1.00 87.31 679 ILE A O 1
ATOM 5677 N N . GLN A 1 680 ? -32.561 9.110 8.700 1.00 83.31 680 GLN A N 1
ATOM 5678 C CA . GLN A 1 680 ? -33.968 8.717 8.786 1.00 83.31 680 GLN A CA 1
ATOM 5679 C C . GLN A 1 680 ? -34.794 9.791 9.509 1.00 83.31 680 GLN A C 1
ATOM 5681 O O . GLN A 1 680 ? -35.811 10.228 8.975 1.00 83.31 680 GLN A O 1
ATOM 5686 N N . GLU A 1 681 ? -34.306 10.317 10.637 1.00 77.81 681 GLU A N 1
ATOM 5687 C CA . GLU A 1 681 ? -34.963 11.388 11.399 1.00 77.81 681 GLU A CA 1
ATOM 5688 C C . GLU A 1 681 ? -35.125 12.676 10.565 1.00 77.81 681 GLU A C 1
ATOM 5690 O O . GLU A 1 681 ? -36.185 13.301 10.586 1.00 77.81 681 GLU A O 1
ATOM 5695 N N . THR A 1 682 ? -34.122 13.065 9.769 1.00 73.69 682 THR A N 1
ATOM 5696 C CA . THR A 1 682 ? -34.223 14.247 8.887 1.00 73.69 682 THR A CA 1
ATOM 5697 C C . THR A 1 682 ? -35.184 14.055 7.712 1.00 73.69 682 THR A C 1
ATOM 5699 O O . THR A 1 682 ? -35.849 15.013 7.306 1.00 73.69 682 THR A O 1
ATOM 5702 N N . ASN A 1 683 ? -35.305 12.837 7.181 1.00 69.25 683 ASN A N 1
ATOM 5703 C CA . ASN A 1 683 ? -36.309 12.518 6.165 1.00 69.25 683 ASN A CA 1
ATOM 5704 C C . ASN A 1 683 ? -37.730 12.502 6.758 1.00 69.25 683 ASN A C 1
ATOM 5706 O O . ASN A 1 683 ? -38.662 12.986 6.112 1.00 69.25 683 ASN A O 1
ATOM 5710 N N . ASP A 1 684 ? -37.881 12.036 8.001 1.00 56.06 684 ASP A N 1
ATOM 5711 C CA . ASP A 1 684 ? -39.161 11.957 8.710 1.00 56.06 684 ASP A CA 1
ATOM 5712 C C . ASP A 1 684 ? -39.626 13.306 9.295 1.00 56.06 684 ASP A C 1
ATOM 5714 O O . ASP A 1 684 ? -40.830 13.555 9.353 1.00 56.06 684 ASP A O 1
ATOM 5718 N N . GLU A 1 685 ? -38.728 14.239 9.648 1.00 50.84 685 GLU A N 1
ATOM 5719 C CA . GLU A 1 685 ? -39.078 15.617 10.057 1.00 50.84 685 GLU A CA 1
ATOM 5720 C C . GLU A 1 685 ? -39.824 16.404 8.960 1.00 50.84 685 GLU A C 1
ATOM 5722 O O . GLU A 1 685 ? -40.614 17.309 9.260 1.00 50.84 685 GLU A O 1
ATOM 5727 N N . HIS A 1 686 ? -39.647 16.035 7.687 1.00 49.25 686 HIS A N 1
ATOM 5728 C CA . HIS A 1 686 ? -40.455 16.547 6.575 1.00 49.25 686 HIS A CA 1
ATOM 5729 C C . HIS A 1 686 ? -41.884 15.952 6.530 1.00 49.25 686 HIS A C 1
ATOM 5731 O O . HIS A 1 686 ? -42.730 16.426 5.765 1.00 49.25 686 HIS A O 1
ATOM 5737 N N . THR A 1 687 ? -42.199 15.012 7.426 1.00 42.97 687 THR A N 1
ATOM 5738 C CA . THR A 1 687 ? -43.492 14.342 7.631 1.00 42.97 687 THR A CA 1
ATOM 5739 C C . THR A 1 687 ? -43.878 14.265 9.123 1.00 42.97 687 THR A C 1
ATOM 5741 O O . THR A 1 687 ? -43.914 13.213 9.736 1.00 42.97 687 THR A O 1
ATOM 5744 N N . VAL A 1 688 ? -44.320 15.403 9.671 1.00 39.72 688 VAL A N 1
ATOM 5745 C CA . VAL A 1 688 ? -45.116 15.559 10.915 1.00 39.72 688 VAL A CA 1
ATOM 5746 C C . VAL A 1 688 ? -44.429 15.249 12.267 1.00 39.72 688 VAL A C 1
ATOM 5748 O O . VAL A 1 688 ? -44.041 14.151 12.627 1.00 39.72 688 VAL A O 1
ATOM 5751 N N . ASN A 1 689 ? -44.443 16.304 13.079 1.00 42.00 689 ASN A N 1
ATOM 5752 C CA . ASN A 1 689 ? -43.872 16.547 14.404 1.00 42.00 689 ASN A CA 1
ATOM 5753 C C . ASN A 1 689 ? -44.484 15.742 15.585 1.00 42.00 689 ASN A C 1
ATOM 5755 O O . ASN A 1 689 ? -45.710 15.726 15.717 1.00 42.00 689 ASN A O 1
ATOM 5759 N N . LYS A 1 690 ? -43.636 15.256 16.516 1.00 34.91 690 LYS A N 1
ATOM 5760 C CA . LYS A 1 690 ? -43.668 15.443 18.001 1.00 34.91 690 LYS A CA 1
ATOM 5761 C C . LYS A 1 690 ? -43.160 14.215 18.785 1.00 34.91 690 LYS A C 1
ATOM 5763 O O . LYS A 1 690 ? -43.963 13.429 19.265 1.00 34.91 690 LYS A O 1
ATOM 5768 N N . ASP A 1 691 ? -41.855 14.154 19.057 1.00 34.50 691 ASP A N 1
ATOM 5769 C CA . ASP A 1 691 ? -41.344 13.700 20.373 1.00 34.50 691 ASP A CA 1
ATOM 5770 C C . ASP A 1 691 ? -39.943 14.269 20.697 1.00 34.50 691 ASP A C 1
ATOM 5772 O O . ASP A 1 691 ? -39.067 13.683 21.338 1.00 34.50 691 ASP A O 1
ATOM 5776 N N . TYR A 1 692 ? -39.744 15.516 20.270 1.00 48.94 692 TYR A N 1
ATOM 5777 C CA . TYR A 1 692 ? -38.526 16.290 20.474 1.00 48.94 692 TYR A CA 1
ATOM 5778 C C . TYR A 1 692 ? -38.439 16.810 21.905 1.00 48.94 692 TYR A C 1
ATOM 5780 O O . TYR A 1 692 ? -39.000 17.868 22.201 1.00 48.94 692 TYR A O 1
ATOM 5788 N N . ARG A 1 693 ? -37.709 16.093 22.780 1.00 32.75 693 ARG A N 1
ATOM 5789 C CA . ARG A 1 693 ? -36.932 16.685 23.904 1.00 32.75 693 ARG A CA 1
ATOM 5790 C C . ARG A 1 693 ? -36.088 15.737 24.773 1.00 32.75 693 ARG A C 1
ATOM 5792 O O . ARG A 1 693 ? -35.510 16.226 25.741 1.00 32.75 693 ARG A O 1
ATOM 5799 N N . LYS A 1 694 ? -35.940 14.440 24.468 1.00 34.62 694 LYS A N 1
ATOM 5800 C CA . LYS A 1 694 ? -35.101 13.535 25.296 1.00 34.62 694 LYS A CA 1
ATOM 5801 C C . LYS A 1 694 ? -33.734 13.138 24.721 1.00 34.62 694 LYS A C 1
ATOM 5803 O O . LYS A 1 694 ? -32.840 12.881 25.520 1.00 34.62 694 LYS A O 1
ATOM 5808 N N . LYS A 1 695 ? -33.511 13.187 23.403 1.00 40.41 695 LYS A N 1
ATOM 5809 C CA . LYS A 1 695 ? -32.237 12.759 22.779 1.00 40.41 695 LYS A CA 1
ATOM 5810 C C . LYS A 1 695 ? -31.140 13.841 22.685 1.00 40.41 695 LYS A C 1
ATOM 5812 O O . LYS A 1 695 ? -30.005 13.550 22.336 1.00 40.41 695 LYS A O 1
ATOM 5817 N N . LYS A 1 696 ? -31.407 15.090 23.097 1.00 34.91 696 LYS A N 1
ATOM 5818 C CA . LYS A 1 696 ? -30.432 16.208 23.041 1.00 34.91 696 LYS A CA 1
ATOM 5819 C C . LYS A 1 696 ? -29.339 16.177 24.136 1.00 34.91 696 LYS A C 1
ATOM 5821 O O . LYS A 1 696 ? -28.638 17.164 24.322 1.00 34.91 696 LYS A O 1
ATOM 5826 N N . LYS A 1 697 ? -29.182 15.075 24.881 1.00 37.03 697 LYS A N 1
ATOM 5827 C CA . LYS A 1 697 ? -28.129 14.950 25.910 1.00 37.03 697 LYS A CA 1
ATOM 5828 C C . LYS A 1 697 ? -26.796 14.410 25.385 1.00 37.03 697 LYS A C 1
ATOM 5830 O O . LYS A 1 697 ? -25.783 14.687 26.012 1.00 37.03 697 LYS A O 1
ATOM 5835 N N . PHE A 1 698 ? -26.775 13.721 24.243 1.00 40.41 698 PHE A N 1
ATOM 5836 C CA . PHE A 1 698 ? -25.532 13.173 23.682 1.00 40.41 698 PHE A CA 1
ATOM 5837 C C . PHE A 1 698 ? -24.735 14.230 22.900 1.00 40.41 698 PHE A C 1
ATOM 5839 O O . PHE A 1 698 ? -23.526 14.360 23.069 1.00 40.41 698 PHE A O 1
ATOM 5846 N N . LYS A 1 699 ? -25.439 15.094 22.154 1.00 40.34 699 LYS A N 1
ATOM 5847 C CA . LYS A 1 699 ? -24.835 16.205 21.398 1.00 40.34 699 LYS A CA 1
ATOM 5848 C C . LYS A 1 699 ? -24.157 17.244 22.301 1.00 40.34 699 LYS A C 1
ATOM 5850 O O . LYS A 1 699 ? -23.046 17.676 22.027 1.00 40.34 699 LYS A O 1
ATOM 5855 N N . GLU A 1 700 ? -24.768 17.555 23.449 1.00 36.16 700 GLU A N 1
ATOM 5856 C CA . GLU A 1 700 ? -24.162 18.436 24.461 1.00 36.16 700 GLU A CA 1
ATOM 5857 C C . GLU A 1 700 ? -22.997 17.780 25.232 1.00 36.16 700 GLU A C 1
ATOM 5859 O O . GLU A 1 700 ? -22.295 18.491 25.947 1.00 36.16 700 GLU A O 1
ATOM 5864 N N . PHE A 1 701 ? -22.778 16.464 25.108 1.00 39.00 701 PHE A N 1
ATOM 5865 C CA . PHE A 1 701 ? -21.643 15.755 25.717 1.00 39.00 701 PHE A CA 1
ATOM 5866 C C . PHE A 1 701 ? -20.465 15.616 24.738 1.00 39.00 701 PHE A C 1
ATOM 5868 O O . PHE A 1 701 ? -19.322 15.829 25.135 1.00 39.00 701 PHE A O 1
ATOM 5875 N N . GLN A 1 702 ? -20.737 15.367 23.450 1.00 38.00 702 GLN A N 1
ATOM 5876 C CA . GLN A 1 702 ? -19.709 15.358 22.401 1.00 38.00 702 GLN A CA 1
ATOM 5877 C C . GLN A 1 702 ? -19.139 16.759 22.123 1.00 38.00 702 GLN A C 1
ATOM 5879 O O . GLN A 1 702 ? -17.925 16.909 22.030 1.00 38.00 702 GLN A O 1
ATOM 5884 N N . GLU A 1 703 ? -19.968 17.810 22.104 1.00 37.56 703 GLU A N 1
ATOM 5885 C CA . GLU A 1 703 ? -19.483 19.187 21.895 1.00 37.56 703 GLU A CA 1
ATOM 5886 C C . GLU A 1 703 ? -18.747 19.756 23.130 1.00 37.56 703 GLU A C 1
ATOM 5888 O O . GLU A 1 703 ? -17.781 20.501 22.982 1.00 37.56 703 GLU A O 1
ATOM 5893 N N . LYS A 1 704 ? -19.130 19.376 24.363 1.00 33.00 704 LYS A N 1
ATOM 5894 C CA . LYS A 1 704 ? -18.488 19.891 25.595 1.00 33.00 704 LYS A CA 1
ATOM 5895 C C . LYS A 1 704 ? -17.156 19.234 25.955 1.00 33.00 704 LYS A C 1
ATOM 5897 O O . LYS A 1 704 ? -16.409 19.825 26.735 1.00 33.00 704 LYS A O 1
ATOM 5902 N N . ASN A 1 705 ? -16.866 18.038 25.446 1.00 35.56 705 ASN A N 1
ATOM 5903 C CA . ASN A 1 705 ? -15.600 17.361 25.736 1.00 35.56 705 ASN A CA 1
ATOM 5904 C C . ASN A 1 705 ? -14.490 17.761 24.757 1.00 35.56 705 ASN A C 1
ATOM 5906 O O . ASN A 1 705 ? -13.351 17.884 25.190 1.00 35.56 705 ASN A O 1
ATOM 5910 N N . VAL A 1 706 ? -14.823 18.113 23.509 1.00 37.09 706 VAL A N 1
ATOM 5911 C CA . VAL A 1 706 ? -13.853 18.680 22.550 1.00 37.09 706 VAL A CA 1
ATOM 5912 C C . VAL A 1 706 ? -13.335 20.054 23.007 1.00 37.09 706 VAL A C 1
ATOM 5914 O O . VAL A 1 706 ? -12.163 20.360 22.815 1.00 37.09 706 VAL A O 1
ATOM 5917 N N . GLU A 1 707 ? -14.154 20.862 23.690 1.00 28.80 707 GLU A N 1
ATOM 5918 C CA . GLU A 1 707 ? -13.706 22.144 24.269 1.00 28.80 707 GLU A CA 1
ATOM 5919 C C . GLU A 1 707 ? -12.887 22.003 25.566 1.00 28.80 707 GLU A C 1
ATOM 5921 O O . GLU A 1 707 ? -12.292 22.980 26.019 1.00 28.80 707 GLU A O 1
ATOM 5926 N N . LYS A 1 708 ? -12.849 20.816 26.189 1.00 27.47 708 LYS A N 1
ATOM 5927 C CA . LYS A 1 708 ? -12.112 20.582 27.445 1.00 27.47 708 LYS A CA 1
ATOM 5928 C C . LYS A 1 708 ? -10.844 19.744 27.291 1.00 27.47 708 LYS A C 1
ATOM 5930 O O . LYS A 1 708 ? -10.066 19.704 28.240 1.00 27.47 708 LYS A O 1
ATOM 5935 N N . SER A 1 709 ? -10.631 19.110 26.139 1.00 28.25 709 SER A N 1
ATOM 5936 C CA . SER A 1 709 ? -9.467 18.260 25.856 1.00 28.25 709 SER A CA 1
ATOM 5937 C C . SER A 1 709 ? -8.502 18.847 24.811 1.00 28.25 709 SER A C 1
ATOM 5939 O O . SER A 1 709 ? -7.797 18.090 24.146 1.00 28.25 709 SER A O 1
ATOM 5941 N N . LEU A 1 710 ? -8.466 20.177 24.661 1.00 27.42 710 LEU A N 1
ATOM 5942 C CA . LEU A 1 710 ? -7.415 20.910 23.939 1.00 27.42 710 LEU A CA 1
ATOM 5943 C C . LEU A 1 710 ? -6.531 21.691 24.914 1.00 27.42 710 LEU A C 1
ATOM 5945 O O . LEU A 1 710 ? -7.086 22.526 25.667 1.00 27.42 710 LEU A O 1
#

pLDDT: mean 83.72, std 16.68, range [24.33, 98.31]

Organism: NCBI:txid214095

Secondary structure (DSSP, 8-state):
--GGGGGGGSSSPPP---SSGGG-HHHHHHHHHH--TTSPPPHHHHHHHHHHHHHHHHT-S-TTS-HHHHHHHHHHHHHHHHHHHHH--HHHHHHHHHHHH-GGGSPPHHHHHHHHHTT---S--HHHHHGGGHHHHHHHHHHTTGGGG--HHHHHHHHHHHT--GGGGGGSSHHHHH-HHHHHHHHHT-GGGHHHHHHTTB--TTS-PPPPP--TTS-HHHHHHHHHHHHH-TTS-THHHHHHHH--TT-SS----HHHHHHHHHHHHHHHHHHHB-TTS-B---S-----EEESSHHHHHH---SSEEE--HHHHHHS--HHHHHHHHHT-TTSB-TTS-BTTS--HHHHS-HHHHHSS--BTT-----HHHHHHHHHHHHHHHHHHHHHHHHSS--HHHHHHHIIIIIHHHHH---PPPP-PPPTTS-HHHHHHHHHHHHHHHHHHHHHHHHHSS--HHHHHHSPPPPGGG-B-SSTT-EEEE-TT-HHHHHHHHHHH-TT-TTSEEETTEE-SSHHHHHHHS--BGGGS-GGGHHHHHHHHHTTSSEE-TTSBEE--HHHHHHHHHHHHHHHHS-EETTS-SSTTS-HHHHHHHHHHHHHTTSEEEE-BSS-HHHHHHHHHHH-SSS-TT---HHHHHHTT------HHHHHHHHHHHHHHHHHHHHHHHHHHHHHHHHHHTS----TTSSTTTHHHHHHHHTT--